Protein AF-A0A928S8U9-F1 (afdb_monomer)

Structure (mmCIF, N/CA/C/O backbone):
data_AF-A0A928S8U9-F1
#
_entry.id   AF-A0A928S8U9-F1
#
loop_
_atom_site.group_PDB
_atom_site.id
_atom_site.type_symbol
_atom_site.label_atom_id
_atom_site.label_alt_id
_atom_site.label_comp_id
_atom_site.label_asym_id
_atom_site.label_entity_id
_atom_site.label_seq_id
_atom_site.pdbx_PDB_ins_code
_atom_site.Cartn_x
_atom_site.Cartn_y
_atom_site.Cartn_z
_atom_site.occupancy
_atom_site.B_iso_or_equiv
_atom_site.auth_seq_id
_atom_site.auth_comp_id
_atom_site.auth_asym_id
_atom_site.auth_atom_id
_atom_site.pdbx_PDB_model_num
ATOM 1 N N . MET A 1 1 ? -0.070 28.028 27.983 1.00 37.69 1 MET A N 1
ATOM 2 C CA . MET A 1 1 ? 1.273 28.645 28.029 1.00 37.69 1 MET A CA 1
ATOM 3 C C . MET A 1 1 ? 2.207 27.623 28.660 1.00 37.69 1 MET A C 1
ATOM 5 O O . MET A 1 1 ? 1.770 26.997 29.613 1.00 37.69 1 MET A O 1
ATOM 9 N N . ASP A 1 2 ? 3.393 27.418 28.078 1.00 33.47 2 ASP A N 1
ATOM 10 C CA . ASP A 1 2 ? 4.436 26.415 28.415 1.00 33.47 2 ASP A CA 1
ATOM 11 C C . ASP A 1 2 ? 4.437 25.042 27.709 1.00 33.47 2 ASP A C 1
ATOM 13 O O . ASP A 1 2 ? 4.694 24.031 28.347 1.00 33.47 2 ASP A O 1
ATOM 17 N N . TYR A 1 3 ? 4.273 24.987 26.375 1.00 24.64 3 TYR A N 1
ATOM 18 C CA . TYR A 1 3 ? 4.698 23.806 25.579 1.00 24.64 3 TYR A CA 1
ATOM 19 C C . TYR A 1 3 ? 5.265 24.110 24.171 1.00 24.64 3 TYR A C 1
ATOM 21 O O . TYR A 1 3 ? 5.339 23.217 23.337 1.00 24.64 3 TYR A O 1
ATOM 29 N N . PHE A 1 4 ? 5.721 25.342 23.896 1.00 30.70 4 PHE A N 1
ATOM 30 C CA . PHE A 1 4 ? 6.179 25.746 22.548 1.00 30.70 4 PHE A CA 1
ATOM 31 C C . PHE A 1 4 ? 7.664 26.149 22.420 1.00 30.70 4 PHE A C 1
ATOM 33 O O . PHE A 1 4 ? 8.088 26.558 21.349 1.00 30.70 4 PHE A O 1
ATOM 40 N N . ILE A 1 5 ? 8.493 26.009 23.465 1.00 31.44 5 ILE A N 1
ATOM 41 C CA . ILE A 1 5 ? 9.884 26.532 23.447 1.00 31.44 5 ILE A CA 1
ATOM 42 C C . ILE A 1 5 ? 10.956 25.453 23.170 1.00 31.44 5 ILE A C 1
ATOM 44 O O . ILE A 1 5 ? 12.128 25.766 23.000 1.00 31.44 5 ILE A O 1
ATOM 48 N N . ARG A 1 6 ? 10.600 24.166 23.056 1.00 27.94 6 ARG A N 1
ATOM 49 C CA . ARG A 1 6 ? 11.601 23.094 22.860 1.00 27.94 6 ARG A CA 1
ATOM 50 C C . ARG A 1 6 ? 12.086 22.795 21.423 1.00 27.94 6 ARG A C 1
ATOM 52 O O . ARG A 1 6 ? 13.140 22.171 21.346 1.00 27.94 6 ARG A O 1
ATOM 59 N N . PRO A 1 7 ? 11.465 23.249 20.311 1.00 32.22 7 PRO A N 1
ATOM 60 C CA . PRO A 1 7 ? 12.072 23.079 18.985 1.00 32.22 7 PRO A CA 1
ATOM 61 C C . PRO A 1 7 ? 13.065 24.195 18.602 1.00 32.22 7 PRO A C 1
ATOM 63 O O . PRO A 1 7 ? 13.882 23.992 17.709 1.00 32.22 7 PRO A O 1
ATOM 66 N N . LEU A 1 8 ? 13.057 25.357 19.274 1.00 31.03 8 LEU A N 1
ATOM 67 C CA . LEU A 1 8 ? 13.881 26.506 18.857 1.00 31.03 8 LEU A CA 1
ATOM 68 C C . LEU A 1 8 ? 15.383 26.350 19.155 1.00 31.03 8 LEU A C 1
ATOM 70 O O . LEU A 1 8 ? 16.211 26.952 18.480 1.00 31.03 8 LEU A O 1
ATOM 74 N N . THR A 1 9 ? 15.771 25.530 20.133 1.00 30.89 9 THR A N 1
ATOM 75 C CA . THR A 1 9 ? 17.186 25.374 20.515 1.00 30.89 9 THR A CA 1
ATOM 76 C C . THR A 1 9 ? 17.979 24.490 19.547 1.00 30.89 9 THR A C 1
ATOM 78 O O . THR A 1 9 ? 19.200 24.615 19.464 1.00 30.89 9 THR A O 1
ATOM 81 N N . PHE A 1 10 ? 17.303 23.618 18.791 1.00 29.88 10 PHE A N 1
ATOM 82 C CA . PHE A 1 10 ? 17.954 22.762 17.792 1.00 29.88 10 PHE A CA 1
ATOM 83 C C . PHE A 1 10 ? 18.168 23.500 16.459 1.00 29.88 10 PHE A C 1
ATOM 85 O O . PHE A 1 10 ? 19.183 23.287 15.803 1.00 29.88 10 PHE A O 1
ATOM 92 N N . ILE A 1 11 ? 17.280 24.445 16.125 1.00 33.78 11 ILE A N 1
ATOM 93 C CA . ILE A 1 11 ? 17.408 25.322 14.950 1.00 33.78 11 ILE A CA 1
ATOM 94 C C . ILE A 1 11 ? 18.523 26.365 15.166 1.00 33.78 11 ILE A C 1
ATOM 96 O O . ILE A 1 11 ? 19.374 26.541 14.297 1.00 33.78 11 ILE A O 1
ATOM 100 N N . LEU A 1 12 ? 18.653 26.929 16.376 1.00 31.12 12 LEU A N 1
ATOM 101 C CA . LEU A 1 12 ? 19.727 27.888 16.700 1.00 31.12 12 LEU A CA 1
ATOM 102 C C . LEU A 1 12 ? 21.153 27.296 16.647 1.00 31.12 12 LEU A C 1
ATOM 104 O O . LEU A 1 12 ? 22.134 28.030 16.548 1.00 31.12 12 LEU A O 1
ATOM 108 N N . SER A 1 13 ? 21.287 25.969 16.727 1.00 30.84 13 SER A N 1
ATOM 109 C CA . SER A 1 13 ? 22.590 25.285 16.677 1.00 30.84 13 SER A CA 1
ATOM 110 C C . SER A 1 13 ? 23.107 25.121 15.240 1.00 30.84 13 SER A C 1
ATOM 112 O O . SER A 1 13 ? 24.316 25.018 15.027 1.00 30.84 13 SER A O 1
ATOM 114 N N . LEU A 1 14 ? 22.202 25.129 14.254 1.00 32.72 14 LEU A N 1
ATOM 115 C CA . LEU A 1 14 ? 22.535 25.070 12.829 1.00 32.72 14 LEU A CA 1
ATOM 116 C C . LEU A 1 14 ? 22.839 26.469 12.255 1.00 32.72 14 LEU A C 1
ATOM 118 O O . LEU A 1 14 ? 23.714 26.605 11.400 1.00 32.72 14 LEU A O 1
ATOM 122 N N . GLU A 1 15 ? 22.204 27.518 12.790 1.00 41.28 15 GLU A N 1
ATOM 123 C CA . GLU A 1 15 ? 22.383 28.913 12.348 1.00 41.28 15 GLU A CA 1
ATOM 124 C C . GLU A 1 15 ? 23.786 29.484 12.622 1.00 41.28 15 GLU A C 1
ATOM 126 O O . GLU A 1 15 ? 24.317 30.241 11.808 1.00 41.28 15 GLU A O 1
ATOM 131 N N . ILE A 1 16 ? 24.447 29.088 13.717 1.00 33.06 16 ILE A N 1
ATOM 132 C CA . ILE A 1 16 ? 25.778 29.623 14.073 1.00 33.06 16 ILE A CA 1
ATOM 133 C C . ILE A 1 16 ? 26.869 29.115 13.114 1.00 33.06 16 ILE A C 1
ATOM 135 O O . ILE A 1 16 ? 27.849 29.817 12.863 1.00 33.06 16 ILE A O 1
ATOM 139 N N . THR A 1 17 ? 26.686 27.936 12.512 1.00 35.84 17 THR A N 1
ATOM 140 C CA . THR A 1 17 ? 27.632 27.403 11.517 1.00 35.84 17 THR A CA 1
ATOM 141 C C . THR A 1 17 ? 27.396 28.028 10.138 1.00 35.84 17 THR A C 1
ATOM 143 O O . THR A 1 17 ? 28.351 28.292 9.411 1.00 35.84 17 THR A O 1
ATOM 146 N N . PHE A 1 18 ? 26.141 28.349 9.805 1.00 37.19 18 PHE A N 1
ATOM 147 C CA . PHE A 1 18 ? 25.760 28.966 8.529 1.00 37.19 18 PHE A CA 1
ATOM 148 C C . PHE A 1 18 ? 26.182 30.444 8.430 1.00 37.19 18 PHE A C 1
ATOM 150 O O . PHE A 1 18 ? 26.673 30.884 7.388 1.00 37.19 18 PHE A O 1
ATOM 157 N N . PHE A 1 19 ? 26.082 31.204 9.529 1.00 36.09 19 PHE A N 1
ATOM 158 C CA . PHE A 1 19 ? 26.471 32.621 9.544 1.00 36.09 19 PHE A CA 1
ATOM 159 C C . PHE A 1 19 ? 27.983 32.820 9.332 1.00 36.09 19 PHE A C 1
ATOM 161 O O . PHE A 1 19 ? 28.388 33.750 8.642 1.00 36.09 19 PHE A O 1
ATOM 168 N N . LEU A 1 20 ? 28.825 31.918 9.858 1.00 34.12 20 LEU A N 1
ATOM 169 C CA . LEU A 1 20 ? 30.289 31.995 9.729 1.00 34.12 20 LEU A CA 1
ATOM 170 C C . LEU A 1 20 ? 30.809 31.684 8.316 1.00 34.12 20 LEU A C 1
ATOM 172 O O . LEU A 1 20 ? 31.886 32.161 7.962 1.00 34.12 20 LEU A O 1
ATOM 176 N N . VAL A 1 21 ? 30.065 30.916 7.515 1.00 40.59 21 VAL A N 1
ATOM 177 C CA . VAL A 1 21 ? 30.468 30.531 6.150 1.00 40.59 21 VAL A CA 1
ATOM 178 C C . VAL A 1 21 ? 30.061 31.594 5.124 1.00 40.59 21 VAL A C 1
ATOM 180 O O . VAL A 1 21 ? 30.831 31.889 4.211 1.00 40.59 21 VAL A O 1
ATOM 183 N N . CYS A 1 22 ? 28.903 32.238 5.301 1.00 36.56 22 CYS A N 1
ATOM 184 C CA . CYS A 1 22 ? 28.420 33.271 4.377 1.00 36.56 22 CYS A CA 1
ATOM 185 C C . CYS A 1 22 ? 28.981 34.681 4.643 1.00 36.56 22 CYS A C 1
ATOM 187 O O . CYS A 1 22 ? 28.936 35.522 3.746 1.00 36.56 22 CYS A O 1
ATOM 189 N N . SER A 1 23 ? 29.517 34.977 5.836 1.00 35.25 23 SER A N 1
ATOM 190 C CA . SER A 1 23 ? 29.917 36.347 6.208 1.00 35.25 23 SER A CA 1
ATOM 191 C C . SER A 1 23 ? 31.423 36.641 6.160 1.00 35.25 23 SER A C 1
ATOM 193 O O . SER A 1 23 ? 31.830 37.699 6.641 1.00 35.25 23 SER A O 1
ATOM 195 N N . THR A 1 24 ? 32.277 35.756 5.632 1.00 30.81 24 THR A N 1
ATOM 196 C CA . THR A 1 24 ? 33.722 36.031 5.489 1.00 30.81 24 THR A CA 1
ATOM 197 C C . THR A 1 24 ? 34.060 36.598 4.105 1.00 30.81 24 THR A C 1
ATOM 199 O O . THR A 1 24 ? 34.092 35.840 3.133 1.00 30.81 24 THR A O 1
ATOM 202 N N . PRO A 1 25 ? 34.396 37.896 3.970 1.00 35.06 25 PRO A N 1
ATOM 203 C CA . PRO A 1 25 ? 34.948 38.425 2.733 1.00 35.06 25 PRO A CA 1
ATOM 204 C C . PRO A 1 25 ? 36.439 38.071 2.690 1.00 35.06 25 PRO A C 1
ATOM 206 O O . PRO A 1 25 ? 37.227 38.638 3.447 1.00 35.06 25 PRO A O 1
ATOM 209 N N . GLY A 1 26 ? 36.846 37.129 1.832 1.00 37.62 26 GLY A N 1
ATOM 210 C CA . GLY A 1 26 ? 38.280 36.860 1.664 1.00 37.62 26 GLY A CA 1
ATOM 211 C C . GLY A 1 26 ? 38.734 35.534 1.060 1.00 37.62 26 GLY A C 1
ATOM 212 O O . GLY A 1 26 ? 39.928 35.416 0.796 1.00 37.62 26 GLY A O 1
ATOM 213 N N . LEU A 1 27 ? 37.866 34.559 0.778 1.00 30.34 27 LEU A N 1
ATOM 214 C CA . LEU A 1 27 ? 38.281 33.371 0.015 1.00 30.34 27 LEU A CA 1
ATOM 215 C C . LEU A 1 27 ? 38.242 33.685 -1.483 1.00 30.34 27 LEU A C 1
ATOM 217 O O . LEU A 1 27 ? 37.332 33.329 -2.224 1.00 30.34 27 LEU A O 1
ATOM 221 N N . THR A 1 28 ? 39.245 34.455 -1.895 1.00 30.62 28 THR A N 1
ATOM 222 C CA . THR A 1 28 ? 39.530 34.758 -3.292 1.00 30.62 28 THR A CA 1
ATOM 223 C C . THR A 1 28 ? 40.053 33.513 -4.001 1.00 30.62 28 THR A C 1
ATOM 225 O O . THR A 1 28 ? 40.938 32.812 -3.516 1.00 30.62 28 THR A O 1
ATOM 228 N N . GLN A 1 29 ? 39.455 33.280 -5.167 1.00 31.97 29 GLN A N 1
ATOM 229 C CA . GLN A 1 29 ? 39.793 32.299 -6.187 1.00 31.97 29 GLN A CA 1
ATOM 230 C C . GLN A 1 29 ? 41.301 32.102 -6.367 1.00 31.97 29 GLN A C 1
ATOM 232 O O . GLN A 1 29 ? 42.028 33.028 -6.730 1.00 31.97 29 GLN A O 1
ATOM 237 N N . ALA A 1 30 ? 41.729 30.848 -6.268 1.00 28.52 30 ALA A N 1
ATOM 238 C CA . ALA A 1 30 ? 42.837 30.348 -7.058 1.00 28.52 30 ALA A CA 1
ATOM 239 C C . ALA A 1 30 ? 42.350 29.137 -7.863 1.00 28.52 30 ALA A C 1
ATOM 241 O O . ALA A 1 30 ? 41.921 28.140 -7.296 1.00 28.52 30 ALA A O 1
ATOM 242 N N . ALA A 1 31 ? 42.493 29.271 -9.182 1.00 31.53 31 ALA A N 1
ATOM 243 C CA . ALA A 1 31 ? 42.387 28.262 -10.233 1.00 31.53 31 ALA A CA 1
ATOM 244 C C . ALA A 1 31 ? 40.980 27.847 -10.720 1.00 31.53 31 ALA A C 1
ATOM 246 O O . ALA A 1 31 ? 40.185 27.236 -10.022 1.00 31.53 31 ALA A O 1
ATOM 247 N N . THR A 1 32 ? 40.798 28.089 -12.024 1.00 29.12 32 THR A N 1
ATOM 248 C CA . THR A 1 32 ? 39.729 27.667 -12.950 1.00 29.12 32 THR A CA 1
ATOM 249 C C . THR A 1 32 ? 38.444 28.501 -12.922 1.00 29.12 32 THR A C 1
ATOM 251 O O . THR A 1 32 ? 37.653 28.482 -11.990 1.00 29.12 32 THR A O 1
ATOM 254 N N . GLY A 1 33 ? 38.277 29.301 -13.980 1.00 33.12 33 GLY A N 1
ATOM 255 C CA . GLY A 1 33 ? 37.186 30.251 -14.173 1.00 33.12 33 GLY A CA 1
ATOM 256 C C . GLY A 1 33 ? 35.853 29.591 -14.509 1.00 33.12 33 GLY A C 1
ATOM 257 O O . GLY A 1 33 ? 35.359 29.750 -15.622 1.00 33.12 33 GLY A O 1
ATOM 258 N N . VAL A 1 34 ? 35.255 28.913 -13.535 1.00 28.17 34 VAL A N 1
ATOM 259 C CA . VAL A 1 34 ? 33.832 28.570 -13.549 1.00 28.17 34 VAL A CA 1
ATOM 260 C C . VAL A 1 34 ? 33.138 29.515 -12.575 1.00 28.17 34 VAL A C 1
ATOM 262 O O . VAL A 1 34 ? 33.365 29.478 -11.369 1.00 28.17 34 VAL A O 1
ATOM 265 N N . THR A 1 35 ? 32.317 30.418 -13.102 1.00 30.61 35 THR A N 1
ATOM 266 C CA . THR A 1 35 ? 31.392 31.199 -12.279 1.00 30.61 35 THR A CA 1
ATOM 267 C C . THR A 1 35 ? 30.211 30.294 -11.939 1.00 30.61 35 THR A C 1
ATOM 269 O O . THR A 1 35 ? 29.246 30.216 -12.688 1.00 30.61 35 THR A O 1
ATOM 272 N N . VAL A 1 36 ? 30.298 29.561 -10.825 1.00 39.22 36 VAL A N 1
ATOM 273 C CA . VAL A 1 36 ? 29.144 28.835 -10.274 1.00 39.22 36 VAL A CA 1
ATOM 274 C C . VAL A 1 36 ? 28.261 29.858 -9.564 1.00 39.22 36 VAL A C 1
ATOM 276 O O . VAL A 1 36 ? 28.476 30.194 -8.403 1.00 39.22 36 VAL A O 1
ATOM 279 N N . ALA A 1 37 ? 27.309 30.421 -10.300 1.00 51.12 37 ALA A N 1
ATOM 280 C CA . ALA A 1 37 ? 26.248 31.250 -9.748 1.00 51.12 37 ALA A CA 1
ATOM 281 C C . ALA A 1 37 ? 24.957 30.423 -9.707 1.00 51.12 37 ALA A C 1
ATOM 283 O O . ALA A 1 37 ? 24.243 30.365 -10.702 1.00 51.12 37 ALA A O 1
ATOM 284 N N . THR A 1 38 ? 24.663 29.767 -8.581 1.00 53.62 38 THR A N 1
ATOM 285 C CA . THR A 1 38 ? 23.398 29.018 -8.407 1.00 53.62 38 THR A CA 1
ATOM 286 C C . THR A 1 38 ? 22.650 29.299 -7.102 1.00 53.62 38 THR A C 1
ATOM 288 O O . THR A 1 38 ? 21.492 28.923 -7.002 1.00 53.62 38 THR A O 1
ATOM 291 N N . CYS A 1 39 ? 23.214 30.040 -6.142 1.00 51.25 39 CYS A N 1
ATOM 292 C CA . CYS A 1 39 ? 22.444 30.591 -5.017 1.00 51.25 39 CYS A CA 1
ATOM 293 C C . CYS A 1 39 ? 22.201 32.088 -5.249 1.00 51.25 39 CYS A C 1
ATOM 295 O O . CYS A 1 39 ? 23.142 32.887 -5.245 1.00 51.25 39 CYS A O 1
ATOM 297 N N . ASN A 1 40 ? 20.942 32.489 -5.440 1.00 66.00 40 ASN A N 1
ATOM 298 C CA . ASN A 1 40 ? 20.570 33.903 -5.421 1.00 66.00 40 ASN A CA 1
ATOM 299 C C . ASN A 1 40 ? 20.404 34.351 -3.960 1.00 66.00 40 ASN A C 1
ATOM 301 O O . ASN A 1 40 ? 19.301 34.364 -3.417 1.00 66.00 40 ASN A O 1
ATOM 305 N N . ALA A 1 41 ? 21.527 34.687 -3.322 1.00 56.88 41 ALA A N 1
ATOM 306 C CA . ALA A 1 41 ? 21.579 35.053 -1.907 1.00 56.88 41 ALA A CA 1
ATOM 307 C C . ALA A 1 41 ? 20.704 36.274 -1.563 1.00 56.88 41 ALA A C 1
ATOM 309 O O . ALA A 1 41 ? 20.159 36.341 -0.465 1.00 56.88 41 ALA A O 1
ATOM 310 N N . GLU A 1 42 ? 20.527 37.212 -2.501 1.00 66.88 42 GLU A N 1
ATOM 311 C CA . GLU A 1 42 ? 19.643 38.372 -2.322 1.00 66.88 42 GLU A CA 1
ATOM 312 C C . GLU A 1 42 ? 18.167 37.953 -2.303 1.00 66.88 42 GLU A C 1
ATOM 314 O O . GLU A 1 42 ? 17.418 38.383 -1.427 1.00 66.88 42 GLU A O 1
ATOM 319 N N . LYS A 1 43 ? 17.756 37.059 -3.213 1.00 63.25 43 LYS A N 1
ATOM 320 C CA . LYS A 1 43 ? 16.401 36.481 -3.244 1.00 63.25 43 LYS A CA 1
ATOM 321 C C . LYS A 1 43 ? 16.115 35.654 -1.988 1.00 63.25 43 LYS A C 1
ATOM 323 O O . LYS A 1 43 ? 15.039 35.796 -1.418 1.00 63.25 43 LYS A O 1
ATOM 328 N N . PHE A 1 44 ? 17.068 34.832 -1.544 1.00 61.59 44 PHE A N 1
ATOM 329 C CA . PHE A 1 44 ? 16.928 34.048 -0.315 1.00 61.59 44 PHE A CA 1
ATOM 330 C C . PHE A 1 44 ? 16.778 34.950 0.917 1.00 61.59 44 PHE A C 1
ATOM 332 O O . PHE A 1 44 ? 15.843 34.776 1.693 1.00 61.59 44 PHE A O 1
ATOM 339 N N . ALA A 1 45 ? 17.642 35.962 1.063 1.00 63.12 45 ALA A N 1
ATOM 340 C CA . ALA A 1 45 ? 17.566 36.912 2.172 1.00 63.12 45 ALA A CA 1
ATOM 341 C C . ALA A 1 45 ? 16.251 37.711 2.175 1.00 63.12 45 ALA A C 1
ATOM 343 O O . ALA A 1 45 ? 15.701 37.984 3.242 1.00 63.12 45 ALA A O 1
ATOM 344 N N . GLN A 1 46 ? 15.733 38.061 0.994 1.00 60.84 46 GLN A N 1
ATOM 345 C CA . GLN A 1 46 ? 14.445 38.738 0.865 1.00 60.84 46 GLN A CA 1
ATOM 346 C C . GLN A 1 46 ? 13.277 37.821 1.254 1.00 60.84 46 GLN A C 1
ATOM 348 O O . GLN A 1 46 ? 12.426 38.233 2.034 1.00 60.84 46 GLN A O 1
ATOM 353 N N . LEU A 1 47 ? 13.259 36.574 0.772 1.00 56.75 47 LEU A N 1
ATOM 354 C CA . LEU A 1 47 ? 12.218 35.594 1.107 1.00 56.75 47 LEU A CA 1
ATOM 355 C C . LEU A 1 47 ? 12.219 35.227 2.594 1.00 56.75 47 LEU A C 1
ATOM 357 O O . LEU A 1 47 ? 11.150 35.068 3.175 1.00 56.75 47 LEU A O 1
ATOM 361 N N . GLU A 1 48 ? 13.396 35.137 3.215 1.00 67.12 48 GLU A N 1
ATOM 362 C CA . GLU A 1 48 ? 13.531 34.941 4.661 1.00 67.12 48 GLU A CA 1
ATOM 363 C C . GLU A 1 48 ? 12.933 36.119 5.438 1.00 67.12 48 GLU A C 1
ATOM 365 O O . GLU A 1 48 ? 12.111 35.928 6.335 1.00 67.12 48 GLU A O 1
ATOM 370 N N . ALA A 1 49 ? 13.296 37.351 5.069 1.00 61.75 49 ALA A N 1
ATOM 371 C CA . ALA A 1 49 ? 12.764 38.550 5.711 1.00 61.75 49 ALA A CA 1
ATOM 372 C C . ALA A 1 49 ? 11.235 38.652 5.552 1.00 61.75 49 ALA A C 1
ATOM 374 O O . ALA A 1 49 ? 10.528 38.913 6.530 1.00 61.75 49 ALA A O 1
ATOM 375 N N . ASP A 1 50 ? 10.725 38.385 4.348 1.00 61.16 50 ASP A N 1
ATOM 376 C CA . ASP A 1 50 ? 9.295 38.413 4.040 1.00 61.16 50 ASP A CA 1
ATOM 377 C C . ASP A 1 50 ? 8.533 37.325 4.817 1.00 61.16 50 ASP A C 1
ATOM 379 O O . ASP A 1 50 ? 7.462 37.589 5.374 1.00 61.16 50 ASP A O 1
ATOM 383 N N . PHE A 1 51 ? 9.088 36.112 4.916 1.00 64.62 51 PHE A N 1
ATOM 384 C CA . PHE A 1 51 ? 8.460 34.999 5.630 1.00 64.62 51 PHE A CA 1
ATOM 385 C C . PHE A 1 51 ? 8.470 35.191 7.154 1.00 64.62 51 PHE A C 1
ATOM 387 O O . PHE A 1 51 ? 7.450 34.947 7.813 1.00 64.62 51 PHE A O 1
ATOM 394 N N . GLN A 1 52 ? 9.571 35.689 7.726 1.00 61.09 52 GLN A N 1
ATOM 395 C CA . GLN A 1 52 ? 9.637 36.046 9.147 1.00 61.09 52 GLN A CA 1
ATOM 396 C C . GLN A 1 52 ? 8.629 37.151 9.490 1.00 61.09 52 GLN A C 1
ATOM 398 O O . GLN A 1 52 ? 7.886 37.037 10.471 1.00 61.09 52 GLN A O 1
ATOM 403 N N . GLN A 1 53 ? 8.541 38.186 8.651 1.00 62.00 53 GLN A N 1
ATOM 404 C CA . GLN A 1 53 ? 7.588 39.278 8.833 1.00 62.00 53 GLN A CA 1
ATOM 405 C C . GLN A 1 53 ? 6.134 38.790 8.717 1.00 62.00 53 GLN A C 1
ATOM 407 O O . GLN A 1 53 ? 5.297 39.136 9.555 1.00 62.00 53 GLN A O 1
ATOM 412 N N . MET A 1 54 ? 5.826 37.950 7.724 1.00 63.72 54 MET A N 1
ATOM 413 C CA . MET A 1 54 ? 4.493 37.365 7.550 1.00 63.72 54 MET A CA 1
ATOM 414 C C . MET A 1 54 ? 4.107 36.463 8.733 1.00 63.72 54 MET A C 1
ATOM 416 O O . MET A 1 54 ? 2.968 36.510 9.198 1.00 63.72 54 MET A O 1
ATOM 420 N N . THR A 1 55 ? 5.056 35.687 9.265 1.00 63.84 55 THR A N 1
ATOM 421 C CA . THR A 1 55 ? 4.861 34.843 10.457 1.00 63.84 55 THR A CA 1
ATOM 422 C C . THR A 1 55 ? 4.536 35.672 11.692 1.00 63.84 55 THR A C 1
ATOM 424 O O . THR A 1 55 ? 3.603 35.338 12.425 1.00 63.84 55 THR A O 1
ATOM 427 N N . GLN A 1 56 ? 5.243 36.784 11.895 1.00 66.31 56 GLN A N 1
ATOM 428 C CA . GLN A 1 56 ? 4.977 37.693 13.006 1.00 66.31 56 GLN A CA 1
ATOM 429 C C . GLN A 1 56 ? 3.586 38.334 12.898 1.00 66.31 56 GLN A C 1
ATOM 431 O O . GLN A 1 56 ? 2.832 38.333 13.870 1.00 66.31 56 GLN A O 1
ATOM 436 N N . ILE A 1 57 ? 3.208 38.813 11.709 1.00 58.84 57 ILE A N 1
ATOM 437 C CA . ILE A 1 57 ? 1.889 39.420 11.479 1.00 58.84 57 ILE A CA 1
ATOM 438 C C . ILE A 1 57 ? 0.774 38.391 11.678 1.00 58.84 57 ILE A C 1
ATOM 440 O O . ILE A 1 57 ? -0.205 38.686 12.352 1.00 58.84 57 ILE A O 1
ATOM 444 N N . ARG A 1 58 ? 0.916 37.171 11.147 1.00 64.69 58 ARG A N 1
ATOM 445 C CA . ARG A 1 58 ? -0.116 36.127 11.252 1.00 64.69 58 ARG A CA 1
ATOM 446 C C . ARG A 1 58 ? -0.299 35.606 12.682 1.00 64.69 58 ARG A C 1
ATOM 448 O O . ARG A 1 58 ? -1.398 35.183 13.032 1.00 64.69 58 ARG A O 1
ATOM 455 N N . ALA A 1 59 ? 0.750 35.644 13.507 1.00 62.75 59 ALA A N 1
ATOM 456 C CA . ALA A 1 59 ? 0.668 35.280 14.922 1.00 62.75 59 ALA A CA 1
ATOM 457 C C . ALA A 1 59 ? -0.202 36.258 15.735 1.00 62.75 59 ALA A C 1
ATOM 459 O O . ALA A 1 59 ? -0.856 35.845 16.692 1.00 62.75 59 ALA A O 1
ATOM 460 N N . GLU A 1 60 ? -0.222 37.535 15.346 1.00 68.50 60 GLU A N 1
ATOM 461 C CA . GLU A 1 60 ? -1.006 38.591 16.001 1.00 68.50 60 GLU A CA 1
ATOM 462 C C . GLU A 1 60 ? -2.365 38.827 15.313 1.00 68.50 60 GLU A C 1
ATOM 464 O O . GLU A 1 60 ? -3.349 39.150 15.979 1.00 68.50 60 GLU A O 1
ATOM 469 N N . HIS A 1 61 ? -2.424 38.611 13.996 1.00 66.12 61 HIS A N 1
ATOM 470 C CA . HIS A 1 61 ? -3.543 38.919 13.103 1.00 66.12 61 HIS A CA 1
ATOM 471 C C . HIS A 1 61 ? -3.737 37.817 12.039 1.00 66.12 61 HIS A C 1
ATOM 473 O O . HIS A 1 61 ? -3.374 37.994 10.868 1.00 66.12 61 HIS A O 1
ATOM 479 N N . PRO A 1 62 ? -4.292 36.649 12.413 1.00 58.66 62 PRO A N 1
ATOM 480 C CA . PRO A 1 62 ? -4.440 35.499 11.517 1.00 58.66 62 PRO A CA 1
ATOM 481 C C . PRO A 1 62 ? -5.381 35.739 10.323 1.00 58.66 62 PRO A C 1
ATOM 483 O O . PRO A 1 62 ? -5.374 34.950 9.382 1.00 58.66 62 PRO A O 1
ATOM 486 N N . GLU A 1 63 ? -6.182 36.805 10.346 1.00 68.81 63 GLU A N 1
ATOM 487 C CA . GLU A 1 63 ? -7.086 37.237 9.277 1.00 68.81 63 GLU A CA 1
ATOM 488 C C . GLU A 1 63 ? -6.404 38.009 8.136 1.00 68.81 63 GLU A C 1
ATOM 490 O O . GLU A 1 63 ? -7.000 38.162 7.071 1.00 68.81 63 GLU A O 1
ATOM 495 N N . VAL A 1 64 ? -5.186 38.521 8.356 1.00 62.88 64 VAL A N 1
ATOM 496 C CA . VAL A 1 64 ? -4.475 39.384 7.391 1.00 62.88 64 VAL A CA 1
ATOM 497 C C . VAL A 1 64 ? -3.900 38.585 6.224 1.00 62.88 64 VAL A C 1
ATOM 499 O O . VAL A 1 64 ? -3.850 39.091 5.106 1.00 62.88 64 VAL A O 1
ATOM 502 N N . PHE A 1 65 ? -3.503 37.338 6.475 1.00 60.97 65 PHE A N 1
ATOM 503 C CA . PHE A 1 65 ? -3.014 36.410 5.461 1.00 60.97 65 PHE A CA 1
ATOM 504 C C . PHE A 1 65 ? -3.796 35.106 5.550 1.00 60.97 65 PHE A C 1
ATOM 506 O O . PHE A 1 65 ? -3.855 34.476 6.614 1.00 60.97 65 PHE A O 1
ATOM 513 N N . SER A 1 66 ? -4.372 34.682 4.427 1.00 62.50 66 SER A N 1
ATOM 514 C CA . SER A 1 66 ? -5.033 33.381 4.328 1.00 62.50 66 SER A CA 1
ATOM 515 C C . SER A 1 66 ? -4.054 32.233 4.602 1.00 62.50 66 SER A C 1
ATOM 517 O O . SER A 1 66 ? -2.827 32.379 4.547 1.00 62.50 66 SER A O 1
ATOM 519 N N . ALA A 1 67 ? -4.597 31.054 4.911 1.00 51.47 67 ALA A N 1
ATOM 520 C CA . ALA A 1 67 ? -3.775 29.862 5.085 1.00 51.47 67 ALA A CA 1
ATOM 521 C C . ALA A 1 67 ? -3.030 29.494 3.794 1.00 51.47 67 ALA A C 1
ATOM 523 O O . ALA A 1 67 ? -1.885 29.047 3.867 1.00 51.47 67 ALA A O 1
ATOM 524 N N . GLU A 1 68 ? -3.642 29.737 2.634 1.00 52.00 68 GLU A N 1
ATOM 525 C CA . GLU A 1 68 ? -3.032 29.539 1.323 1.00 52.00 68 GLU A CA 1
ATOM 526 C C . GLU A 1 68 ? -1.868 30.506 1.059 1.00 52.00 68 GLU A C 1
ATOM 528 O O . GLU A 1 68 ? -0.812 30.064 0.608 1.00 52.00 68 GLU A O 1
ATOM 533 N N . GLU A 1 69 ? -2.009 31.795 1.383 1.00 49.09 69 GLU A N 1
ATOM 534 C CA . GLU A 1 69 ? -0.943 32.794 1.194 1.00 49.09 69 GLU A CA 1
ATOM 535 C C . GLU A 1 69 ? 0.261 32.528 2.104 1.00 49.09 69 GLU A C 1
ATOM 537 O O 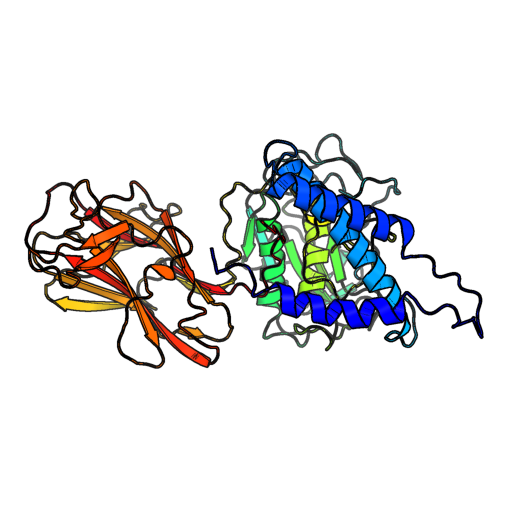. GLU A 1 69 ? 1.406 32.580 1.651 1.00 49.09 69 GLU A O 1
ATOM 542 N N . TYR A 1 70 ? 0.014 32.162 3.365 1.00 49.75 70 TYR A N 1
ATOM 543 C CA . TYR A 1 70 ? 1.086 31.798 4.292 1.00 49.75 70 TYR A CA 1
ATOM 544 C C . TYR A 1 70 ? 1.827 30.532 3.853 1.00 49.75 70 TYR A C 1
ATOM 546 O O . TYR A 1 70 ? 3.054 30.460 3.922 1.00 49.75 70 TYR A O 1
ATOM 554 N N . LYS A 1 71 ? 1.082 29.536 3.359 1.00 48.91 71 LYS A N 1
ATOM 555 C CA . LYS A 1 71 ? 1.651 28.298 2.821 1.00 48.91 71 LYS A CA 1
ATOM 556 C C . LYS A 1 71 ? 2.489 28.562 1.567 1.00 48.91 71 LYS A C 1
ATOM 558 O O . LYS A 1 71 ? 3.565 27.986 1.432 1.00 48.91 71 LYS A O 1
ATOM 563 N N . ALA A 1 72 ? 2.032 29.437 0.672 1.00 50.00 72 ALA A N 1
ATOM 564 C CA . ALA A 1 72 ? 2.780 29.814 -0.527 1.00 50.00 72 ALA A CA 1
ATOM 565 C C . ALA A 1 72 ? 4.103 30.521 -0.183 1.00 50.00 72 ALA A C 1
ATOM 567 O O . ALA A 1 72 ? 5.137 30.199 -0.770 1.00 50.00 72 ALA A O 1
ATOM 568 N N . ALA A 1 73 ? 4.093 31.423 0.805 1.00 48.12 73 ALA A N 1
ATOM 569 C CA . ALA A 1 73 ? 5.302 32.094 1.283 1.00 48.12 73 ALA A CA 1
ATOM 570 C C . ALA A 1 73 ? 6.299 31.115 1.933 1.00 48.12 73 ALA A C 1
ATOM 572 O O . ALA A 1 73 ? 7.491 31.167 1.632 1.00 48.12 73 ALA A O 1
ATOM 573 N N . ALA A 1 74 ? 5.810 30.175 2.752 1.00 46.53 74 ALA A N 1
ATOM 574 C CA . ALA A 1 74 ? 6.639 29.134 3.364 1.00 46.53 74 ALA A CA 1
ATOM 575 C C . ALA A 1 74 ? 7.318 28.239 2.313 1.00 46.53 74 ALA A C 1
ATOM 577 O O . ALA A 1 74 ? 8.513 27.971 2.403 1.00 46.53 74 ALA A O 1
ATOM 578 N N . LEU A 1 75 ? 6.572 27.806 1.290 1.00 46.41 75 LEU A N 1
ATOM 579 C CA . LEU A 1 75 ? 7.101 26.966 0.211 1.00 46.41 75 LEU A CA 1
ATOM 580 C C . LEU A 1 75 ? 8.150 27.699 -0.636 1.00 46.41 75 LEU A C 1
ATOM 582 O O . LEU A 1 75 ? 9.169 27.107 -0.983 1.00 46.41 75 LEU A O 1
ATOM 586 N N . ALA A 1 76 ? 7.935 28.984 -0.932 1.00 48.66 76 ALA A N 1
ATOM 587 C CA . ALA A 1 76 ? 8.900 29.796 -1.673 1.00 48.66 76 ALA A CA 1
ATOM 588 C C . ALA A 1 76 ? 10.217 29.979 -0.900 1.00 48.66 76 ALA A C 1
ATOM 590 O O . ALA A 1 76 ? 11.298 29.882 -1.486 1.00 48.66 76 ALA A O 1
ATOM 591 N N . TYR A 1 77 ? 10.128 30.199 0.415 1.00 49.53 77 TYR A N 1
ATOM 592 C CA . TYR A 1 77 ? 11.291 30.286 1.292 1.00 49.53 77 TYR A CA 1
ATOM 593 C C . TYR A 1 77 ? 12.065 28.956 1.367 1.00 49.53 77 TYR A C 1
ATOM 595 O O . TYR A 1 77 ? 13.272 28.942 1.123 1.00 49.53 77 TYR A O 1
ATOM 603 N N . ILE A 1 78 ? 11.372 27.837 1.616 1.00 49.31 78 ILE A N 1
ATOM 604 C CA . ILE A 1 78 ? 11.980 26.497 1.706 1.00 49.31 78 ILE A CA 1
ATOM 605 C C . ILE A 1 78 ? 12.675 26.118 0.392 1.00 49.31 78 ILE A C 1
ATOM 607 O O . ILE A 1 78 ? 13.834 25.710 0.414 1.00 49.31 78 ILE A O 1
ATOM 611 N N . SER A 1 79 ? 12.015 26.332 -0.750 1.00 48.22 79 SER A N 1
ATOM 612 C CA . SER A 1 79 ? 12.591 26.066 -2.076 1.00 48.22 79 SER A CA 1
ATOM 613 C C . SER A 1 79 ? 13.897 26.837 -2.293 1.00 48.22 79 SER A C 1
ATOM 615 O O . SER A 1 79 ? 14.886 26.276 -2.758 1.00 48.22 79 SER A O 1
ATOM 617 N N . SER A 1 80 ? 13.937 28.118 -1.910 1.00 52.62 80 SER A N 1
ATOM 618 C CA . SER A 1 80 ? 15.145 28.937 -2.051 1.00 52.62 80 SER A CA 1
ATOM 619 C C . SER A 1 80 ? 16.255 28.538 -1.067 1.00 52.62 80 SER A C 1
ATOM 621 O O . SER A 1 80 ? 17.433 28.724 -1.378 1.00 52.62 80 SER A O 1
ATOM 623 N N . ALA A 1 81 ? 15.903 28.008 0.109 1.00 51.75 81 ALA A N 1
ATOM 624 C CA . ALA A 1 81 ? 16.860 27.490 1.086 1.00 51.75 81 ALA A CA 1
ATOM 625 C C . ALA A 1 81 ? 17.546 26.212 0.575 1.00 51.75 81 ALA A C 1
ATOM 627 O O . ALA A 1 81 ? 18.767 26.076 0.684 1.00 51.75 81 ALA A O 1
ATOM 628 N N . GLU A 1 82 ? 16.771 25.302 -0.023 1.00 50.75 82 GLU A N 1
ATOM 629 C CA . GLU A 1 82 ? 17.270 24.062 -0.626 1.00 50.75 82 GLU A CA 1
ATOM 630 C C . GLU A 1 82 ? 18.201 24.356 -1.816 1.00 50.75 82 GLU A C 1
ATOM 632 O O . GLU A 1 82 ? 19.312 23.822 -1.867 1.00 50.75 82 GLU A O 1
ATOM 637 N N . GLU A 1 83 ? 17.826 25.287 -2.705 1.00 52.53 83 GLU A N 1
ATOM 638 C CA . GLU A 1 83 ? 18.681 25.769 -3.808 1.00 52.53 83 GLU A CA 1
ATOM 639 C C . GLU A 1 83 ? 20.068 26.225 -3.306 1.00 52.53 83 GLU A C 1
ATOM 641 O O . GLU A 1 83 ? 21.111 25.815 -3.830 1.00 52.53 83 GLU A O 1
ATOM 646 N N . CYS A 1 84 ? 20.099 27.040 -2.247 1.00 52.69 84 CYS A N 1
ATOM 647 C CA . CYS A 1 84 ? 21.345 27.557 -1.680 1.00 52.69 84 CYS A CA 1
ATOM 648 C C . CYS A 1 84 ? 22.153 26.493 -0.918 1.00 52.69 84 CYS A C 1
ATOM 650 O O . CYS A 1 84 ? 23.388 26.507 -0.965 1.00 52.69 84 CYS A O 1
ATOM 652 N N . PHE A 1 85 ? 21.493 25.535 -0.265 1.00 49.38 85 PHE A N 1
ATOM 653 C CA . PHE A 1 85 ? 22.157 24.403 0.381 1.00 49.38 85 PHE A CA 1
ATOM 654 C C . PHE A 1 85 ? 22.894 23.525 -0.644 1.00 49.38 85 PHE A C 1
ATOM 656 O O . PHE A 1 85 ? 24.081 23.227 -0.477 1.00 49.38 85 PHE A O 1
ATOM 663 N N . HIS A 1 86 ? 22.240 23.184 -1.755 1.00 48.12 86 HIS A N 1
ATOM 664 C CA . HIS A 1 86 ? 22.824 22.326 -2.787 1.00 48.12 86 HIS A CA 1
ATOM 665 C C . HIS A 1 86 ? 23.979 22.991 -3.548 1.00 48.12 86 HIS A C 1
ATOM 667 O O . HIS A 1 86 ? 24.981 22.326 -3.825 1.00 48.12 86 HIS A O 1
ATOM 673 N N . ALA A 1 87 ? 23.916 24.305 -3.788 1.00 52.31 87 ALA A N 1
ATOM 674 C CA . ALA A 1 87 ? 25.026 25.061 -4.378 1.00 52.31 87 ALA A CA 1
ATOM 675 C C . ALA A 1 87 ? 26.318 25.013 -3.531 1.00 52.31 87 ALA A C 1
ATOM 677 O O . ALA A 1 87 ? 27.417 25.165 -4.063 1.00 52.31 87 ALA A O 1
ATOM 678 N N . THR A 1 88 ? 26.194 24.780 -2.220 1.00 48.72 88 THR A N 1
ATOM 679 C CA . THR A 1 88 ? 27.313 24.849 -1.266 1.00 48.72 88 THR A CA 1
ATOM 680 C C . THR A 1 88 ? 27.955 23.478 -0.998 1.00 48.72 88 THR A C 1
ATOM 682 O O . THR A 1 88 ? 29.134 23.406 -0.654 1.00 48.72 88 THR A O 1
ATOM 685 N N . VAL A 1 89 ? 27.210 22.379 -1.177 1.00 40.06 89 VAL A N 1
ATOM 686 C CA . VAL A 1 89 ? 27.646 21.012 -0.807 1.00 40.06 89 VAL A CA 1
ATOM 687 C C . VAL A 1 89 ? 28.228 20.217 -1.992 1.00 40.06 89 VAL A C 1
ATOM 689 O O . VAL A 1 89 ? 29.085 19.354 -1.790 1.00 40.06 89 VAL A O 1
ATOM 692 N N . GLN A 1 90 ? 27.849 20.544 -3.233 1.00 41.19 90 GLN A N 1
ATOM 693 C CA . GLN A 1 90 ? 28.250 19.804 -4.442 1.00 41.19 90 GLN A CA 1
ATOM 694 C C . GLN A 1 90 ? 29.763 19.744 -4.767 1.00 41.19 90 GLN A C 1
ATOM 696 O O . GLN A 1 90 ? 30.189 18.714 -5.288 1.00 41.19 90 GLN A O 1
ATOM 701 N N . PRO A 1 91 ? 30.638 20.719 -4.434 1.00 36.41 91 PRO A N 1
ATOM 702 C CA . PRO A 1 91 ? 32.042 20.623 -4.853 1.00 36.41 91 PRO A CA 1
ATOM 703 C C . PRO A 1 91 ? 32.866 19.537 -4.140 1.00 36.41 91 PRO A C 1
ATOM 705 O O . PRO A 1 91 ? 34.022 19.335 -4.502 1.00 36.41 91 PRO A O 1
ATOM 708 N N . SER A 1 92 ? 32.337 18.874 -3.102 1.00 33.53 92 SER A N 1
ATOM 709 C CA . SER A 1 92 ? 33.140 17.984 -2.244 1.00 33.53 92 SER A CA 1
ATOM 710 C C . SER A 1 92 ? 32.932 16.477 -2.453 1.00 33.53 92 SER A C 1
ATOM 712 O O . SER A 1 92 ? 33.605 15.699 -1.778 1.00 33.53 92 SER A O 1
ATOM 714 N N . LEU A 1 93 ? 32.070 16.042 -3.385 1.00 34.31 93 LEU A N 1
ATOM 715 C CA . LEU A 1 93 ? 31.728 14.613 -3.533 1.00 34.31 93 LEU A CA 1
ATOM 716 C C . LEU A 1 93 ? 31.756 14.020 -4.953 1.00 34.31 93 LEU A C 1
ATOM 718 O O . LEU A 1 93 ? 31.480 12.832 -5.090 1.00 34.31 93 LEU A O 1
ATOM 722 N N . GLN A 1 94 ? 32.141 14.758 -5.996 1.00 33.91 94 GLN A N 1
ATOM 723 C CA . GLN A 1 94 ? 32.300 14.174 -7.336 1.00 33.91 94 GLN A CA 1
ATOM 724 C C . GLN A 1 94 ? 33.775 14.014 -7.709 1.00 33.91 94 GLN A C 1
ATOM 726 O O . GLN A 1 94 ? 34.477 14.987 -7.982 1.00 33.91 94 GLN A O 1
ATOM 731 N N . SER A 1 95 ? 34.239 12.764 -7.744 1.00 31.86 95 SER A N 1
ATOM 732 C CA . SER A 1 95 ? 35.402 12.376 -8.538 1.00 31.86 95 SER A CA 1
ATOM 733 C C . SER A 1 95 ? 34.930 11.721 -9.837 1.00 31.86 95 SER A C 1
ATOM 735 O O . SER A 1 95 ? 34.453 10.595 -9.790 1.00 31.86 95 SER A O 1
ATOM 737 N N . ASP A 1 96 ? 35.136 12.450 -10.934 1.00 34.62 96 ASP A N 1
ATOM 738 C CA . ASP A 1 96 ? 35.357 12.027 -12.328 1.00 34.62 96 ASP A CA 1
ATOM 739 C C . ASP A 1 96 ? 34.303 11.164 -13.068 1.00 34.62 96 ASP A C 1
ATOM 741 O O . ASP A 1 96 ? 33.785 10.180 -12.549 1.00 34.62 96 ASP A O 1
ATOM 745 N N . THR A 1 97 ? 34.132 11.492 -14.356 1.00 36.41 97 THR A N 1
ATOM 746 C CA . THR A 1 97 ? 33.253 10.929 -15.412 1.00 36.41 97 THR A CA 1
ATOM 747 C C . THR A 1 97 ? 31.805 11.447 -15.495 1.00 36.41 97 THR A C 1
ATOM 749 O O . THR A 1 97 ? 31.222 11.877 -14.506 1.00 36.41 97 THR A O 1
ATOM 752 N N . ASP A 1 98 ? 31.313 11.518 -16.737 1.00 41.47 98 ASP A N 1
ATOM 753 C CA . ASP A 1 98 ? 30.079 12.153 -17.227 1.00 41.47 98 ASP A CA 1
ATOM 754 C C . ASP A 1 98 ? 28.814 11.866 -16.381 1.00 41.47 98 ASP A C 1
ATOM 756 O O . ASP A 1 98 ? 28.753 10.843 -15.696 1.00 41.47 98 ASP A O 1
ATOM 760 N N . PRO A 1 99 ? 27.795 12.755 -16.385 1.00 52.97 99 PRO A N 1
ATOM 761 C CA . PRO A 1 99 ? 26.575 12.544 -15.602 1.00 52.97 99 PRO A CA 1
ATOM 762 C C . PRO A 1 99 ? 25.909 11.212 -15.973 1.00 52.97 99 PRO A C 1
ATOM 764 O O . PRO A 1 99 ? 25.668 10.951 -17.145 1.00 52.97 99 PRO A O 1
ATOM 767 N N . VAL A 1 100 ? 25.603 10.386 -14.967 1.00 52.31 100 VAL A N 1
ATOM 768 C CA . VAL A 1 100 ? 24.839 9.143 -15.151 1.00 52.31 100 VAL A CA 1
ATOM 769 C C . VAL A 1 100 ? 23.377 9.497 -15.406 1.00 52.31 100 VAL A C 1
ATOM 771 O O . VAL A 1 100 ? 22.773 10.255 -14.639 1.00 52.31 100 VAL A O 1
ATOM 774 N N . ILE A 1 101 ? 22.825 8.950 -16.480 1.00 55.69 101 ILE A N 1
ATOM 775 C CA . ILE A 1 101 ? 21.484 9.239 -16.972 1.00 55.69 101 ILE A CA 1
ATOM 776 C C . ILE A 1 101 ? 20.569 8.079 -16.534 1.00 55.69 101 ILE A C 1
ATOM 778 O O . ILE A 1 101 ? 20.945 6.918 -16.600 1.00 55.69 101 ILE A O 1
ATOM 782 N N . ILE A 1 102 ? 19.382 8.358 -16.001 1.00 52.84 102 ILE A N 1
ATOM 783 C CA . ILE A 1 102 ? 18.419 7.297 -15.674 1.00 52.84 102 ILE A CA 1
ATOM 784 C C . ILE A 1 102 ? 17.962 6.615 -16.972 1.00 52.84 102 ILE A C 1
ATOM 786 O O . ILE A 1 102 ? 18.069 5.396 -17.074 1.00 52.84 102 ILE A O 1
ATOM 790 N N . ASP A 1 103 ? 17.567 7.425 -17.958 1.00 51.69 103 ASP A N 1
ATOM 791 C CA . ASP A 1 103 ? 17.160 7.036 -19.311 1.00 51.69 103 ASP A CA 1
ATOM 792 C C . ASP A 1 103 ? 17.484 8.175 -20.309 1.00 51.69 103 ASP A C 1
ATOM 794 O O . ASP A 1 103 ? 17.431 9.354 -19.951 1.00 51.69 103 ASP A O 1
ATOM 798 N N . GLU A 1 104 ? 17.774 7.850 -21.572 1.00 49.59 104 GLU A N 1
ATOM 799 C CA . GLU A 1 104 ? 17.924 8.813 -22.687 1.00 49.59 104 GLU A CA 1
ATOM 800 C C . GLU A 1 104 ? 16.588 9.502 -23.057 1.00 49.59 104 GLU A C 1
ATOM 802 O O . GLU A 1 104 ? 16.544 10.417 -23.888 1.00 49.59 104 GLU A O 1
ATOM 807 N N . GLY A 1 105 ? 15.497 9.069 -22.425 1.00 40.34 105 GLY A N 1
ATOM 808 C CA . GLY A 1 105 ? 14.159 9.628 -22.497 1.00 40.34 105 GLY A CA 1
ATOM 809 C C . GLY A 1 105 ? 13.201 8.759 -23.282 1.00 40.34 105 GLY A C 1
ATOM 810 O O . GLY A 1 105 ? 13.544 8.149 -24.295 1.00 40.34 105 GLY A O 1
ATOM 811 N N . GLY A 1 106 ? 11.939 8.770 -22.855 1.00 40.91 106 GLY A N 1
ATOM 812 C CA . GLY A 1 106 ? 10.881 8.100 -23.591 1.00 40.91 106 GLY A CA 1
ATOM 813 C C . GLY A 1 106 ? 10.810 8.606 -25.038 1.00 40.91 106 GLY A C 1
ATOM 814 O O . GLY A 1 106 ? 10.654 9.800 -25.311 1.00 40.91 106 GLY A O 1
ATOM 815 N N . LEU A 1 107 ? 10.918 7.681 -25.993 1.00 33.22 107 LEU A N 1
ATOM 816 C CA . LEU A 1 107 ? 10.984 7.976 -27.425 1.00 33.22 107 LEU A CA 1
ATOM 817 C C . LEU A 1 107 ? 9.746 8.764 -27.905 1.00 33.22 107 LEU A C 1
ATOM 819 O O . LEU A 1 107 ? 8.669 8.202 -28.108 1.00 33.22 107 LEU A O 1
ATOM 823 N N . SER A 1 108 ? 9.913 10.067 -28.156 1.00 34.12 108 SER A N 1
ATOM 824 C CA . SER A 1 108 ? 8.930 10.934 -28.823 1.00 34.12 108 SER A CA 1
ATOM 825 C C . SER A 1 108 ? 9.516 11.527 -30.114 1.00 34.12 108 SER A C 1
ATOM 827 O O . SER A 1 108 ? 10.586 12.133 -30.078 1.00 34.12 108 SER A O 1
ATOM 829 N N . PRO A 1 109 ? 8.834 11.428 -31.272 1.00 29.88 109 PRO A N 1
ATOM 830 C CA . PRO A 1 109 ? 9.324 11.980 -32.539 1.00 29.88 109 PRO A CA 1
ATOM 831 C C . PRO A 1 109 ? 9.151 13.506 -32.711 1.00 29.88 109 PRO A C 1
ATOM 833 O O . PRO A 1 109 ? 9.379 14.014 -33.811 1.00 29.88 109 PRO A O 1
ATOM 836 N N . TYR A 1 110 ? 8.762 14.262 -31.677 1.00 32.88 110 TYR A N 1
ATOM 837 C CA . TYR A 1 110 ? 8.505 15.707 -31.779 1.00 32.88 110 TYR A CA 1
ATOM 838 C C . TYR A 1 110 ? 9.134 16.459 -30.592 1.00 32.88 110 TYR A C 1
ATOM 840 O O . TYR A 1 110 ? 8.920 16.070 -29.453 1.00 32.88 110 TYR A O 1
ATOM 848 N N . GLY A 1 111 ? 9.959 17.478 -30.879 1.00 28.98 111 GLY A N 1
ATOM 849 C CA . GLY A 1 111 ? 10.820 18.181 -29.913 1.00 28.98 111 GLY A CA 1
ATOM 850 C C . GLY A 1 111 ? 10.145 19.237 -29.019 1.00 28.98 111 GLY A C 1
ATOM 851 O O . GLY A 1 111 ? 9.019 19.663 -29.266 1.00 28.98 111 GLY A O 1
ATOM 852 N N . GLU A 1 112 ? 10.904 19.663 -28.003 1.00 26.72 112 GLU A N 1
ATOM 853 C CA . GLU A 1 112 ? 10.478 20.285 -26.735 1.00 26.72 112 GLU A CA 1
ATOM 854 C C . GLU A 1 112 ? 10.095 21.784 -26.759 1.00 26.72 112 GLU A C 1
ATOM 856 O O . GLU A 1 112 ? 10.795 22.609 -27.353 1.00 26.72 112 GLU A O 1
ATOM 861 N N . ILE A 1 113 ? 9.052 22.152 -25.986 1.00 31.31 113 ILE A N 1
ATOM 862 C CA . ILE A 1 113 ? 8.856 23.479 -25.342 1.00 31.31 113 ILE A CA 1
ATOM 863 C C . ILE A 1 113 ? 7.893 23.383 -24.130 1.00 31.31 113 ILE A C 1
ATOM 865 O O . ILE A 1 113 ? 6.770 22.923 -24.293 1.00 31.31 113 ILE A O 1
ATOM 869 N N . THR A 1 114 ? 8.345 23.839 -22.952 1.00 34.97 114 THR A N 1
ATOM 870 C CA . THR A 1 114 ? 7.831 23.752 -21.548 1.00 34.97 114 THR A CA 1
ATOM 871 C C . THR A 1 114 ? 6.315 23.828 -21.226 1.00 34.97 114 THR A C 1
ATOM 873 O O . THR A 1 114 ? 5.575 24.612 -21.823 1.00 34.97 114 THR A O 1
ATOM 876 N N . PRO A 1 115 ? 5.899 23.140 -20.134 1.00 43.66 115 PRO A N 1
ATOM 877 C CA . PRO A 1 115 ? 5.576 23.683 -18.812 1.00 43.66 115 PRO A CA 1
ATOM 878 C C . PRO A 1 115 ? 6.468 22.972 -17.761 1.00 43.66 115 PRO A C 1
ATOM 880 O O . PRO A 1 115 ? 7.421 22.303 -18.137 1.00 43.66 115 PRO A O 1
ATOM 883 N N . LEU A 1 116 ? 6.242 23.171 -16.457 1.00 57.38 116 LEU A N 1
ATOM 884 C CA . LEU A 1 116 ? 7.124 22.618 -15.412 1.00 57.38 116 LEU A CA 1
ATOM 885 C C . LEU A 1 116 ? 7.158 21.075 -15.395 1.00 57.38 116 LEU A C 1
ATOM 887 O O . LEU A 1 116 ? 8.247 20.530 -15.304 1.00 57.38 116 LEU A O 1
ATOM 891 N N . TYR A 1 117 ? 6.026 20.407 -15.638 1.00 63.09 117 TYR A N 1
ATOM 892 C CA . TYR A 1 117 ? 5.951 18.964 -15.883 1.00 63.09 117 TYR A CA 1
ATOM 893 C C . TYR A 1 117 ? 5.606 18.703 -17.348 1.00 63.09 117 TYR A C 1
ATOM 895 O O . TYR A 1 117 ? 4.772 19.403 -17.939 1.00 63.09 117 TYR A O 1
ATOM 903 N N . ASN A 1 118 ? 6.183 17.651 -17.922 1.00 74.19 118 ASN A N 1
ATOM 904 C CA . ASN A 1 118 ? 5.950 17.286 -19.311 1.00 74.19 118 ASN A CA 1
ATOM 905 C C . ASN A 1 118 ? 5.078 16.022 -19.382 1.00 74.19 118 ASN A C 1
ATOM 907 O O . ASN A 1 118 ? 5.308 15.040 -18.684 1.00 74.19 118 ASN A O 1
ATOM 911 N N . THR A 1 119 ? 4.050 16.035 -20.225 1.00 76.69 119 THR A N 1
ATOM 912 C CA . THR A 1 119 ? 3.207 14.863 -20.532 1.00 76.69 119 THR A CA 1
ATOM 913 C C . THR A 1 119 ? 3.400 14.485 -21.997 1.00 76.69 119 THR A C 1
ATOM 915 O O . THR A 1 119 ? 3.901 15.306 -22.763 1.00 76.69 119 THR A O 1
ATOM 918 N N . VAL A 1 120 ? 2.998 13.280 -22.417 1.00 74.62 120 VAL A N 1
ATOM 919 C CA . VAL A 1 120 ? 3.085 12.856 -23.837 1.00 74.62 120 VAL A CA 1
ATOM 920 C C . VAL A 1 120 ? 1.742 12.751 -24.567 1.00 74.62 120 VAL A C 1
ATOM 922 O O . VAL A 1 120 ? 1.701 12.380 -25.738 1.00 74.62 120 VAL A O 1
ATOM 925 N N . GLY A 1 121 ? 0.625 13.065 -23.905 1.00 80.62 121 GLY A N 1
ATOM 926 C CA . GLY A 1 121 ? -0.710 12.921 -24.502 1.00 80.62 121 GLY A CA 1
ATOM 927 C C . GLY A 1 121 ? -1.335 11.528 -24.365 1.00 80.62 121 GLY A C 1
ATOM 928 O O . GLY A 1 121 ? -2.412 11.299 -24.915 1.00 80.62 121 GLY A O 1
ATOM 929 N N . LEU A 1 122 ? -0.681 10.599 -23.659 1.00 83.75 122 LEU A N 1
ATOM 930 C CA . LEU A 1 122 ? -1.104 9.204 -23.496 1.00 83.75 122 LEU A CA 1
ATOM 931 C C . LEU A 1 122 ? -1.412 8.905 -22.030 1.00 83.75 122 LEU A C 1
ATOM 933 O O . LEU A 1 122 ? -0.779 9.461 -21.133 1.00 83.75 122 LEU A O 1
ATOM 937 N N . LYS A 1 123 ? -2.395 8.035 -21.792 1.00 88.06 123 LYS A N 1
ATOM 938 C CA . LYS A 1 123 ? -2.783 7.608 -20.444 1.00 88.06 123 LYS A CA 1
ATOM 939 C C . LYS A 1 123 ? -3.371 6.206 -20.433 1.00 88.06 123 LYS A C 1
ATOM 941 O O . LYS A 1 123 ? -3.826 5.702 -21.459 1.00 88.06 123 LYS A O 1
ATOM 946 N N . TRP A 1 124 ? -3.434 5.617 -19.246 1.00 87.69 124 TRP A N 1
ATOM 947 C CA . TRP A 1 124 ? -4.282 4.454 -19.005 1.00 87.69 124 TRP A CA 1
ATOM 948 C C . TRP A 1 124 ? -5.757 4.842 -18.881 1.00 87.69 124 TRP A C 1
ATOM 950 O O . TRP A 1 124 ? -6.100 5.929 -18.406 1.00 87.69 124 TRP A O 1
ATOM 960 N N . GLY A 1 125 ? -6.634 3.924 -19.282 1.00 82.75 125 GLY A N 1
ATOM 961 C CA . GLY A 1 125 ? -8.079 4.088 -19.171 1.00 82.75 125 GLY A CA 1
ATOM 962 C C . GLY A 1 125 ? -8.699 4.919 -20.297 1.00 82.75 125 GLY A C 1
ATOM 963 O O . GLY A 1 125 ? -8.189 4.987 -21.415 1.00 82.75 125 GLY A O 1
ATOM 964 N N . ALA A 1 126 ? -9.860 5.509 -20.009 1.00 80.19 126 ALA A N 1
ATOM 965 C CA . ALA A 1 126 ? -10.594 6.327 -20.970 1.00 80.19 126 ALA A CA 1
ATOM 966 C C . ALA A 1 126 ? -9.811 7.592 -21.359 1.00 80.19 126 ALA A C 1
ATOM 968 O O . ALA A 1 126 ? -8.914 8.025 -20.636 1.00 80.19 126 ALA A O 1
ATOM 969 N N . ASP A 1 127 ? -10.196 8.199 -22.482 1.00 80.19 127 ASP A N 1
ATOM 970 C CA . ASP A 1 127 ? -9.641 9.464 -22.975 1.00 80.19 127 ASP A CA 1
ATOM 971 C C . ASP A 1 127 ? -8.155 9.398 -23.369 1.00 80.19 127 ASP A C 1
ATOM 973 O O . ASP A 1 127 ? -7.472 10.406 -23.297 1.00 80.19 127 ASP A O 1
ATOM 977 N N . SER A 1 128 ? -7.636 8.238 -23.792 1.00 80.56 128 SER A N 1
ATOM 978 C CA . SER A 1 128 ? -6.307 8.121 -24.421 1.00 80.56 128 SER A CA 1
ATOM 979 C C . SER A 1 128 ? -6.425 8.009 -25.953 1.00 80.56 128 SER A C 1
ATOM 981 O O . SER A 1 128 ? -7.296 7.281 -26.427 1.00 80.56 128 SER A O 1
ATOM 983 N N . PRO A 1 129 ? -5.578 8.660 -26.770 1.00 79.19 129 PRO A N 1
ATOM 984 C CA . PRO A 1 129 ? -4.811 9.841 -26.395 1.00 79.19 129 PRO A CA 1
ATOM 985 C C . PRO A 1 129 ? -5.765 10.963 -25.962 1.00 79.19 129 PRO A C 1
ATOM 987 O O . PRO A 1 129 ? -6.855 11.111 -26.527 1.00 79.19 129 PRO A O 1
ATOM 990 N N . PHE A 1 130 ? -5.373 11.751 -24.965 1.00 75.88 130 PHE A N 1
ATOM 991 C CA . PHE A 1 130 ? -6.237 12.823 -24.465 1.00 75.88 130 PHE A CA 1
ATOM 992 C C . PHE A 1 130 ? -6.206 14.044 -25.380 1.00 75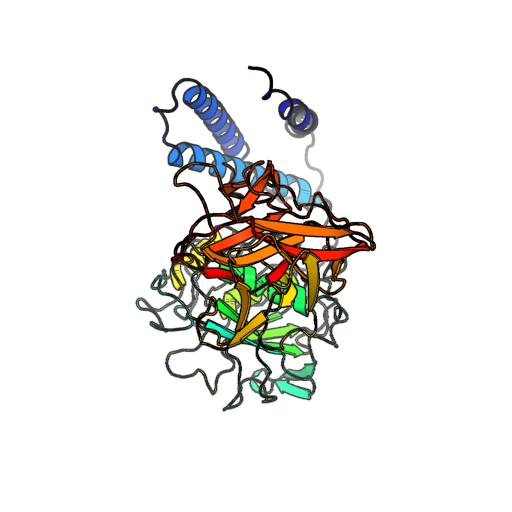.88 130 PHE A C 1
ATOM 994 O O . PHE A 1 130 ? -5.231 14.263 -26.086 1.00 75.88 130 PHE A O 1
ATOM 1001 N N . ASN A 1 131 ? -7.291 14.828 -25.405 1.00 68.69 131 ASN A N 1
ATOM 1002 C CA . ASN A 1 131 ? -7.443 16.012 -26.258 1.00 68.69 131 ASN A CA 1
ATOM 1003 C C . ASN A 1 131 ? -7.511 17.289 -25.391 1.00 68.69 131 ASN A C 1
ATOM 1005 O O . ASN A 1 131 ? -8.417 17.369 -24.557 1.00 68.69 131 ASN A O 1
ATOM 1009 N N . PRO A 1 132 ? -6.619 18.284 -25.582 1.00 63.38 132 PRO A N 1
ATOM 1010 C CA . PRO A 1 132 ? -5.596 18.366 -26.629 1.00 63.38 132 PRO A CA 1
ATOM 1011 C C . PRO A 1 132 ? -4.478 17.338 -26.437 1.00 63.38 132 PRO A C 1
ATOM 1013 O O . PRO A 1 132 ? -3.991 17.145 -25.331 1.00 63.38 132 PRO A O 1
ATOM 1016 N N . SER A 1 133 ? -4.096 16.672 -27.528 1.00 65.19 133 SER A N 1
ATOM 1017 C CA . SER A 1 133 ? -3.038 15.659 -27.535 1.00 65.19 133 SER A CA 1
ATOM 1018 C C . SER A 1 133 ? -1.710 16.298 -27.897 1.00 65.19 133 SER A C 1
ATOM 1020 O O . SER A 1 133 ? -1.656 17.109 -28.824 1.00 65.19 133 SER A O 1
ATOM 1022 N N . GLY A 1 134 ? -0.634 15.871 -27.254 1.00 62.50 134 GLY A N 1
ATOM 1023 C CA . GLY A 1 134 ? 0.716 16.302 -27.586 1.00 62.50 134 GLY A CA 1
ATOM 1024 C C . GLY A 1 134 ? 1.575 16.407 -26.343 1.00 62.50 134 GLY A C 1
ATOM 1025 O O . GLY A 1 134 ? 1.086 16.244 -25.224 1.00 62.50 134 GLY A O 1
ATOM 1026 N N . GLN A 1 135 ? 2.857 16.694 -26.557 1.00 66.12 135 GLN A N 1
ATOM 1027 C CA . GLN A 1 135 ? 3.729 17.025 -25.447 1.00 66.12 135 GLN A CA 1
ATOM 1028 C C . GLN A 1 135 ? 3.201 18.259 -24.725 1.00 66.12 135 GLN A C 1
ATOM 1030 O O . GLN A 1 135 ? 2.695 19.180 -25.372 1.00 66.12 135 GLN A O 1
ATOM 1035 N N . ASN A 1 136 ? 3.385 18.304 -23.407 1.00 67.75 136 ASN A N 1
ATOM 1036 C CA . ASN A 1 136 ? 3.309 19.562 -22.659 1.00 67.75 136 ASN A CA 1
ATOM 1037 C C . ASN A 1 136 ? 1.897 20.152 -22.562 1.00 67.75 136 ASN A C 1
ATOM 1039 O O . ASN A 1 136 ? 1.705 21.344 -22.318 1.00 67.75 136 ASN A O 1
ATOM 1043 N N . VAL A 1 137 ? 0.896 19.283 -22.708 1.00 69.12 137 VAL A N 1
ATOM 1044 C CA . VAL A 1 137 ? -0.514 19.612 -22.528 1.00 69.12 137 VAL A CA 1
ATOM 1045 C C . VAL A 1 137 ? -1.009 18.983 -21.230 1.00 69.12 137 VAL A C 1
ATOM 1047 O O . VAL A 1 137 ? -0.777 17.801 -20.974 1.00 69.12 137 VAL A O 1
ATOM 1050 N N . SER A 1 138 ? -1.717 19.756 -20.402 1.00 73.75 138 SER A N 1
ATOM 1051 C CA . SER A 1 138 ? -2.405 19.192 -19.239 1.00 73.75 138 SER A CA 1
ATOM 1052 C C . SER A 1 138 ? -3.359 18.085 -19.680 1.00 73.75 138 SER A C 1
ATOM 1054 O O . SER A 1 138 ? -4.128 18.257 -20.628 1.00 73.75 138 SER A O 1
ATOM 1056 N N . GLY A 1 139 ? -3.296 16.953 -18.987 1.00 80.25 139 GLY A N 1
ATOM 1057 C CA . GLY A 1 139 ? -4.171 15.833 -19.281 1.00 80.25 139 GLY A CA 1
ATOM 1058 C C . GLY A 1 139 ? -5.641 16.081 -18.915 1.00 80.25 139 GLY A C 1
ATOM 1059 O O . GLY A 1 139 ? -6.020 17.159 -18.450 1.00 80.25 139 GLY A O 1
ATOM 1060 N N . PRO A 1 140 ? -6.501 15.077 -19.135 1.00 82.88 140 PRO A N 1
ATOM 1061 C CA . PRO A 1 140 ? -7.945 15.213 -18.991 1.00 82.88 140 PRO A CA 1
ATOM 1062 C C . PRO A 1 140 ? -8.396 15.232 -17.525 1.00 82.88 140 PRO A C 1
ATOM 1064 O O . PRO A 1 140 ? -9.563 15.509 -17.254 1.00 82.88 140 PRO A O 1
ATOM 1067 N N . GLY A 1 141 ? -7.510 14.912 -16.576 1.00 83.75 141 GLY A N 1
ATOM 1068 C CA . GLY A 1 141 ? -7.855 14.800 -15.164 1.00 83.75 141 GLY A CA 1
ATOM 1069 C C . GLY A 1 141 ? -8.855 13.676 -14.866 1.00 83.75 141 GLY A C 1
ATOM 1070 O O . GLY A 1 141 ? -9.607 13.778 -13.895 1.00 83.75 141 GLY A O 1
ATOM 1071 N N . THR A 1 142 ? -8.923 12.641 -15.715 1.00 83.12 142 THR A N 1
ATOM 1072 C CA . THR A 1 142 ? -9.888 11.538 -15.587 1.00 83.12 142 THR A CA 1
ATOM 1073 C C . THR A 1 142 ? -9.219 10.262 -15.081 1.00 83.12 142 THR A C 1
ATOM 1075 O O . THR A 1 142 ? -8.098 9.972 -15.501 1.00 83.12 142 THR A O 1
ATOM 1078 N N . PRO A 1 143 ? -9.896 9.452 -14.241 1.00 80.12 143 PRO A N 1
ATOM 1079 C CA . PRO A 1 143 ? -9.277 8.288 -13.613 1.00 80.12 143 PRO A CA 1
ATOM 1080 C C . PRO A 1 143 ? -8.599 7.346 -14.618 1.00 80.12 143 PRO A C 1
ATOM 1082 O O . PRO A 1 143 ? -9.096 7.134 -15.730 1.00 80.12 143 PRO A O 1
ATOM 1085 N N . GLY A 1 144 ? -7.469 6.765 -14.213 1.00 80.25 144 GLY A N 1
ATOM 1086 C CA . GLY A 1 144 ? -6.751 5.745 -14.985 1.00 80.25 144 GLY A CA 1
ATOM 1087 C C . GLY A 1 144 ? -7.386 4.357 -14.879 1.00 80.25 144 GLY A C 1
ATOM 1088 O O . GLY A 1 144 ? -7.190 3.515 -15.751 1.00 80.25 144 GLY A O 1
ATOM 1089 N N . GLY A 1 145 ? -8.193 4.138 -13.835 1.00 77.38 145 GLY A N 1
ATOM 1090 C CA . GLY A 1 145 ? -8.749 2.830 -13.499 1.00 77.38 145 GLY A CA 1
ATOM 1091 C C . GLY A 1 145 ? -7.704 1.902 -12.875 1.00 77.38 145 GLY A C 1
ATOM 1092 O O . GLY A 1 145 ? -6.697 2.359 -12.332 1.00 77.38 145 GLY A O 1
ATOM 1093 N N . MET A 1 146 ? -7.973 0.597 -12.938 1.00 78.56 146 MET A N 1
ATOM 1094 C CA . MET A 1 146 ? -7.076 -0.446 -12.444 1.00 78.56 146 MET A CA 1
ATOM 1095 C C . MET A 1 146 ? -6.101 -0.878 -13.542 1.00 78.56 146 MET A C 1
ATOM 1097 O O . MET A 1 146 ? -6.506 -1.379 -14.593 1.00 78.56 146 MET A O 1
ATOM 1101 N N . VAL A 1 147 ? -4.810 -0.714 -13.274 1.00 84.00 147 VAL A N 1
ATOM 1102 C CA . VAL A 1 147 ? -3.703 -1.057 -14.159 1.00 84.00 147 VAL A CA 1
ATOM 1103 C C . VAL A 1 147 ? -2.937 -2.247 -13.578 1.00 84.00 147 VAL A C 1
ATOM 1105 O O . VAL A 1 147 ? -2.320 -2.155 -12.527 1.00 84.00 147 VAL A O 1
ATOM 1108 N N . THR A 1 148 ? -2.970 -3.401 -14.236 1.00 82.38 148 THR A N 1
ATOM 1109 C CA . THR A 1 148 ? -2.237 -4.582 -13.763 1.00 82.38 148 THR A CA 1
ATOM 1110 C C . THR A 1 148 ? -0.757 -4.533 -14.140 1.00 82.38 148 THR A C 1
ATOM 1112 O O . THR A 1 148 ? -0.453 -4.148 -15.271 1.00 82.38 148 THR A O 1
ATOM 1115 N N . TYR A 1 149 ? 0.138 -5.008 -13.275 1.00 89.69 149 TYR A N 1
ATOM 1116 C CA . TYR A 1 149 ? 1.560 -5.180 -13.594 1.00 89.69 149 TYR A CA 1
ATOM 1117 C C . TYR A 1 149 ? 2.060 -6.605 -13.337 1.00 89.69 149 TYR A C 1
ATOM 1119 O O . TYR A 1 149 ? 1.499 -7.325 -12.514 1.00 89.69 149 TYR A O 1
ATOM 1127 N N . SER A 1 150 ? 3.109 -7.027 -14.043 1.00 89.25 150 SER A N 1
ATOM 1128 C CA . SER A 1 150 ? 3.680 -8.377 -13.928 1.00 89.25 150 SER A CA 1
ATOM 1129 C C . SER A 1 150 ? 5.202 -8.388 -14.121 1.00 89.25 150 SER A C 1
ATOM 1131 O O . SER A 1 150 ? 5.804 -7.397 -14.524 1.00 89.25 150 SER A O 1
ATOM 1133 N N . TYR A 1 151 ? 5.841 -9.530 -13.845 1.00 92.25 151 TYR A N 1
ATOM 1134 C CA . TYR A 1 151 ? 7.289 -9.720 -13.994 1.00 92.25 151 TYR A CA 1
ATOM 1135 C C . TYR A 1 151 ? 7.604 -10.709 -15.117 1.00 92.25 151 TYR A C 1
ATOM 1137 O O . TYR A 1 151 ? 7.216 -11.881 -15.047 1.00 92.25 151 TYR A O 1
ATOM 1145 N N . ILE A 1 152 ? 8.344 -10.260 -16.131 1.00 90.75 152 ILE A N 1
ATOM 1146 C CA . ILE A 1 152 ? 8.723 -11.079 -17.282 1.00 90.75 152 ILE A CA 1
ATOM 1147 C C . ILE A 1 152 ? 9.710 -12.158 -16.819 1.00 90.75 152 ILE A C 1
ATOM 1149 O O . ILE A 1 152 ? 10.730 -11.884 -16.185 1.00 90.75 152 ILE A O 1
ATOM 1153 N N . ALA A 1 153 ? 9.414 -13.415 -17.147 1.00 89.25 153 ALA A N 1
ATOM 1154 C CA . ALA A 1 153 ? 10.275 -14.541 -16.794 1.00 89.25 153 ALA A CA 1
ATOM 1155 C C . ALA A 1 153 ? 11.608 -14.520 -17.566 1.00 89.25 153 ALA A C 1
ATOM 1157 O O . ALA A 1 153 ? 11.710 -13.981 -18.671 1.00 89.25 153 ALA A O 1
ATOM 1158 N N . ALA A 1 154 ? 12.633 -15.173 -17.020 1.00 90.81 154 ALA A N 1
ATOM 1159 C CA . ALA A 1 154 ? 13.909 -15.329 -17.711 1.00 90.81 154 ALA A CA 1
ATOM 1160 C C . ALA A 1 154 ? 13.760 -16.066 -19.062 1.00 90.81 154 ALA A C 1
ATOM 1162 O O . ALA A 1 154 ? 12.917 -16.955 -19.228 1.00 90.81 154 ALA A O 1
ATOM 1163 N N . GLY A 1 155 ? 14.601 -15.709 -20.033 1.00 87.56 155 GLY A N 1
ATOM 1164 C CA . GLY A 1 155 ? 14.670 -16.332 -21.358 1.00 87.56 155 GLY A CA 1
ATOM 1165 C C . GLY A 1 155 ? 13.603 -15.867 -22.356 1.00 87.56 155 GLY A C 1
ATOM 1166 O O . GLY A 1 155 ? 13.552 -16.388 -23.471 1.00 87.56 155 GLY A O 1
ATOM 1167 N N . LYS A 1 156 ? 12.748 -14.904 -21.990 1.00 89.94 156 LYS A N 1
ATOM 1168 C CA . LYS A 1 156 ? 11.815 -14.255 -22.926 1.00 89.94 156 LYS A CA 1
ATOM 1169 C C . LYS A 1 156 ? 12.560 -13.256 -23.803 1.00 89.94 156 LYS A C 1
ATOM 1171 O O . LYS A 1 156 ? 13.534 -12.665 -23.370 1.00 89.94 156 LYS A O 1
ATOM 1176 N N . SER A 1 157 ? 12.164 -13.122 -25.063 1.00 83.00 157 SER A N 1
ATOM 1177 C CA . SER A 1 157 ? 12.891 -12.279 -26.016 1.00 83.00 157 SER A CA 1
ATOM 1178 C C . SER A 1 157 ? 12.478 -10.811 -25.897 1.00 83.00 157 SER A C 1
ATOM 1180 O O . SER A 1 157 ? 11.280 -10.538 -25.838 1.00 83.00 157 SER A O 1
ATOM 1182 N N . HIS A 1 158 ? 13.464 -9.908 -25.963 1.00 76.44 158 HIS A N 1
ATOM 1183 C CA . HIS A 1 158 ? 13.301 -8.458 -26.155 1.00 76.44 158 HIS A CA 1
ATOM 1184 C C . HIS A 1 158 ? 13.593 -8.044 -27.608 1.00 76.44 158 HIS A C 1
ATOM 1186 O O . HIS A 1 158 ? 14.176 -7.001 -27.879 1.00 76.44 158 HIS A O 1
ATOM 1192 N N . ALA A 1 159 ? 13.207 -8.877 -28.585 1.00 69.88 159 ALA A N 1
ATOM 1193 C CA . ALA A 1 159 ? 13.555 -8.672 -29.997 1.00 69.88 159 ALA A CA 1
ATOM 1194 C C . ALA A 1 159 ? 13.109 -7.315 -30.575 1.00 69.88 159 ALA A C 1
ATOM 1196 O O . ALA A 1 159 ? 13.719 -6.851 -31.536 1.00 69.88 159 ALA A O 1
ATOM 1197 N N . ILE A 1 160 ? 12.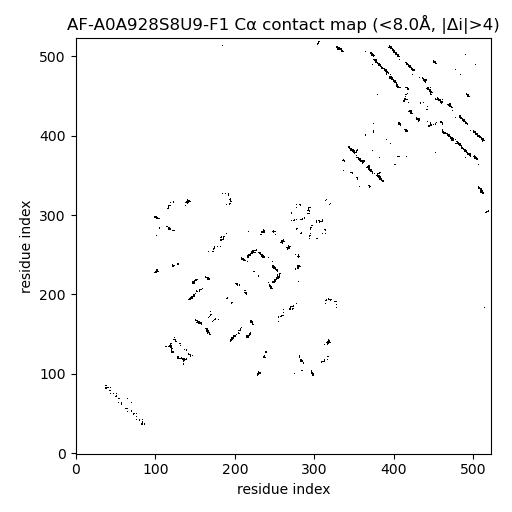071 -6.691 -30.007 1.00 66.94 160 ILE A N 1
ATOM 1198 C CA . ILE A 1 160 ? 11.600 -5.353 -30.399 1.00 66.94 160 ILE A CA 1
ATOM 1199 C C . ILE A 1 160 ? 12.672 -4.287 -30.140 1.00 66.94 160 ILE A C 1
ATOM 1201 O O . ILE A 1 160 ? 12.816 -3.367 -30.937 1.00 66.94 160 ILE A O 1
ATOM 1205 N N . GLU A 1 161 ? 13.464 -4.454 -29.086 1.00 70.62 161 GLU A N 1
ATOM 1206 C CA . GLU A 1 161 ? 14.548 -3.540 -28.714 1.00 70.62 161 GLU A CA 1
ATOM 1207 C C . GLU A 1 161 ? 15.870 -3.905 -29.403 1.00 70.62 161 GLU A C 1
ATOM 1209 O O . GLU A 1 161 ? 16.848 -3.174 -29.321 1.00 70.62 161 GLU A O 1
ATOM 1214 N N . GLY A 1 162 ? 15.919 -5.030 -30.129 1.00 64.12 162 GLY A N 1
ATOM 1215 C CA . GLY A 1 162 ? 17.150 -5.535 -30.747 1.00 64.12 162 GLY A CA 1
ATOM 1216 C C . GLY A 1 162 ? 18.160 -6.091 -29.738 1.00 64.12 162 GLY A C 1
ATOM 1217 O O . GLY A 1 162 ? 19.291 -6.405 -30.112 1.00 64.12 162 GLY A O 1
ATOM 1218 N N . LEU A 1 163 ? 17.741 -6.241 -28.482 1.00 66.12 163 LEU A N 1
ATOM 1219 C CA . LEU A 1 163 ? 18.557 -6.668 -27.355 1.00 66.12 163 LEU A CA 1
ATOM 1220 C C . LEU A 1 163 ? 18.216 -8.116 -26.954 1.00 66.12 163 LEU A C 1
ATOM 1222 O O . LEU A 1 163 ? 17.288 -8.731 -27.486 1.00 66.12 163 LEU A O 1
ATOM 1226 N N . GLY A 1 164 ? 19.058 -8.716 -26.108 1.00 70.12 164 GLY A N 1
ATOM 1227 C CA . GLY A 1 164 ? 19.097 -10.158 -25.831 1.00 70.12 164 GLY A CA 1
ATOM 1228 C C . GLY A 1 164 ? 17.853 -10.769 -25.157 1.00 70.12 164 GLY A C 1
ATOM 1229 O O . GLY A 1 164 ? 16.707 -10.359 -25.330 1.00 70.12 164 GLY A O 1
ATOM 1230 N N . GLY A 1 165 ? 18.068 -11.854 -24.412 1.00 84.19 165 GLY A N 1
ATOM 1231 C CA . GLY A 1 165 ? 17.007 -12.485 -23.625 1.00 84.19 165 GLY A CA 1
ATOM 1232 C C . GLY A 1 165 ? 16.813 -11.781 -22.285 1.00 84.19 165 GLY A C 1
ATOM 1233 O O . GLY A 1 165 ? 17.789 -11.417 -21.637 1.00 84.19 165 GLY A O 1
ATOM 1234 N N . ASN A 1 166 ? 15.563 -11.658 -21.852 1.00 89.69 166 ASN A N 1
ATOM 1235 C CA . ASN A 1 166 ? 15.185 -11.186 -20.532 1.00 89.69 166 ASN A CA 1
ATOM 1236 C C . ASN A 1 166 ? 15.853 -12.030 -19.441 1.00 89.69 166 ASN A C 1
ATOM 1238 O O . ASN A 1 166 ? 15.821 -13.266 -19.494 1.00 89.69 166 ASN A O 1
ATOM 1242 N N . VAL A 1 167 ? 16.380 -11.370 -18.421 1.00 91.69 167 VAL 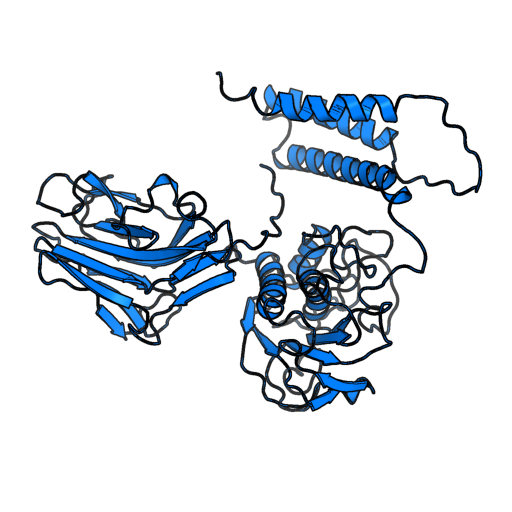A N 1
ATOM 1243 C CA . VAL A 1 167 ? 16.675 -11.968 -17.123 1.00 91.69 167 VAL A CA 1
ATOM 1244 C C . VAL A 1 167 ? 15.571 -11.582 -16.145 1.00 91.69 167 VAL A C 1
ATOM 1246 O O . VAL A 1 167 ? 14.955 -10.526 -16.250 1.00 91.69 167 VAL A O 1
ATOM 1249 N N . ASP A 1 168 ? 15.272 -12.467 -15.201 1.00 90.69 168 ASP A N 1
ATOM 1250 C CA . ASP A 1 168 ? 14.203 -12.206 -14.242 1.00 90.69 168 ASP A CA 1
ATOM 1251 C C . ASP A 1 168 ? 14.698 -11.207 -13.190 1.00 90.69 168 ASP A C 1
ATOM 1253 O O . ASP A 1 168 ? 15.567 -11.543 -12.374 1.00 90.69 168 ASP A O 1
ATOM 1257 N N . VAL A 1 169 ? 14.124 -9.999 -13.211 1.00 91.44 169 VAL A N 1
ATOM 1258 C CA . VAL A 1 169 ? 14.445 -8.868 -12.321 1.00 91.44 169 VAL A CA 1
ATOM 1259 C C . VAL A 1 169 ? 14.435 -9.270 -10.838 1.00 91.44 169 VAL A C 1
ATOM 1261 O O . VAL A 1 169 ? 15.216 -8.761 -10.039 1.00 91.44 169 VAL A O 1
ATOM 1264 N N . ARG A 1 170 ? 13.613 -10.263 -10.472 1.00 89.62 170 ARG A N 1
ATOM 1265 C CA . ARG A 1 170 ? 13.441 -10.739 -9.091 1.00 89.62 170 ARG A CA 1
ATOM 1266 C C . ARG A 1 170 ? 14.587 -11.614 -8.603 1.00 89.62 170 ARG A C 1
ATOM 1268 O O . ARG A 1 170 ? 14.713 -11.845 -7.404 1.00 89.62 170 ARG A O 1
ATOM 1275 N N . THR A 1 171 ? 15.366 -12.178 -9.523 1.00 88.25 171 THR A N 1
ATOM 1276 C CA . THR A 1 171 ? 16.371 -13.201 -9.195 1.00 88.25 171 THR A CA 1
ATOM 1277 C C . THR A 1 171 ? 17.763 -12.911 -9.744 1.00 88.25 171 THR A C 1
ATOM 1279 O O . THR A 1 171 ? 18.727 -13.520 -9.274 1.00 88.25 171 THR A O 1
ATOM 1282 N N . SER A 1 172 ? 17.880 -12.001 -10.713 1.00 88.75 172 SER A N 1
ATOM 1283 C CA . SER A 1 172 ? 19.083 -11.866 -11.544 1.00 88.75 172 SER A CA 1
ATOM 1284 C C . SER A 1 172 ? 19.856 -10.561 -11.334 1.00 88.75 172 SER A C 1
ATOM 1286 O O . SER A 1 172 ? 20.964 -10.455 -11.844 1.00 88.75 172 SER A O 1
ATOM 1288 N N . LEU A 1 173 ? 19.318 -9.600 -10.570 1.00 88.06 173 LEU A N 1
ATOM 1289 C CA . LEU A 1 173 ? 19.929 -8.274 -10.367 1.00 88.06 173 LEU A CA 1
ATOM 1290 C C . LEU A 1 173 ? 20.738 -8.133 -9.067 1.00 88.06 173 LEU A C 1
ATOM 1292 O O . LEU A 1 173 ? 21.205 -7.052 -8.737 1.00 88.06 173 LEU A O 1
ATOM 1296 N N . GLY A 1 174 ? 20.873 -9.201 -8.275 1.00 85.19 174 GLY A N 1
ATOM 1297 C CA . GLY A 1 174 ? 21.607 -9.154 -7.000 1.00 85.19 174 GLY A CA 1
ATOM 1298 C C . GLY A 1 174 ? 20.851 -8.488 -5.839 1.00 85.19 174 GLY A C 1
ATOM 1299 O O . GLY A 1 174 ? 21.357 -8.469 -4.721 1.00 85.19 174 GLY A O 1
ATOM 1300 N N . VAL A 1 175 ? 19.616 -8.030 -6.071 1.00 81.38 175 VAL A N 1
ATOM 1301 C CA . VAL A 1 175 ? 18.720 -7.360 -5.102 1.00 81.38 175 VAL A CA 1
ATOM 1302 C C . VAL A 1 175 ? 17.440 -8.162 -4.814 1.00 81.38 175 VAL A C 1
ATOM 1304 O O . VAL A 1 175 ? 16.388 -7.630 -4.461 1.00 81.38 175 VAL A O 1
ATOM 1307 N N . ASN A 1 176 ? 17.525 -9.486 -4.950 1.00 82.56 176 ASN A N 1
ATOM 1308 C CA . ASN A 1 176 ? 16.388 -10.416 -4.940 1.00 82.56 176 ASN A CA 1
ATOM 1309 C C . ASN A 1 176 ? 15.492 -10.312 -3.693 1.00 82.56 176 ASN A C 1
ATOM 1311 O O . ASN A 1 176 ? 14.295 -10.574 -3.763 1.00 82.56 176 ASN A O 1
ATOM 1315 N N . SER A 1 177 ? 16.064 -9.943 -2.543 1.00 77.56 177 SER A N 1
ATOM 1316 C CA . SER A 1 177 ? 15.342 -9.838 -1.271 1.00 77.56 177 SER A CA 1
ATOM 1317 C C . SER A 1 177 ? 14.411 -8.629 -1.172 1.00 77.56 177 SER A C 1
ATOM 1319 O O . SER A 1 177 ? 13.574 -8.608 -0.276 1.00 77.56 177 SER A O 1
ATOM 1321 N N . CYS A 1 178 ? 14.572 -7.623 -2.035 1.00 79.12 178 CYS A N 1
ATOM 1322 C CA . CYS A 1 178 ? 13.917 -6.317 -1.889 1.00 79.12 178 CYS A CA 1
ATOM 1323 C C . CYS A 1 178 ? 13.376 -5.738 -3.200 1.00 79.12 178 CYS A C 1
ATOM 1325 O O . CYS A 1 178 ? 12.457 -4.933 -3.165 1.00 79.12 178 CYS A O 1
ATOM 1327 N N . VAL A 1 179 ? 13.845 -6.177 -4.368 1.00 83.12 179 VAL A N 1
ATOM 1328 C CA . VAL A 1 179 ? 13.389 -5.643 -5.665 1.00 83.12 179 VAL A CA 1
ATOM 1329 C C . VAL A 1 179 ? 11.866 -5.647 -5.842 1.00 83.12 179 VAL A C 1
ATOM 1331 O O . VAL A 1 179 ? 11.300 -4.678 -6.336 1.00 83.12 179 VAL A O 1
ATOM 1334 N N . LYS A 1 180 ? 11.174 -6.693 -5.368 1.00 83.62 180 LYS A N 1
ATOM 1335 C CA . LYS A 1 180 ? 9.705 -6.726 -5.380 1.00 83.62 180 LYS A CA 1
ATOM 1336 C C . LYS A 1 180 ? 9.088 -5.631 -4.503 1.00 83.62 180 LYS A C 1
ATOM 1338 O O . LYS A 1 180 ? 8.120 -5.010 -4.927 1.00 83.62 180 LYS A O 1
ATOM 1343 N N . SER A 1 181 ? 9.622 -5.403 -3.301 1.00 77.56 181 SER A N 1
ATOM 1344 C CA . SER A 1 181 ? 9.100 -4.375 -2.395 1.00 77.56 181 SER A CA 1
ATOM 1345 C C . SER A 1 181 ? 9.412 -2.965 -2.889 1.00 77.56 181 SER A C 1
ATOM 1347 O O . SER A 1 181 ? 8.540 -2.108 -2.815 1.00 77.56 181 SER A O 1
ATOM 1349 N N . GLU A 1 182 ? 10.604 -2.729 -3.443 1.00 80.44 182 GLU A N 1
ATOM 1350 C CA . GLU A 1 182 ? 10.993 -1.428 -4.008 1.00 80.44 182 GLU A CA 1
ATOM 1351 C C . GLU A 1 182 ? 10.103 -1.043 -5.200 1.00 80.44 182 GLU A C 1
ATOM 1353 O O . GLU A 1 182 ? 9.523 0.039 -5.237 1.00 80.44 182 GLU A O 1
ATOM 1358 N N . ILE A 1 183 ? 9.883 -1.972 -6.135 1.00 86.31 183 ILE A N 1
ATOM 1359 C CA . ILE A 1 183 ? 9.006 -1.744 -7.292 1.00 86.31 183 ILE A CA 1
ATOM 1360 C C . ILE A 1 183 ? 7.546 -1.543 -6.859 1.00 86.31 183 ILE A C 1
ATOM 1362 O O . ILE A 1 183 ? 6.874 -0.638 -7.351 1.00 86.31 183 ILE A O 1
ATOM 1366 N N . ALA A 1 184 ? 7.042 -2.343 -5.913 1.00 80.25 184 ALA A N 1
ATOM 1367 C CA . ALA A 1 184 ? 5.694 -2.151 -5.373 1.00 80.25 184 ALA A CA 1
ATOM 1368 C C . ALA A 1 184 ? 5.541 -0.782 -4.679 1.00 80.25 184 ALA A C 1
ATOM 1370 O O . ALA A 1 184 ? 4.494 -0.145 -4.793 1.00 80.25 184 ALA A O 1
ATOM 1371 N N . THR A 1 185 ? 6.597 -0.302 -4.013 1.00 70.69 185 THR A N 1
ATOM 1372 C CA . THR A 1 185 ? 6.647 1.038 -3.402 1.00 70.69 185 THR A CA 1
ATOM 1373 C C . THR A 1 185 ? 6.503 2.126 -4.460 1.00 70.69 185 THR A C 1
ATOM 1375 O O . THR A 1 185 ? 5.734 3.070 -4.274 1.00 70.69 185 THR A O 1
ATOM 1378 N N . ALA A 1 186 ? 7.186 1.971 -5.594 1.00 83.50 186 ALA A N 1
ATOM 1379 C CA . ALA A 1 186 ? 7.107 2.908 -6.702 1.00 83.50 186 ALA A CA 1
ATOM 1380 C C . ALA A 1 186 ? 5.681 2.997 -7.288 1.00 83.50 186 ALA A C 1
ATOM 1382 O O . ALA A 1 186 ? 5.153 4.096 -7.469 1.00 83.50 186 ALA A O 1
ATOM 1383 N N . PHE A 1 187 ? 5.002 1.859 -7.490 1.00 84.94 187 PHE A N 1
ATOM 1384 C CA . PHE A 1 187 ? 3.591 1.842 -7.906 1.00 84.94 187 PHE A CA 1
ATOM 1385 C C . PHE A 1 187 ? 2.673 2.518 -6.884 1.00 84.94 187 PHE A C 1
ATOM 1387 O O . PHE A 1 187 ? 1.818 3.329 -7.249 1.00 84.94 187 PHE A O 1
ATOM 1394 N N . ALA A 1 188 ? 2.865 2.221 -5.597 1.00 72.50 188 ALA A N 1
ATOM 1395 C CA . ALA A 1 188 ? 2.071 2.813 -4.527 1.00 72.50 188 ALA A CA 1
ATOM 1396 C C . ALA A 1 188 ? 2.225 4.343 -4.467 1.00 72.50 188 ALA A C 1
ATOM 1398 O O . ALA A 1 188 ? 1.238 5.045 -4.241 1.00 72.50 188 ALA A O 1
ATOM 1399 N N . ALA A 1 189 ? 3.429 4.872 -4.711 1.00 73.44 189 ALA A N 1
ATOM 1400 C CA . ALA A 1 189 ? 3.679 6.313 -4.736 1.00 73.44 189 ALA A CA 1
ATOM 1401 C C . ALA A 1 189 ? 2.863 7.021 -5.833 1.00 73.44 189 ALA A C 1
ATOM 1403 O O . ALA A 1 189 ? 2.230 8.046 -5.567 1.00 73.44 189 ALA A O 1
ATOM 1404 N N . TRP A 1 190 ? 2.799 6.447 -7.037 1.00 86.19 190 TRP A N 1
ATOM 1405 C CA . TRP A 1 190 ? 1.991 6.996 -8.129 1.00 86.19 190 TRP A CA 1
ATOM 1406 C C . TRP A 1 190 ? 0.483 6.884 -7.872 1.00 86.19 190 TRP A C 1
ATOM 1408 O O . TRP A 1 190 ? -0.246 7.849 -8.119 1.00 86.19 190 TRP A O 1
ATOM 1418 N N . SER A 1 191 ? 0.012 5.766 -7.306 1.00 77.88 191 SER A N 1
ATOM 1419 C CA . SER A 1 191 ? -1.390 5.620 -6.878 1.00 77.88 191 SER A CA 1
ATOM 1420 C C . SER A 1 191 ? -1.794 6.583 -5.763 1.00 77.88 191 SER A C 1
ATOM 1422 O O . SER A 1 191 ? -2.947 7.003 -5.697 1.00 77.88 191 SER A O 1
ATOM 1424 N N . ALA A 1 192 ? -0.862 6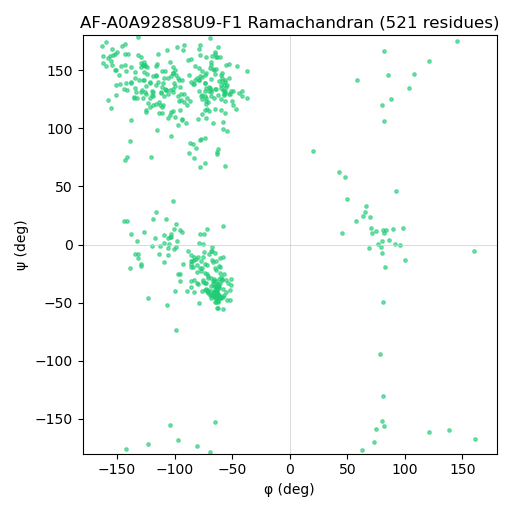.951 -4.882 1.00 66.06 192 ALA A N 1
ATOM 1425 C CA . ALA A 1 192 ? -1.108 7.950 -3.849 1.00 66.06 192 ALA A CA 1
ATOM 1426 C C . ALA A 1 192 ? -1.169 9.376 -4.426 1.00 66.06 192 ALA A C 1
ATOM 1428 O O . ALA A 1 192 ? -1.918 10.215 -3.922 1.00 66.06 192 ALA A O 1
ATOM 1429 N N . ALA A 1 193 ? -0.391 9.656 -5.475 1.00 69.56 193 ALA A N 1
ATOM 1430 C CA . ALA A 1 193 ? -0.330 10.970 -6.107 1.00 69.56 193 ALA A CA 1
ATOM 1431 C C . ALA A 1 193 ? -1.546 11.265 -7.005 1.00 69.56 193 ALA A C 1
ATOM 1433 O O . ALA A 1 193 ? -2.048 12.391 -7.003 1.00 69.56 193 ALA A O 1
ATOM 1434 N N . ALA A 1 194 ? -2.034 10.279 -7.764 1.00 76.69 194 ALA A N 1
ATOM 1435 C CA . ALA A 1 194 ? -3.045 10.489 -8.800 1.00 76.69 194 ALA A CA 1
ATOM 1436 C C . ALA A 1 194 ? -4.098 9.368 -8.846 1.00 76.69 194 ALA A C 1
ATOM 1438 O O . ALA A 1 194 ? -3.915 8.298 -8.277 1.00 76.69 194 ALA A O 1
ATOM 1439 N N . ASN A 1 195 ? -5.235 9.603 -9.511 1.00 80.75 195 ASN A N 1
ATOM 1440 C CA . ASN A 1 195 ? -6.363 8.658 -9.529 1.00 80.75 195 ASN A CA 1
ATOM 1441 C C . ASN A 1 195 ? -6.146 7.470 -10.492 1.00 80.75 195 ASN A C 1
ATOM 1443 O O . ASN A 1 195 ? -6.826 7.327 -11.512 1.00 80.75 195 ASN A O 1
ATOM 1447 N N . ILE A 1 196 ? -5.172 6.627 -10.165 1.00 80.62 196 ILE A N 1
ATOM 1448 C CA . ILE A 1 196 ? -4.775 5.421 -10.895 1.00 80.62 196 ILE A CA 1
ATOM 1449 C C . ILE A 1 196 ? -4.409 4.330 -9.884 1.00 80.62 196 ILE A C 1
ATOM 1451 O O . ILE A 1 196 ? -3.800 4.614 -8.855 1.00 80.62 196 ILE A O 1
ATOM 1455 N N . GLN A 1 197 ? -4.803 3.085 -10.136 1.00 79.31 197 GLN A N 1
ATOM 1456 C CA . GLN A 1 197 ? -4.565 1.965 -9.219 1.00 79.31 197 GLN A CA 1
ATOM 1457 C C . GLN A 1 197 ? -3.707 0.902 -9.885 1.00 79.31 197 GLN A C 1
ATOM 1459 O O . GLN A 1 197 ? -3.888 0.645 -11.073 1.00 79.31 197 GLN A O 1
ATOM 1464 N N . PHE A 1 198 ? -2.835 0.251 -9.117 1.00 81.31 198 PHE A N 1
ATOM 1465 C CA . PHE A 1 198 ? -1.974 -0.817 -9.618 1.00 81.31 198 PHE A CA 1
ATOM 1466 C C . PHE A 1 198 ? -2.184 -2.128 -8.870 1.00 81.31 198 PHE A C 1
ATOM 1468 O O . PHE A 1 198 ? -2.312 -2.130 -7.649 1.00 81.31 198 PHE A O 1
ATOM 1475 N N . VAL A 1 199 ? -2.204 -3.242 -9.605 1.00 79.00 199 VAL A N 1
ATOM 1476 C CA . VAL A 1 199 ? -2.378 -4.589 -9.037 1.00 79.00 199 VAL A CA 1
ATOM 1477 C C . VAL A 1 199 ? -1.378 -5.551 -9.671 1.00 79.00 199 VAL A C 1
ATOM 1479 O O . VAL A 1 199 ? -1.316 -5.654 -10.896 1.00 79.00 199 VAL A O 1
ATOM 1482 N N . GLU A 1 200 ? -0.606 -6.270 -8.854 1.00 83.44 200 GLU A N 1
ATOM 1483 C CA . GLU A 1 200 ? 0.275 -7.329 -9.358 1.00 83.44 200 GLU A CA 1
ATOM 1484 C C . GLU A 1 200 ? -0.565 -8.501 -9.879 1.00 83.44 200 GLU A C 1
ATOM 1486 O O . GLU A 1 200 ? -1.464 -8.989 -9.195 1.00 83.44 200 GLU A O 1
ATOM 1491 N N . VAL A 1 201 ? -0.241 -8.998 -11.070 1.00 79.62 201 VAL A N 1
ATOM 1492 C CA . VAL A 1 201 ? -0.826 -10.211 -11.648 1.00 79.62 201 VAL A CA 1
ATOM 1493 C C . VAL A 1 201 ? 0.265 -11.167 -12.122 1.00 79.62 201 VAL A C 1
ATOM 1495 O O . VAL A 1 201 ? 1.417 -10.790 -12.351 1.00 79.62 201 VAL A O 1
ATOM 1498 N N . ALA A 1 202 ? -0.100 -12.436 -12.302 1.00 80.81 202 ALA A N 1
ATOM 1499 C CA . ALA A 1 202 ? 0.793 -13.407 -12.915 1.00 80.81 202 ALA A CA 1
ATOM 1500 C C . ALA A 1 202 ? 1.099 -13.020 -14.372 1.00 80.81 202 ALA A C 1
ATOM 1502 O O . ALA A 1 202 ? 0.195 -12.718 -15.152 1.00 80.81 202 ALA A O 1
ATOM 1503 N N . ASP A 1 203 ? 2.378 -13.072 -14.751 1.00 86.75 203 ASP A N 1
ATOM 1504 C CA . ASP A 1 203 ? 2.786 -12.816 -16.128 1.00 86.75 203 ASP A CA 1
ATOM 1505 C C . ASP A 1 203 ? 2.311 -13.929 -17.071 1.00 86.75 203 ASP A C 1
ATOM 1507 O O . ASP A 1 203 ? 2.370 -15.118 -16.749 1.00 86.75 203 ASP A O 1
ATOM 1511 N N . SER A 1 204 ? 1.906 -13.546 -18.282 1.00 80.75 204 SER A N 1
ATOM 1512 C CA . SER A 1 204 ? 1.508 -14.487 -19.343 1.00 80.75 204 SER A CA 1
ATOM 1513 C C . SER A 1 204 ? 2.618 -15.441 -19.804 1.00 80.75 204 SER A C 1
ATOM 1515 O O . SER A 1 204 ? 2.342 -16.441 -20.471 1.00 80.75 204 SER A O 1
ATOM 1517 N N . GLY A 1 205 ? 3.886 -15.119 -19.530 1.00 84.12 205 GLY A N 1
ATOM 1518 C CA . GLY A 1 205 ? 5.032 -15.824 -20.090 1.00 84.12 205 GLY A CA 1
ATOM 1519 C C . GLY A 1 205 ? 5.231 -15.568 -21.589 1.00 84.12 205 GLY A C 1
ATOM 1520 O O . GLY A 1 205 ? 5.990 -16.304 -22.229 1.00 84.12 205 GLY A O 1
ATOM 1521 N N . ALA A 1 206 ? 4.572 -14.559 -22.162 1.00 84.38 206 ALA A N 1
ATOM 1522 C CA . ALA A 1 206 ? 4.799 -14.118 -23.534 1.00 84.38 206 ALA A CA 1
ATOM 1523 C C . ALA A 1 206 ? 6.145 -13.375 -23.667 1.00 84.38 206 ALA A C 1
ATOM 1525 O O . ALA A 1 206 ? 6.719 -12.921 -22.676 1.00 84.38 206 ALA A O 1
ATOM 1526 N N . ALA A 1 207 ? 6.666 -13.253 -24.891 1.00 83.12 207 ALA A N 1
ATOM 1527 C CA . ALA A 1 207 ? 7.788 -12.346 -25.159 1.00 83.12 207 ALA A CA 1
ATOM 1528 C C . ALA A 1 207 ? 7.346 -10.878 -25.001 1.00 83.12 207 ALA A C 1
ATOM 1530 O O . ALA A 1 207 ? 6.142 -10.600 -24.990 1.00 83.12 207 ALA A O 1
ATOM 1531 N N . SER A 1 208 ? 8.289 -9.951 -24.849 1.00 77.69 208 SER A N 1
ATOM 1532 C CA . SER A 1 208 ? 7.979 -8.519 -24.729 1.00 77.69 208 SER A CA 1
ATOM 1533 C C . SER A 1 208 ? 7.349 -8.008 -26.026 1.00 77.69 208 SER A C 1
ATOM 1535 O O . SER A 1 208 ? 7.785 -8.383 -27.119 1.00 77.69 208 SER A O 1
ATOM 1537 N N . GLY A 1 209 ? 6.259 -7.245 -25.904 1.00 74.25 209 GLY A N 1
ATOM 1538 C CA . GLY A 1 209 ? 5.425 -6.782 -27.024 1.00 74.25 209 GLY A CA 1
ATOM 1539 C C . GLY A 1 209 ? 4.821 -7.873 -27.926 1.00 74.25 209 GLY A C 1
ATOM 1540 O O . GLY A 1 209 ? 4.447 -7.599 -29.066 1.00 74.25 209 GLY A O 1
ATOM 1541 N N . ALA A 1 210 ? 4.725 -9.122 -27.459 1.00 77.31 210 ALA A N 1
ATOM 1542 C CA . ALA A 1 210 ? 4.012 -10.168 -28.188 1.00 77.31 210 ALA A CA 1
ATOM 1543 C C . ALA A 1 210 ? 2.488 -10.038 -28.023 1.00 77.31 210 ALA A C 1
ATOM 1545 O O . ALA A 1 210 ? 1.985 -9.736 -26.944 1.00 77.31 210 ALA A O 1
ATOM 1546 N N . SER A 1 211 ? 1.748 -10.365 -29.087 1.00 69.94 211 SER A N 1
ATOM 1547 C CA . SER A 1 211 ? 0.285 -10.466 -29.046 1.00 69.94 211 SER A CA 1
ATOM 1548 C C . SER A 1 211 ? -0.175 -11.465 -27.981 1.00 69.94 211 SER A C 1
ATOM 1550 O O . SER A 1 211 ? 0.297 -12.606 -27.951 1.00 69.94 211 SER A O 1
ATOM 1552 N N . GLY A 1 212 ? -1.104 -11.043 -27.122 1.00 63.50 212 GLY A N 1
ATOM 1553 C CA . GLY A 1 212 ? -1.633 -11.854 -26.024 1.00 63.50 212 GLY A CA 1
ATOM 1554 C C . GLY A 1 212 ? -0.779 -11.841 -24.753 1.00 63.50 212 GLY A C 1
ATOM 1555 O O . GLY A 1 212 ? -1.012 -12.671 -23.872 1.00 63.50 212 GLY A O 1
ATOM 1556 N N . ALA A 1 213 ? 0.195 -10.932 -24.644 1.00 67.06 213 ALA A N 1
ATOM 1557 C CA . ALA A 1 213 ? 0.838 -10.647 -23.369 1.00 67.06 213 ALA A CA 1
ATOM 1558 C C . ALA A 1 213 ? -0.204 -10.144 -22.348 1.00 67.06 213 ALA A C 1
ATOM 1560 O O . ALA A 1 213 ? -1.068 -9.336 -22.677 1.00 67.06 213 ALA A O 1
ATOM 1561 N N . ALA A 1 214 ? -0.144 -10.670 -21.123 1.00 57.38 214 ALA A N 1
ATOM 1562 C CA . ALA A 1 214 ? -0.975 -10.244 -19.996 1.00 57.38 214 ALA A CA 1
ATOM 1563 C C . ALA A 1 214 ? -0.165 -9.359 -19.042 1.00 57.38 214 ALA A C 1
ATOM 1565 O O . ALA A 1 214 ? 1.019 -9.627 -18.828 1.00 57.38 214 ALA A O 1
ATOM 1566 N N . GLY A 1 215 ? -0.838 -8.367 -18.454 1.00 59.66 215 GLY A N 1
ATOM 1567 C CA . GLY A 1 215 ? -0.226 -7.240 -17.747 1.00 59.66 215 GLY A CA 1
ATOM 1568 C C . GLY A 1 215 ? -0.280 -5.986 -18.620 1.00 59.66 215 GLY A C 1
ATOM 1569 O O . GLY A 1 215 ? -0.013 -6.062 -19.814 1.00 59.66 215 GLY A O 1
ATOM 1570 N N . HIS A 1 216 ? -0.666 -4.850 -18.038 1.00 82.69 216 HIS A N 1
ATOM 1571 C CA . HIS A 1 216 ? -0.594 -3.555 -18.720 1.00 82.69 216 HIS A CA 1
ATOM 1572 C C . HIS A 1 216 ? 0.836 -3.007 -18.679 1.00 82.69 216 HIS A C 1
ATOM 1574 O O . HIS A 1 216 ? 1.258 -2.355 -19.617 1.00 82.69 216 HIS A O 1
ATOM 1580 N N . ILE A 1 217 ? 1.558 -3.273 -17.586 1.00 89.50 217 ILE A N 1
ATOM 1581 C CA . ILE A 1 217 ? 2.962 -2.904 -17.385 1.00 89.50 217 ILE A CA 1
ATOM 1582 C C . ILE A 1 217 ? 3.729 -4.183 -17.057 1.00 89.50 217 ILE A C 1
ATOM 1584 O O . ILE A 1 217 ? 3.459 -4.817 -16.032 1.00 89.50 217 ILE A O 1
ATOM 1588 N N . ARG A 1 218 ? 4.670 -4.596 -17.903 1.00 90.94 218 ARG A N 1
ATOM 1589 C CA . ARG A 1 218 ? 5.497 -5.781 -17.646 1.00 90.94 218 ARG A CA 1
ATOM 1590 C C . ARG A 1 218 ? 6.931 -5.369 -17.368 1.00 90.94 218 ARG A C 1
ATOM 1592 O O . ARG A 1 218 ? 7.506 -4.527 -18.046 1.00 90.94 218 ARG A O 1
ATOM 1599 N N . ILE A 1 219 ? 7.501 -5.984 -16.341 1.00 93.56 219 ILE A N 1
ATOM 1600 C CA . ILE A 1 219 ? 8.782 -5.577 -15.775 1.00 93.56 219 ILE A CA 1
ATOM 1601 C C . ILE A 1 219 ? 9.828 -6.627 -16.107 1.00 93.56 219 ILE A C 1
ATOM 1603 O O . ILE A 1 219 ? 9.697 -7.796 -15.722 1.00 93.56 219 ILE A O 1
ATOM 1607 N N . GLY A 1 220 ? 10.868 -6.209 -16.814 1.00 92.12 220 GLY A N 1
ATOM 1608 C CA . GLY A 1 220 ? 11.959 -7.067 -17.258 1.00 92.12 220 GLY A CA 1
ATOM 1609 C C . GLY A 1 220 ? 13.329 -6.477 -16.955 1.00 92.12 220 GLY A C 1
ATOM 1610 O O . GLY A 1 220 ? 13.459 -5.379 -16.424 1.00 92.12 220 GLY A O 1
ATOM 1611 N N . ALA A 1 221 ? 14.367 -7.224 -17.299 1.00 92.19 221 ALA A N 1
ATOM 1612 C CA . ALA A 1 221 ? 15.735 -6.732 -17.281 1.00 92.19 221 ALA A CA 1
ATOM 1613 C C . ALA A 1 221 ? 16.549 -7.420 -18.374 1.00 92.19 221 ALA A C 1
ATOM 1615 O O . ALA A 1 221 ? 16.322 -8.595 -18.678 1.00 92.19 221 ALA A O 1
ATOM 1616 N N . HIS A 1 222 ? 17.490 -6.710 -18.978 1.00 87.31 222 HIS A N 1
ATOM 1617 C CA . HIS A 1 222 ? 18.460 -7.267 -19.923 1.00 87.31 222 HIS A CA 1
ATOM 1618 C C . HIS A 1 222 ? 19.623 -6.292 -20.104 1.00 87.31 222 HIS A C 1
ATOM 1620 O O . HIS A 1 222 ? 19.590 -5.204 -19.560 1.00 87.31 222 HIS A O 1
ATOM 1626 N N . THR A 1 223 ? 20.696 -6.699 -20.780 1.00 85.50 223 THR A N 1
ATOM 1627 C CA . THR A 1 223 ? 21.873 -5.835 -20.962 1.00 85.50 223 THR A CA 1
ATOM 1628 C C . THR A 1 223 ? 21.606 -4.779 -22.026 1.00 85.50 223 THR A C 1
ATOM 1630 O O . THR A 1 223 ? 21.220 -5.168 -23.136 1.00 85.50 223 THR A O 1
ATOM 1633 N N . PHE A 1 224 ? 21.846 -3.501 -21.722 1.00 80.88 224 PHE A N 1
ATOM 1634 C CA . PHE A 1 224 ? 21.712 -2.407 -22.687 1.00 80.88 224 PHE A CA 1
ATOM 1635 C C . PHE A 1 224 ? 23.077 -2.031 -23.258 1.00 80.88 224 PHE A C 1
ATOM 1637 O O . PHE A 1 224 ? 23.387 -2.393 -24.399 1.00 80.88 224 PHE A O 1
ATOM 1644 N N . ASP A 1 225 ? 23.912 -1.363 -22.463 1.00 77.25 225 ASP A N 1
ATOM 1645 C CA . ASP A 1 225 ? 25.173 -0.760 -22.909 1.00 77.25 225 ASP A CA 1
ATOM 1646 C C . ASP A 1 225 ? 26.369 -1.040 -21.980 1.00 77.25 225 ASP A C 1
ATOM 1648 O O . ASP A 1 225 ? 27.521 -0.843 -22.387 1.00 77.25 225 ASP A O 1
ATOM 1652 N N . GLY A 1 226 ? 26.133 -1.640 -20.813 1.00 79.44 226 GLY A N 1
ATOM 1653 C CA . GLY A 1 226 ? 27.174 -2.031 -19.865 1.00 79.44 226 GLY A CA 1
ATOM 1654 C C . GLY A 1 226 ? 26.965 -1.349 -18.514 1.00 79.44 226 GLY A C 1
ATOM 1655 O O . GLY A 1 226 ? 25.857 -0.958 -18.202 1.00 79.44 226 GLY A O 1
ATOM 1656 N N . PRO A 1 227 ? 27.994 -1.279 -17.654 1.00 76.75 227 PRO A N 1
ATOM 1657 C CA . PRO A 1 227 ? 27.874 -0.546 -16.398 1.00 76.75 227 PRO A CA 1
ATOM 1658 C C . PRO A 1 227 ? 27.881 0.972 -16.615 1.00 76.75 227 PRO A C 1
ATOM 1660 O O . PRO A 1 227 ? 28.763 1.482 -17.320 1.00 76.75 227 PRO A O 1
ATOM 1663 N N . SER A 1 228 ? 27.024 1.669 -15.873 1.00 73.81 228 SER A N 1
ATOM 1664 C CA . SER A 1 228 ? 26.733 3.101 -15.968 1.00 73.81 228 SER A CA 1
ATOM 1665 C C . SER A 1 228 ? 26.123 3.515 -17.319 1.00 73.81 228 SER A C 1
ATOM 1667 O O . SER A 1 228 ? 25.948 2.712 -18.220 1.00 73.81 228 SER A O 1
ATOM 1669 N N . ASN A 1 229 ? 25.901 4.824 -17.488 1.00 77.56 229 ASN A N 1
ATOM 1670 C CA . ASN A 1 229 ? 25.219 5.443 -18.627 1.00 77.56 229 ASN A CA 1
ATOM 1671 C C . ASN A 1 229 ? 23.700 5.305 -18.545 1.00 77.56 229 ASN A C 1
ATOM 1673 O O . ASN A 1 229 ? 23.138 6.171 -17.887 1.00 77.56 229 ASN A O 1
ATOM 1677 N N . VAL A 1 230 ? 23.070 4.291 -19.151 1.00 80.06 230 VAL A N 1
ATOM 1678 C CA . VAL A 1 230 ? 21.604 4.114 -19.146 1.00 80.06 230 VAL A CA 1
ATOM 1679 C C . VAL A 1 230 ? 21.201 3.061 -18.119 1.00 80.06 230 VAL A C 1
ATOM 1681 O O . VAL A 1 230 ? 21.505 1.882 -18.268 1.00 80.06 230 VAL A O 1
ATOM 1684 N N . LEU A 1 231 ? 20.463 3.472 -17.087 1.00 86.06 231 LEU A N 1
ATOM 1685 C CA . LEU A 1 231 ? 20.103 2.574 -15.986 1.00 86.06 231 LEU A CA 1
ATOM 1686 C C . LEU A 1 231 ? 18.870 1.717 -16.297 1.00 86.06 231 LEU A C 1
ATOM 1688 O O . LEU A 1 231 ? 18.803 0.544 -15.915 1.00 86.06 231 LEU A O 1
ATOM 1692 N N . ALA A 1 232 ? 17.861 2.309 -16.925 1.00 89.62 232 ALA A N 1
ATOM 1693 C CA . ALA A 1 232 ? 16.599 1.662 -17.254 1.00 89.62 232 ALA A CA 1
ATOM 1694 C C . ALA A 1 232 ? 15.890 2.425 -18.385 1.00 89.62 232 ALA A C 1
ATOM 1696 O O . ALA A 1 232 ? 16.345 3.482 -18.808 1.00 89.62 232 ALA A O 1
ATOM 1697 N N . HIS A 1 233 ? 14.780 1.875 -18.876 1.00 82.88 233 HIS A N 1
ATOM 1698 C CA . HIS A 1 233 ? 13.820 2.619 -19.693 1.00 82.88 233 HIS A CA 1
ATOM 1699 C C . HIS A 1 233 ? 12.403 2.083 -19.505 1.00 82.88 233 HIS A C 1
ATOM 1701 O O . HIS A 1 233 ? 12.192 0.945 -19.059 1.00 82.88 233 HIS A O 1
ATOM 1707 N N . ALA A 1 234 ? 11.423 2.862 -19.957 1.00 87.81 234 ALA A N 1
ATOM 1708 C CA . ALA A 1 234 ? 10.026 2.465 -20.002 1.00 87.81 234 ALA A CA 1
ATOM 1709 C C . ALA A 1 234 ? 9.286 2.980 -21.235 1.00 87.81 234 ALA A C 1
ATOM 1711 O O . ALA A 1 234 ? 9.604 4.010 -21.832 1.00 87.81 234 ALA A O 1
ATOM 1712 N N . PHE A 1 235 ? 8.231 2.257 -21.599 1.00 82.38 235 PHE A N 1
ATOM 1713 C CA . PHE A 1 235 ? 7.345 2.616 -22.693 1.00 82.38 235 PHE A CA 1
ATOM 1714 C C . PHE A 1 235 ? 6.112 3.354 -22.174 1.00 82.38 235 PHE A C 1
ATOM 1716 O O . PHE A 1 235 ? 5.510 2.990 -21.166 1.00 82.38 235 PHE A O 1
ATOM 1723 N N . PHE A 1 236 ? 5.672 4.366 -22.918 1.00 85.50 236 PHE A N 1
ATOM 1724 C CA . PHE A 1 236 ? 4.461 5.119 -22.596 1.00 85.50 236 PHE A CA 1
ATOM 1725 C C . PHE A 1 236 ? 3.184 4.260 -22.641 1.00 85.50 236 PHE A C 1
ATOM 1727 O O . PHE A 1 236 ? 3.175 3.217 -23.303 1.00 85.50 236 PHE A O 1
ATOM 1734 N N . PRO A 1 237 ? 2.078 4.716 -22.010 1.00 87.00 237 PRO A N 1
ATOM 1735 C CA . PRO A 1 237 ? 0.767 4.090 -22.155 1.00 87.00 237 PRO A CA 1
ATOM 1736 C C . PRO A 1 237 ? 0.350 3.931 -23.624 1.00 87.00 237 PRO A C 1
ATOM 1738 O O . PRO A 1 237 ? 0.775 4.712 -24.480 1.00 87.00 237 PRO A O 1
ATOM 1741 N N . PRO A 1 238 ? -0.534 2.975 -23.945 1.00 78.12 238 PRO A N 1
ATOM 1742 C CA . PRO A 1 238 ? -0.924 2.725 -25.320 1.00 78.12 238 PRO A CA 1
ATOM 1743 C C . PRO A 1 238 ? -1.771 3.867 -25.894 1.00 78.12 238 PRO A C 1
ATOM 1745 O O . PRO A 1 238 ? -2.553 4.531 -25.202 1.00 78.12 238 PRO A O 1
ATOM 1748 N N . VAL A 1 239 ? -1.681 4.035 -27.214 1.00 71.62 239 VAL A N 1
ATOM 1749 C CA . VAL A 1 239 ? -2.734 4.704 -27.989 1.00 71.62 239 VAL A CA 1
ATOM 1750 C C . VAL A 1 239 ? -4.006 3.845 -27.955 1.00 71.62 239 VAL A C 1
ATOM 1752 O O . VAL A 1 239 ? -3.940 2.623 -27.823 1.00 71.62 239 VAL A O 1
ATOM 1755 N N . THR A 1 240 ? -5.185 4.464 -28.049 1.00 66.94 240 THR A N 1
ATOM 1756 C CA . THR A 1 240 ? -6.472 3.764 -27.890 1.00 66.94 240 THR A CA 1
ATOM 1757 C C . THR A 1 240 ? -6.571 2.487 -28.727 1.00 66.94 240 THR A C 1
ATOM 1759 O O . THR A 1 240 ? -6.350 2.506 -29.937 1.00 66.94 240 THR A O 1
ATOM 1762 N N . GLY A 1 241 ? -7.005 1.394 -28.091 1.00 56.56 241 GLY A N 1
ATOM 1763 C CA . GLY A 1 241 ? -7.333 0.135 -28.765 1.00 56.56 241 GLY A CA 1
ATOM 1764 C C . GLY A 1 241 ? -6.223 -0.917 -28.799 1.00 56.56 241 GLY A C 1
ATOM 1765 O O . GLY A 1 241 ? -6.485 -2.009 -29.301 1.00 56.56 241 GLY A O 1
ATOM 1766 N N . ASP A 1 242 ? -5.038 -0.640 -28.244 1.00 54.78 242 ASP A N 1
ATOM 1767 C CA . ASP A 1 242 ? -3.937 -1.608 -28.172 1.00 54.78 242 ASP A CA 1
ATOM 1768 C C . ASP A 1 242 ? -3.505 -1.900 -26.727 1.00 54.78 242 ASP A C 1
ATOM 1770 O O . ASP A 1 242 ? -2.493 -1.408 -26.255 1.00 54.78 242 ASP A O 1
ATOM 1774 N N . THR A 1 243 ? -4.298 -2.684 -25.995 1.00 54.12 243 THR A N 1
ATOM 1775 C CA . THR A 1 243 ? -3.933 -3.180 -24.650 1.00 54.12 243 THR A CA 1
ATOM 1776 C C . THR A 1 243 ? -3.493 -4.646 -24.659 1.00 54.12 243 THR A C 1
ATOM 1778 O O . THR A 1 243 ? -3.349 -5.255 -23.604 1.00 54.12 243 THR A O 1
ATOM 1781 N N . VAL A 1 244 ? -3.352 -5.249 -25.847 1.00 46.69 244 VAL A N 1
ATOM 1782 C CA . VAL A 1 244 ? -3.185 -6.707 -26.008 1.00 46.69 244 VAL A CA 1
ATOM 1783 C C . VAL A 1 244 ? -2.017 -7.065 -26.941 1.00 46.69 244 VAL A C 1
ATOM 1785 O O . VAL A 1 244 ? -1.617 -8.229 -26.984 1.00 46.69 244 VAL A O 1
ATOM 1788 N N . ASN A 1 245 ? -1.441 -6.104 -27.681 1.00 52.88 245 ASN A N 1
ATOM 1789 C CA . ASN A 1 245 ? -0.288 -6.334 -28.568 1.00 52.88 245 ASN A CA 1
ATOM 1790 C C . ASN A 1 245 ? 0.894 -5.395 -28.314 1.00 52.88 245 ASN A C 1
ATOM 1792 O O . ASN A 1 245 ? 1.815 -5.357 -29.130 1.00 52.88 245 ASN A O 1
ATOM 1796 N N . SER A 1 246 ? 0.889 -4.636 -27.225 1.00 64.88 246 SER A N 1
ATOM 1797 C CA . SER A 1 246 ? 1.826 -3.537 -27.066 1.00 64.88 246 SER A CA 1
ATOM 1798 C C . SER A 1 246 ? 2.864 -3.819 -25.993 1.00 64.88 246 SER A C 1
ATOM 1800 O O . SER A 1 246 ? 2.536 -4.266 -24.903 1.00 64.88 246 SER A O 1
ATOM 1802 N N . ILE A 1 247 ? 4.100 -3.435 -26.293 1.00 77.88 247 ILE A N 1
ATOM 1803 C CA . ILE A 1 247 ? 5.155 -3.158 -25.311 1.00 77.88 247 ILE A CA 1
ATOM 1804 C C . ILE A 1 247 ? 4.849 -1.897 -24.471 1.00 77.88 247 ILE A C 1
ATOM 1806 O O . ILE A 1 247 ? 5.623 -1.512 -23.611 1.00 77.88 247 ILE A O 1
ATOM 1810 N N . ALA A 1 248 ? 3.734 -1.213 -24.753 1.00 80.62 248 ALA A N 1
ATOM 1811 C CA . ALA A 1 248 ? 3.310 -0.006 -24.060 1.00 80.62 248 ALA A CA 1
ATOM 1812 C C . ALA A 1 248 ? 3.171 -0.261 -22.559 1.00 80.62 248 ALA A C 1
ATOM 1814 O O . ALA A 1 248 ? 2.530 -1.229 -22.162 1.00 80.62 248 ALA A O 1
ATOM 1815 N N . GLY A 1 249 ? 3.743 0.626 -21.751 1.00 83.69 249 GLY A N 1
ATOM 1816 C CA . GLY A 1 249 ? 3.808 0.475 -20.305 1.00 83.69 249 GLY A CA 1
ATOM 1817 C C . GLY A 1 249 ? 4.949 -0.394 -19.792 1.00 83.69 249 GLY A C 1
ATOM 1818 O O . GLY A 1 249 ? 5.253 -0.288 -18.611 1.00 83.69 249 GLY A O 1
ATOM 1819 N N . ASP A 1 250 ? 5.564 -1.254 -20.610 1.00 88.69 250 ASP A N 1
ATOM 1820 C CA . ASP A 1 250 ? 6.641 -2.129 -20.136 1.00 88.69 250 ASP A CA 1
ATOM 1821 C C . ASP A 1 250 ? 7.848 -1.301 -19.679 1.00 88.69 250 ASP A C 1
ATOM 1823 O O . ASP A 1 250 ? 8.104 -0.208 -20.186 1.00 88.69 250 ASP A O 1
ATOM 1827 N N . MET A 1 251 ? 8.606 -1.842 -18.729 1.00 90.88 251 MET A N 1
ATOM 1828 C CA . MET A 1 251 ? 9.833 -1.222 -18.240 1.00 90.88 251 MET A CA 1
ATOM 1829 C C . MET A 1 251 ? 10.936 -2.241 -18.050 1.00 90.88 251 MET A C 1
ATOM 1831 O O . MET A 1 251 ? 10.704 -3.350 -17.550 1.00 90.88 251 MET A O 1
ATOM 1835 N N . HIS A 1 252 ? 12.144 -1.859 -18.442 1.00 89.88 252 HIS A N 1
ATOM 1836 C CA . HIS A 1 252 ? 13.303 -2.732 -18.455 1.00 89.88 252 HIS A CA 1
ATOM 1837 C C . HIS A 1 252 ? 14.469 -2.078 -17.716 1.00 89.88 252 HIS A C 1
ATOM 1839 O O . HIS A 1 252 ? 14.781 -0.917 -17.940 1.00 89.88 252 HIS A O 1
ATOM 1845 N N . PHE A 1 253 ? 15.118 -2.847 -16.843 1.00 93.19 253 PHE A N 1
ATOM 1846 C CA . PHE A 1 253 ? 16.335 -2.438 -16.136 1.00 93.19 253 PHE A CA 1
ATOM 1847 C C . PHE A 1 253 ? 17.579 -2.977 -16.846 1.00 93.19 253 PHE A C 1
ATOM 1849 O O . PHE A 1 253 ? 17.565 -4.142 -17.278 1.00 93.19 253 PHE A O 1
ATOM 1856 N N . ASP A 1 254 ? 18.672 -2.206 -16.884 1.00 90.06 254 ASP A N 1
ATOM 1857 C CA . ASP A 1 254 ? 19.942 -2.751 -17.357 1.00 90.06 254 ASP A CA 1
ATOM 1858 C C . ASP A 1 254 ? 20.494 -3.762 -16.337 1.00 90.06 254 ASP A C 1
ATOM 1860 O O . ASP A 1 254 ? 20.848 -3.470 -15.193 1.00 90.06 254 ASP A O 1
ATOM 1864 N N . SER A 1 255 ? 20.563 -5.018 -16.764 1.00 90.62 255 SER A N 1
ATOM 1865 C CA . SER A 1 255 ? 21.129 -6.116 -15.976 1.00 90.62 255 SER A CA 1
ATOM 1866 C C . SER A 1 255 ? 22.646 -6.033 -15.740 1.00 90.62 255 SER A C 1
ATOM 1868 O O . SER A 1 255 ? 23.163 -6.801 -14.927 1.00 90.62 255 SER A O 1
ATOM 1870 N N . ALA A 1 256 ? 23.364 -5.166 -16.458 1.00 86.88 256 ALA A N 1
ATOM 1871 C CA . ALA A 1 256 ? 24.793 -4.923 -16.271 1.00 86.88 256 ALA A CA 1
ATOM 1872 C C . ALA A 1 256 ? 25.093 -3.994 -15.084 1.00 86.88 256 ALA A C 1
ATOM 1874 O O . ALA A 1 256 ? 26.251 -3.909 -14.662 1.00 86.88 256 ALA A O 1
ATOM 1875 N N . GLU A 1 257 ? 24.066 -3.357 -14.519 1.00 87.62 257 GLU A N 1
ATOM 1876 C CA . GLU A 1 257 ? 24.225 -2.387 -13.446 1.00 87.62 257 GLU A CA 1
ATOM 1877 C C . GLU A 1 257 ? 24.364 -2.998 -12.057 1.00 87.62 257 GLU A C 1
ATOM 1879 O O . GLU A 1 257 ? 23.870 -4.085 -11.741 1.00 87.62 257 GLU A O 1
ATOM 1884 N N . THR A 1 258 ? 25.033 -2.247 -11.178 1.00 87.31 258 THR A N 1
ATOM 1885 C CA . THR A 1 258 ? 25.117 -2.597 -9.755 1.00 87.31 258 THR A CA 1
ATOM 1886 C C . THR A 1 258 ? 23.917 -2.024 -9.008 1.00 87.31 258 THR A C 1
ATOM 1888 O O . THR A 1 258 ? 23.969 -0.921 -8.458 1.00 87.31 258 THR A O 1
ATOM 1891 N N . TRP A 1 259 ? 22.835 -2.798 -8.982 1.00 88.94 259 TRP A N 1
ATOM 1892 C CA . TRP A 1 259 ? 21.602 -2.450 -8.281 1.00 88.94 259 TRP A CA 1
ATOM 1893 C C . TRP A 1 259 ? 21.732 -2.553 -6.761 1.00 88.94 259 TRP A C 1
ATOM 1895 O O . TRP A 1 259 ? 22.429 -3.411 -6.214 1.00 88.94 259 TRP A O 1
ATOM 1905 N N . SER A 1 260 ? 21.000 -1.689 -6.069 1.00 81.94 260 SER A N 1
ATOM 1906 C CA . SER A 1 260 ? 20.917 -1.624 -4.617 1.00 81.94 260 SER A CA 1
ATOM 1907 C C . SER A 1 260 ? 19.491 -1.290 -4.178 1.00 81.94 260 SER A C 1
ATOM 1909 O O . SER A 1 260 ? 18.778 -0.565 -4.859 1.00 81.94 260 SER A O 1
ATOM 1911 N N . CYS A 1 261 ? 19.093 -1.780 -3.005 1.00 74.12 261 CYS A N 1
ATOM 1912 C CA . CYS A 1 261 ? 17.898 -1.308 -2.283 1.00 74.12 261 CYS A CA 1
ATOM 1913 C C . CYS A 1 261 ? 18.274 -0.402 -1.100 1.00 74.12 261 CYS A C 1
ATOM 1915 O O . CYS A 1 261 ? 17.469 -0.104 -0.225 1.00 74.12 261 CYS A O 1
ATOM 1917 N N . THR A 1 262 ? 19.557 -0.064 -0.976 1.00 66.19 262 THR A N 1
ATOM 1918 C CA . THR A 1 262 ? 20.080 0.822 0.061 1.00 66.19 262 THR A CA 1
ATOM 1919 C C . THR A 1 262 ? 20.756 2.012 -0.614 1.00 66.19 262 THR A C 1
ATOM 1921 O O . THR A 1 262 ? 21.655 1.806 -1.440 1.00 66.19 262 THR A O 1
ATOM 1924 N N . PRO A 1 263 ? 20.372 3.252 -0.266 1.00 54.88 263 PRO A N 1
ATOM 1925 C CA . PRO A 1 263 ? 21.012 4.437 -0.815 1.00 54.88 263 PRO A CA 1
ATOM 1926 C C . PRO A 1 263 ? 22.528 4.428 -0.568 1.00 54.88 263 PRO A C 1
ATOM 1928 O O . PRO A 1 263 ? 22.981 4.219 0.559 1.00 54.88 263 PRO A O 1
ATOM 1931 N N . GLY A 1 264 ? 23.313 4.672 -1.620 1.00 55.72 264 GLY A N 1
ATOM 1932 C CA . GLY A 1 264 ? 24.769 4.844 -1.541 1.00 55.72 264 GLY A CA 1
ATOM 1933 C C . GLY A 1 264 ? 25.629 3.583 -1.713 1.00 55.72 264 GLY A C 1
ATOM 1934 O O . GLY A 1 264 ? 26.851 3.703 -1.675 1.00 55.72 264 GLY A O 1
ATOM 1935 N N . SER A 1 265 ? 25.045 2.395 -1.925 1.00 67.50 265 SER A N 1
ATOM 1936 C CA . SER A 1 265 ? 25.789 1.145 -2.207 1.00 67.50 265 SER A CA 1
ATOM 1937 C C . SER A 1 265 ? 25.669 0.628 -3.649 1.00 67.50 265 SER A C 1
ATOM 1939 O O . SER A 1 265 ? 26.120 -0.474 -3.944 1.00 67.50 265 SER A O 1
ATOM 1941 N N . GLY A 1 266 ? 25.065 1.418 -4.534 1.00 80.00 266 GLY A N 1
ATOM 1942 C CA . GLY A 1 266 ? 24.779 1.109 -5.936 1.00 80.00 266 GLY A CA 1
ATOM 1943 C C . GLY A 1 266 ? 23.683 2.043 -6.454 1.00 80.00 266 GLY A C 1
ATOM 1944 O O . GLY A 1 266 ? 23.336 3.015 -5.770 1.00 80.00 266 GLY A O 1
ATOM 1945 N N . PHE A 1 267 ? 23.120 1.738 -7.621 1.00 82.75 267 PHE A N 1
ATOM 1946 C CA . PHE A 1 267 ? 21.938 2.435 -8.132 1.00 82.75 267 PHE A CA 1
ATOM 1947 C C . PHE A 1 267 ? 20.688 1.945 -7.406 1.00 82.75 267 PHE A C 1
ATOM 1949 O O . PHE A 1 267 ? 20.462 0.741 -7.286 1.00 82.75 267 PHE A O 1
ATOM 1956 N N . ASP A 1 268 ? 19.905 2.878 -6.871 1.00 85.19 268 ASP A N 1
ATOM 1957 C CA . ASP A 1 268 ? 18.694 2.567 -6.121 1.00 85.19 268 ASP A CA 1
ATOM 1958 C C . ASP A 1 268 ? 17.598 2.095 -7.085 1.00 85.19 268 ASP A C 1
ATOM 1960 O O . ASP A 1 268 ? 17.063 2.879 -7.873 1.00 85.19 268 ASP A O 1
ATOM 1964 N N . ILE A 1 269 ? 17.280 0.800 -7.033 1.00 86.62 269 ILE A N 1
ATOM 1965 C CA . ILE A 1 269 ? 16.306 0.191 -7.943 1.00 86.62 269 ILE A CA 1
ATOM 1966 C C . ILE A 1 269 ? 14.890 0.729 -7.722 1.00 86.62 269 ILE A C 1
ATOM 1968 O O . ILE A 1 269 ? 14.116 0.793 -8.672 1.00 86.62 269 ILE A O 1
ATOM 1972 N N . GLY A 1 270 ? 14.550 1.143 -6.498 1.00 87.69 270 GLY A N 1
ATOM 1973 C CA . GLY A 1 270 ? 13.255 1.743 -6.190 1.00 87.69 270 GLY A CA 1
ATOM 1974 C C . GLY A 1 270 ? 13.128 3.139 -6.786 1.00 87.69 270 GLY A C 1
ATOM 1975 O O . GLY A 1 270 ? 12.098 3.461 -7.377 1.00 87.69 270 GLY A O 1
ATOM 1976 N N . LEU A 1 271 ? 14.189 3.946 -6.699 1.00 83.94 271 LEU A N 1
ATOM 1977 C CA . LEU A 1 271 ? 14.215 5.282 -7.300 1.00 83.94 271 LEU A CA 1
ATOM 1978 C C . LEU A 1 271 ? 14.146 5.225 -8.831 1.00 83.94 271 LEU A C 1
ATOM 1980 O O . LEU A 1 271 ? 13.372 5.973 -9.427 1.00 83.94 271 LEU A O 1
ATOM 1984 N N . VAL A 1 272 ? 14.910 4.327 -9.458 1.00 91.00 272 VAL A N 1
ATOM 1985 C CA . VAL A 1 272 ? 14.853 4.144 -10.916 1.00 91.00 272 VAL A CA 1
ATOM 1986 C C . VAL A 1 272 ? 13.482 3.605 -11.333 1.00 91.00 272 VAL A C 1
ATOM 1988 O O . VAL A 1 272 ? 12.859 4.169 -12.223 1.00 91.00 272 VAL A O 1
ATOM 1991 N N . ALA A 1 273 ? 12.923 2.614 -10.624 1.00 93.56 273 ALA A N 1
ATOM 1992 C CA . ALA A 1 273 ? 11.559 2.142 -10.885 1.00 93.56 273 ALA A CA 1
ATOM 1993 C C . ALA A 1 273 ? 10.512 3.264 -10.768 1.00 93.56 273 ALA A C 1
ATOM 1995 O O . ALA A 1 273 ? 9.564 3.313 -11.550 1.00 93.56 273 ALA A O 1
ATOM 1996 N N . LEU A 1 274 ? 10.666 4.172 -9.799 1.00 89.56 274 LEU A N 1
ATOM 1997 C CA . LEU A 1 274 ? 9.768 5.313 -9.625 1.00 89.56 274 LEU A CA 1
ATOM 1998 C C . LEU A 1 274 ? 9.807 6.263 -10.826 1.00 89.56 274 LEU A C 1
ATOM 2000 O O . LEU A 1 274 ? 8.739 6.703 -11.256 1.00 89.56 274 LEU A O 1
ATOM 2004 N N . HIS A 1 275 ? 10.995 6.522 -11.375 1.00 92.12 275 HIS A N 1
ATOM 2005 C CA . HIS A 1 275 ? 11.181 7.285 -12.612 1.00 92.12 275 HIS A CA 1
ATOM 2006 C C . HIS A 1 275 ? 10.535 6.583 -13.811 1.00 92.12 275 HIS A C 1
ATOM 2008 O O . HIS A 1 275 ? 9.652 7.150 -14.457 1.00 92.12 275 HIS A O 1
ATOM 2014 N N . GLU A 1 276 ? 10.884 5.317 -14.049 1.00 93.81 276 GLU A N 1
ATOM 2015 C CA . GLU A 1 276 ? 10.366 4.549 -15.187 1.00 93.81 276 GLU A CA 1
ATOM 2016 C C . GLU A 1 276 ? 8.841 4.389 -15.152 1.00 93.81 276 GLU A C 1
ATOM 2018 O O . GLU A 1 276 ? 8.150 4.387 -16.180 1.00 93.81 276 GLU A O 1
ATOM 2023 N N . LEU A 1 277 ? 8.262 4.301 -13.953 1.00 94.75 277 LEU A N 1
ATOM 2024 C CA . LEU A 1 277 ? 6.812 4.282 -13.810 1.00 94.75 277 LEU A CA 1
ATOM 2025 C C . LEU A 1 277 ? 6.169 5.600 -14.228 1.00 94.75 277 LEU A C 1
ATOM 2027 O O . LEU A 1 277 ? 5.060 5.569 -14.757 1.00 94.75 277 LEU A O 1
ATOM 2031 N N . GLY A 1 278 ? 6.847 6.734 -14.056 1.00 92.69 278 GLY A N 1
ATOM 2032 C CA . GLY A 1 278 ? 6.371 8.019 -14.553 1.00 92.69 278 GLY A CA 1
ATOM 2033 C C . GLY A 1 278 ? 6.158 8.006 -16.068 1.00 92.69 278 GLY A C 1
ATOM 2034 O O . GLY A 1 278 ? 5.085 8.390 -16.544 1.00 92.69 278 GLY A O 1
ATOM 2035 N N . HIS A 1 279 ? 7.109 7.451 -16.824 1.00 87.00 279 HIS A N 1
ATOM 2036 C CA . HIS A 1 279 ? 6.933 7.187 -18.257 1.00 87.00 279 HIS A CA 1
ATOM 2037 C C . HIS A 1 279 ? 5.783 6.220 -18.520 1.00 87.00 279 HIS A C 1
ATOM 2039 O O . HIS A 1 279 ? 4.893 6.517 -19.320 1.00 87.00 279 HIS A O 1
ATOM 2045 N N . SER A 1 280 ? 5.723 5.123 -17.768 1.00 92.06 280 SER A N 1
ATOM 2046 C CA . SER A 1 280 ? 4.665 4.112 -17.893 1.00 92.06 280 SER A CA 1
ATOM 2047 C C . SER A 1 280 ? 3.260 4.662 -17.621 1.00 92.06 280 SER A C 1
ATOM 2049 O O . SER A 1 280 ? 2.281 4.052 -18.043 1.00 92.06 280 SER A O 1
ATOM 2051 N N . ILE A 1 281 ? 3.124 5.812 -16.947 1.00 92.12 281 ILE A N 1
ATOM 2052 C CA . ILE A 1 281 ? 1.848 6.510 -16.721 1.00 92.12 281 ILE A CA 1
ATOM 2053 C C . ILE A 1 281 ? 1.670 7.769 -17.587 1.00 92.12 281 ILE A C 1
ATOM 2055 O O . ILE A 1 281 ? 0.659 8.455 -17.443 1.00 92.12 281 ILE A O 1
ATOM 2059 N N . GLY A 1 282 ? 2.584 8.061 -18.513 1.00 88.25 282 GLY A N 1
ATOM 2060 C CA . GLY A 1 282 ? 2.427 9.122 -19.517 1.00 88.25 282 GLY A CA 1
ATOM 2061 C C . GLY A 1 282 ? 3.121 10.452 -19.203 1.00 88.25 282 GLY A C 1
ATOM 2062 O O . GLY A 1 282 ? 2.826 11.454 -19.867 1.00 88.25 282 GLY A O 1
ATOM 2063 N N . LEU A 1 283 ? 4.031 10.478 -18.226 1.00 87.75 283 LEU A N 1
ATOM 2064 C CA . LEU A 1 283 ? 4.917 11.616 -17.970 1.00 87.75 283 LEU A CA 1
ATOM 2065 C C . LEU A 1 283 ? 6.167 11.531 -18.836 1.00 87.75 283 LEU A C 1
ATOM 2067 O O . LEU A 1 283 ? 6.741 10.463 -19.013 1.00 87.75 283 LEU A O 1
ATOM 2071 N N . ASN A 1 284 ? 6.603 12.667 -19.356 1.00 84.25 284 ASN A N 1
ATOM 2072 C CA . ASN A 1 284 ? 7.900 12.819 -19.995 1.00 84.25 284 ASN A CA 1
ATOM 2073 C C . ASN A 1 284 ? 8.894 13.429 -18.997 1.00 84.25 284 ASN A C 1
ATOM 2075 O O . ASN A 1 284 ? 8.494 13.909 -17.934 1.00 84.25 284 ASN A O 1
ATOM 2079 N N . HIS A 1 285 ? 10.174 13.441 -19.354 1.00 80.44 285 HIS A N 1
ATOM 2080 C CA . HIS A 1 285 ? 11.204 14.073 -18.539 1.00 80.44 285 HIS A CA 1
ATOM 2081 C C . HIS A 1 285 ? 10.914 15.540 -18.252 1.00 80.44 285 HIS A C 1
ATOM 2083 O O . HIS A 1 285 ? 10.458 16.263 -19.140 1.00 80.44 285 HIS A O 1
ATOM 2089 N N . GLU A 1 286 ? 11.223 15.995 -17.038 1.00 71.75 286 GLU A N 1
ATOM 2090 C CA . GLU A 1 286 ? 11.328 17.431 -16.766 1.00 71.75 286 GLU A CA 1
ATOM 2091 C C . GLU A 1 286 ? 12.554 18.016 -17.501 1.00 71.75 286 GLU A C 1
ATOM 2093 O O . GLU A 1 286 ? 13.517 17.292 -17.776 1.00 71.75 286 GLU A O 1
ATOM 2098 N N . PRO A 1 287 ? 12.571 19.320 -17.838 1.00 63.16 287 PRO A N 1
ATOM 2099 C CA . PRO A 1 287 ? 13.761 19.935 -18.417 1.00 63.16 287 PRO A CA 1
ATOM 2100 C C . PRO A 1 287 ? 14.981 19.747 -17.505 1.00 63.16 287 PRO A C 1
ATOM 2102 O O . PRO A 1 287 ? 14.909 19.949 -16.294 1.00 63.16 287 PRO A O 1
ATOM 2105 N N . SER A 1 288 ? 16.141 19.465 -18.100 1.00 52.41 288 SER A N 1
ATOM 2106 C CA . SER A 1 288 ? 17.409 19.182 -17.400 1.00 52.41 288 SER A CA 1
ATOM 2107 C C . SER A 1 288 ? 17.911 20.296 -16.465 1.00 52.41 288 SER A C 1
ATOM 2109 O O . SER A 1 288 ? 18.816 20.078 -15.669 1.00 52.41 288 SER A O 1
ATOM 2111 N N . SER A 1 289 ? 17.321 21.494 -16.511 1.00 46.81 289 SER A N 1
ATOM 2112 C CA . SER A 1 289 ? 17.578 22.575 -15.551 1.00 46.81 289 SER A CA 1
ATOM 2113 C C . SER A 1 289 ? 16.802 22.455 -14.229 1.00 46.81 289 SER A C 1
ATOM 2115 O O . SER A 1 289 ? 17.093 23.220 -13.312 1.00 46.81 289 SER A O 1
ATOM 2117 N N . GLY A 1 290 ? 15.804 21.566 -14.140 1.00 52.66 290 GLY A N 1
ATOM 2118 C CA . GLY A 1 290 ? 14.949 21.369 -12.962 1.00 52.66 290 GLY A CA 1
ATOM 2119 C C . GLY A 1 290 ? 15.651 20.648 -11.807 1.00 52.66 290 GLY A C 1
ATOM 2120 O O . GLY A 1 290 ? 15.492 21.065 -10.665 1.00 52.66 290 GLY A O 1
ATOM 2121 N N . ASN A 1 291 ? 16.488 19.643 -12.114 1.00 55.56 291 ASN A N 1
ATOM 2122 C CA . ASN A 1 291 ? 17.368 18.839 -11.234 1.00 55.56 291 ASN A CA 1
ATOM 2123 C C . ASN A 1 291 ? 16.775 18.305 -9.916 1.00 55.56 291 ASN A C 1
ATOM 2125 O O . ASN A 1 291 ? 17.516 17.800 -9.063 1.00 55.56 291 ASN A O 1
ATOM 2129 N N . LEU A 1 292 ? 15.464 18.409 -9.719 1.00 60.47 292 LEU A N 1
ATOM 2130 C CA . LEU A 1 292 ? 14.835 18.201 -8.421 1.00 60.47 292 LEU A CA 1
ATOM 2131 C C . LEU A 1 292 ? 13.665 17.223 -8.486 1.00 60.47 292 LEU A C 1
ATOM 2133 O O . LEU A 1 292 ? 13.320 16.698 -7.428 1.00 60.47 292 LEU A O 1
ATOM 2137 N N . ALA A 1 293 ? 13.076 16.951 -9.653 1.00 69.25 293 ALA A N 1
ATOM 2138 C CA . ALA A 1 293 ? 11.975 16.002 -9.781 1.00 69.25 293 ALA A CA 1
ATOM 2139 C C . ALA A 1 293 ? 12.474 14.573 -10.016 1.00 69.25 293 ALA A C 1
ATOM 2141 O O . ALA A 1 293 ? 13.602 14.349 -10.462 1.00 69.25 293 ALA A O 1
ATOM 2142 N N . VAL A 1 294 ? 11.623 13.592 -9.721 1.00 79.44 294 VAL A N 1
ATOM 2143 C CA . VAL A 1 294 ? 11.924 12.191 -10.036 1.00 79.44 294 VAL A CA 1
ATOM 2144 C C . VAL A 1 294 ? 12.015 11.995 -11.540 1.00 79.44 294 VAL A C 1
ATOM 2146 O O . VAL A 1 294 ? 12.900 11.271 -11.977 1.00 79.44 294 VAL A O 1
ATOM 2149 N N . MET A 1 295 ? 11.191 12.691 -12.326 1.00 84.31 295 MET A N 1
ATOM 2150 C CA . MET A 1 295 ? 11.234 12.656 -13.792 1.00 84.31 295 MET A CA 1
ATOM 2151 C C . MET A 1 295 ? 12.443 13.376 -14.411 1.00 84.31 295 MET A C 1
ATOM 2153 O O . MET A 1 295 ? 12.454 13.621 -15.616 1.00 84.31 295 MET A O 1
ATOM 2157 N N . ASN A 1 296 ? 13.468 13.733 -13.635 1.00 80.12 296 ASN A N 1
ATOM 2158 C CA . ASN A 1 296 ? 14.705 14.247 -14.206 1.00 80.12 296 ASN A CA 1
ATOM 2159 C C . ASN A 1 296 ? 15.464 13.131 -14.944 1.00 80.12 296 ASN A C 1
ATOM 2161 O O . ASN A 1 296 ? 15.616 12.050 -14.374 1.00 80.12 296 ASN A O 1
ATOM 2165 N N . PRO A 1 297 ? 15.998 13.378 -16.154 1.00 76.75 297 PRO A N 1
ATOM 2166 C CA . PRO A 1 297 ? 16.791 12.379 -16.869 1.00 76.75 297 PRO A CA 1
ATOM 2167 C C . PRO A 1 297 ? 18.093 12.012 -16.149 1.00 76.75 297 PRO A C 1
ATOM 2169 O O . PRO A 1 297 ? 18.654 10.961 -16.420 1.00 76.75 297 PRO A O 1
ATOM 2172 N N . ILE A 1 298 ? 18.621 12.852 -15.255 1.00 76.75 298 ILE A N 1
ATOM 2173 C CA . ILE A 1 298 ? 19.895 12.612 -14.566 1.00 76.75 298 ILE A CA 1
ATOM 2174 C C . ILE A 1 298 ? 19.638 11.934 -13.220 1.00 76.75 298 ILE A C 1
ATOM 2176 O O . ILE A 1 298 ? 18.864 12.425 -12.393 1.00 76.75 298 ILE A O 1
ATOM 2180 N N . TYR A 1 299 ? 20.354 10.837 -12.956 1.00 77.81 299 TYR A N 1
ATOM 2181 C CA . TYR A 1 299 ? 20.203 10.095 -11.708 1.00 77.81 299 TYR A CA 1
ATOM 2182 C C . TYR A 1 299 ? 20.646 10.932 -10.507 1.00 77.81 299 TYR A C 1
ATOM 2184 O O . TYR A 1 299 ? 21.820 11.275 -10.350 1.00 77.81 299 TYR A O 1
ATOM 2192 N N . ASN A 1 300 ? 19.695 11.228 -9.620 1.00 73.62 300 ASN A N 1
ATOM 2193 C CA . ASN A 1 300 ? 19.939 11.979 -8.399 1.00 73.62 300 ASN A CA 1
ATOM 2194 C C . ASN A 1 300 ? 19.674 11.108 -7.154 1.00 73.62 300 ASN A C 1
ATOM 2196 O O . ASN A 1 300 ? 18.536 11.031 -6.688 1.00 73.62 300 ASN A O 1
ATOM 2200 N N . PRO A 1 301 ? 20.716 10.528 -6.527 1.00 68.81 301 PRO A N 1
ATOM 2201 C CA . PRO A 1 301 ? 20.562 9.647 -5.366 1.00 68.81 301 PRO A CA 1
ATOM 2202 C C . PRO A 1 301 ? 20.089 10.367 -4.092 1.00 68.81 301 PRO A C 1
ATOM 2204 O O . PRO A 1 301 ? 19.874 9.721 -3.067 1.00 68.81 301 PRO A O 1
ATOM 2207 N N . SER A 1 302 ? 19.968 11.701 -4.109 1.00 62.31 302 SER A N 1
ATOM 2208 C CA . SER A 1 302 ? 19.397 12.463 -2.991 1.00 62.31 302 SER A CA 1
ATOM 2209 C C . SER A 1 302 ? 17.867 12.508 -3.011 1.00 62.31 302 SER A C 1
ATOM 2211 O O . SER A 1 302 ? 17.254 12.925 -2.023 1.00 62.31 302 SER A O 1
ATOM 2213 N N . LEU A 1 303 ? 17.239 12.068 -4.106 1.00 63.59 303 LEU A N 1
ATOM 2214 C CA . LEU A 1 303 ? 15.791 11.971 -4.193 1.00 63.59 303 LEU A CA 1
ATOM 2215 C C . LEU A 1 303 ? 15.281 10.788 -3.374 1.00 63.59 303 LEU A C 1
ATOM 2217 O O . LEU A 1 303 ? 15.780 9.672 -3.444 1.00 63.59 303 LEU A O 1
ATOM 2221 N N . ALA A 1 304 ? 14.257 11.073 -2.581 1.00 52.91 304 ALA A N 1
ATOM 2222 C CA . ALA A 1 304 ? 13.567 10.113 -1.725 1.00 52.91 304 ALA A CA 1
ATOM 2223 C C . ALA A 1 304 ? 12.052 10.382 -1.716 1.00 52.91 304 ALA A C 1
ATOM 2225 O O . ALA A 1 304 ? 11.382 10.021 -0.755 1.00 52.91 304 ALA A O 1
ATOM 2226 N N . ALA A 1 305 ? 11.574 11.100 -2.746 1.00 58.38 305 ALA A N 1
ATOM 2227 C CA . ALA A 1 305 ? 10.444 12.031 -2.841 1.00 58.38 305 ALA A CA 1
ATOM 2228 C C . ALA A 1 305 ? 9.890 12.148 -4.273 1.00 58.38 305 ALA A C 1
ATOM 2230 O O . ALA A 1 305 ? 10.636 12.692 -5.076 1.00 58.38 305 ALA A O 1
ATOM 2231 N N . LEU A 1 306 ? 8.627 11.791 -4.581 1.00 66.31 306 LEU A N 1
ATOM 2232 C CA . LEU A 1 306 ? 7.907 12.413 -5.698 1.00 66.31 306 LEU A CA 1
ATOM 2233 C C . LEU A 1 306 ? 7.808 13.884 -5.318 1.00 66.31 306 LEU A C 1
ATOM 2235 O O . LEU A 1 306 ? 7.425 14.225 -4.190 1.00 66.31 306 LEU A O 1
ATOM 2239 N N . ARG A 1 307 ? 8.208 14.760 -6.223 1.00 65.94 307 ARG A N 1
ATOM 2240 C CA . ARG A 1 307 ? 8.185 16.197 -6.003 1.00 65.94 307 ARG A CA 1
ATOM 2241 C C . ARG A 1 307 ? 6.884 16.802 -6.503 1.00 65.94 307 ARG A C 1
ATOM 2243 O O . ARG A 1 307 ? 6.116 16.148 -7.209 1.00 65.94 307 ARG A O 1
ATOM 2250 N N . PRO A 1 308 ? 6.607 18.065 -6.129 1.00 59.03 308 PRO A N 1
ATOM 2251 C CA . PRO A 1 308 ? 5.433 18.764 -6.625 1.00 59.03 308 PRO A CA 1
ATOM 2252 C C . PRO A 1 308 ? 5.299 18.710 -8.149 1.00 59.03 308 PRO A C 1
ATOM 2254 O O . PRO A 1 308 ? 4.177 18.617 -8.629 1.00 59.03 308 PRO A O 1
ATOM 2257 N N . ASP A 1 309 ? 6.409 18.728 -8.892 1.00 69.00 309 ASP A N 1
ATOM 2258 C CA . ASP A 1 309 ? 6.383 18.610 -10.349 1.00 69.00 309 ASP A CA 1
ATOM 2259 C C . ASP A 1 309 ? 5.810 17.264 -10.823 1.00 69.00 309 ASP A C 1
ATOM 2261 O O . ASP A 1 309 ? 4.776 17.236 -11.496 1.00 69.00 309 ASP A O 1
ATOM 2265 N N . ASP A 1 310 ? 6.387 16.160 -10.337 1.00 76.00 310 ASP A N 1
ATOM 2266 C CA . ASP A 1 310 ? 5.942 14.793 -10.625 1.00 76.00 310 ASP A CA 1
ATOM 2267 C C . ASP A 1 310 ? 4.447 14.599 -10.300 1.00 76.00 310 ASP A C 1
ATOM 2269 O O . ASP A 1 310 ? 3.662 14.090 -11.107 1.00 76.00 310 ASP A O 1
ATOM 2273 N N . ILE A 1 311 ? 4.032 15.056 -9.110 1.00 69.88 311 ILE A N 1
ATOM 2274 C CA . ILE A 1 311 ? 2.650 14.938 -8.622 1.00 69.88 311 ILE A CA 1
ATOM 2275 C C . ILE A 1 311 ? 1.702 15.750 -9.504 1.00 69.88 311 ILE A C 1
ATOM 2277 O O . ILE A 1 311 ? 0.647 15.249 -9.896 1.00 69.88 311 ILE A O 1
ATOM 2281 N N . ASN A 1 312 ? 2.057 16.994 -9.831 1.00 67.31 312 ASN A N 1
ATOM 2282 C CA . ASN A 1 312 ? 1.222 17.856 -10.664 1.00 67.31 312 ASN A CA 1
ATOM 2283 C C . ASN A 1 312 ? 1.060 17.280 -12.075 1.00 67.31 312 ASN A C 1
ATOM 2285 O O . ASN A 1 312 ? -0.047 17.325 -12.620 1.00 67.31 312 ASN A O 1
ATOM 2289 N N . GLY A 1 313 ? 2.120 16.688 -12.631 1.00 79.62 313 GLY A N 1
ATOM 2290 C CA . GLY A 1 313 ? 2.060 15.963 -13.894 1.00 79.62 313 GLY A CA 1
ATOM 2291 C C . GLY A 1 313 ? 1.054 14.822 -13.848 1.00 79.62 313 GLY A C 1
ATOM 2292 O O . GLY A 1 313 ? 0.109 14.802 -14.645 1.00 79.62 313 GLY A O 1
ATOM 2293 N N . ALA A 1 314 ? 1.195 13.913 -12.882 1.00 85.38 314 ALA A N 1
ATOM 2294 C CA . ALA A 1 314 ? 0.311 12.755 -12.758 1.00 85.38 314 ALA A CA 1
ATOM 2295 C C . ALA A 1 314 ? -1.148 13.160 -12.474 1.00 85.38 314 ALA A C 1
ATOM 2297 O O . ALA A 1 314 ? -2.075 12.628 -13.091 1.00 85.38 314 ALA A O 1
ATOM 2298 N N . VAL A 1 315 ? -1.369 14.152 -11.604 1.00 77.62 315 VAL A N 1
ATOM 2299 C CA . VAL A 1 315 ? -2.701 14.715 -11.316 1.00 77.62 315 VAL A CA 1
ATOM 2300 C C . VAL A 1 315 ? -3.310 15.372 -12.551 1.00 77.62 315 VAL A C 1
ATOM 2302 O O . VAL A 1 315 ? -4.519 15.267 -12.752 1.00 77.62 315 VAL A O 1
ATOM 2305 N N . SER A 1 316 ? -2.512 16.009 -13.411 1.00 80.12 316 SER A N 1
ATOM 2306 C CA . SER A 1 316 ? -3.036 16.565 -14.662 1.00 80.12 316 SER A CA 1
ATOM 2307 C C . SER A 1 316 ? -3.596 15.468 -15.575 1.00 80.12 316 SER A C 1
ATOM 2309 O O . SER A 1 316 ? -4.621 15.670 -16.219 1.00 80.12 316 SER A O 1
ATOM 2311 N N . ILE A 1 317 ? -2.981 14.281 -15.596 1.00 86.88 317 ILE A N 1
ATOM 2312 C CA . ILE A 1 317 ? -3.414 13.162 -16.440 1.00 86.88 317 ILE A CA 1
ATOM 2313 C C . ILE A 1 317 ? -4.625 12.449 -15.838 1.00 86.88 317 ILE A C 1
ATOM 2315 O O . ILE A 1 317 ? -5.628 12.245 -16.529 1.00 86.88 317 ILE A O 1
ATOM 2319 N N . TYR A 1 318 ? -4.546 12.092 -14.558 1.00 85.62 318 TYR A N 1
ATOM 2320 C CA . TYR A 1 318 ? -5.500 11.171 -13.935 1.00 85.62 318 TYR A CA 1
ATOM 2321 C C . TYR A 1 318 ? -6.507 11.842 -12.999 1.00 85.62 318 TYR A C 1
ATOM 2323 O O . TYR A 1 318 ? -7.472 11.216 -12.570 1.00 85.62 318 TYR A O 1
ATOM 2331 N N . GLY A 1 319 ? -6.320 13.124 -12.702 1.00 75.69 319 GLY A N 1
ATOM 2332 C CA . GLY A 1 319 ? -7.065 13.841 -11.676 1.00 75.69 319 GLY A CA 1
ATOM 2333 C C . GLY A 1 319 ? -6.477 13.589 -10.292 1.00 75.69 319 GLY A C 1
ATOM 2334 O O . GLY A 1 319 ? -5.663 12.684 -10.083 1.00 75.69 319 GLY A O 1
ATOM 2335 N N . THR A 1 320 ? -6.900 14.399 -9.320 1.00 65.38 320 THR A N 1
ATOM 2336 C CA . THR A 1 320 ? -6.546 14.168 -7.916 1.00 65.38 320 THR A CA 1
ATOM 2337 C C . THR A 1 320 ? -7.033 12.785 -7.528 1.00 65.38 320 THR A C 1
ATOM 2339 O O . THR A 1 320 ? -8.192 12.459 -7.810 1.00 65.38 320 THR A O 1
ATOM 2342 N N . GLY A 1 321 ? -6.180 11.995 -6.872 1.00 53.84 321 GLY A N 1
ATOM 2343 C CA . GLY A 1 321 ? -6.619 10.751 -6.251 1.00 53.84 321 GLY A CA 1
ATOM 2344 C C . GLY A 1 321 ? -7.932 11.000 -5.512 1.00 53.84 321 GLY A C 1
ATOM 2345 O O . GLY A 1 321 ? -8.065 11.998 -4.795 1.00 53.84 321 GLY A O 1
ATOM 2346 N N . SER A 1 322 ? -8.939 10.153 -5.745 1.00 39.91 322 SER A N 1
ATOM 2347 C CA . SER A 1 322 ? -10.123 10.154 -4.883 1.00 39.91 322 SER A CA 1
ATOM 2348 C C . SER A 1 322 ? -9.573 10.078 -3.466 1.00 39.91 322 SER A C 1
ATOM 2350 O O . SER A 1 322 ? -8.798 9.170 -3.208 1.00 39.91 322 SER A O 1
ATOM 2352 N N . GLY A 1 323 ? -9.893 11.018 -2.575 1.00 35.84 323 GLY A N 1
ATOM 2353 C CA . GLY A 1 323 ? -9.312 11.124 -1.224 1.00 35.84 323 GLY A CA 1
ATOM 2354 C C . GLY A 1 323 ? -9.478 9.895 -0.310 1.00 35.84 323 GLY A C 1
ATOM 2355 O O . GLY A 1 323 ? -9.278 9.996 0.897 1.00 35.84 323 GLY A O 1
ATOM 2356 N N . ILE A 1 324 ? -9.827 8.732 -0.857 1.00 34.50 324 ILE A N 1
ATOM 2357 C CA . ILE A 1 324 ? -9.368 7.430 -0.397 1.00 34.50 324 ILE A CA 1
ATOM 2358 C C . ILE A 1 324 ? -7.848 7.386 -0.599 1.00 34.50 324 ILE A C 1
ATOM 2360 O O . ILE A 1 324 ? -7.328 6.794 -1.541 1.00 34.50 324 ILE A O 1
ATOM 2364 N N . ALA A 1 325 ? -7.119 8.034 0.308 1.00 34.91 325 ALA A N 1
ATOM 2365 C CA . ALA A 1 325 ? -5.776 7.587 0.607 1.00 34.91 325 ALA A CA 1
ATOM 2366 C C . ALA A 1 325 ? -5.900 6.104 0.976 1.00 34.91 325 ALA A C 1
ATOM 2368 O O . ALA A 1 325 ? -6.248 5.779 2.112 1.00 34.91 325 ALA A O 1
ATOM 2369 N N . VAL A 1 326 ? -5.634 5.204 0.027 1.00 37.72 326 VAL A N 1
ATOM 2370 C CA . VAL A 1 326 ? -4.930 3.989 0.406 1.00 37.72 326 VAL A CA 1
ATOM 2371 C C . VAL A 1 326 ? -3.646 4.524 1.014 1.00 37.72 326 VAL A C 1
ATOM 2373 O O . VAL A 1 326 ? -2.765 5.026 0.318 1.00 37.72 326 VAL A O 1
ATOM 2376 N N . SER A 1 327 ? -3.621 4.576 2.349 1.00 42.88 327 SER A N 1
ATOM 2377 C CA . SER A 1 327 ? -2.384 4.778 3.096 1.00 42.88 327 SER A CA 1
ATOM 2378 C C . SER A 1 327 ? -1.331 3.909 2.402 1.00 42.88 327 SER A C 1
ATOM 2380 O O . SER A 1 327 ? -1.701 2.778 2.073 1.00 42.88 327 SER A O 1
ATOM 2382 N N . PRO A 1 328 ? -0.112 4.401 2.089 1.00 49.84 328 PRO A N 1
ATOM 2383 C CA . PRO A 1 328 ? 0.907 3.635 1.372 1.00 49.84 328 PRO A CA 1
ATOM 2384 C C . PRO A 1 328 ? 1.286 2.427 2.230 1.00 49.84 328 PRO A C 1
ATOM 2386 O O . PRO A 1 328 ? 2.206 2.462 3.042 1.00 49.84 328 PRO A O 1
ATOM 2389 N N . CYS A 1 329 ? 0.465 1.391 2.128 1.00 50.19 329 CYS A N 1
ATOM 2390 C CA . CYS A 1 329 ? 0.529 0.175 2.887 1.00 50.19 329 CYS A CA 1
ATOM 2391 C C . CYS A 1 329 ? 1.268 -0.796 1.996 1.00 50.19 329 CYS A C 1
ATOM 2393 O O . CYS A 1 329 ? 0.706 -1.317 1.035 1.00 50.19 329 CYS A O 1
ATOM 2395 N N . ILE A 1 330 ? 2.538 -1.016 2.306 1.00 59.44 330 ILE A N 1
ATOM 2396 C CA . ILE A 1 330 ? 3.261 -2.172 1.793 1.00 59.44 330 ILE A CA 1
ATOM 2397 C C . ILE A 1 330 ? 3.046 -3.268 2.835 1.00 59.44 330 ILE A C 1
ATOM 2399 O O . ILE A 1 330 ? 3.624 -3.167 3.927 1.00 59.44 330 ILE A O 1
ATOM 2403 N N . PRO A 1 331 ? 2.176 -4.260 2.571 1.00 67.75 331 PRO A N 1
ATOM 2404 C CA . PRO A 1 331 ? 1.869 -5.268 3.563 1.00 67.75 331 PRO A CA 1
ATOM 2405 C C . PRO A 1 331 ? 3.071 -6.198 3.746 1.00 67.75 331 PRO A C 1
ATOM 2407 O O . PRO A 1 331 ? 3.526 -6.843 2.805 1.00 67.75 331 PRO A O 1
ATOM 2410 N N . ILE A 1 332 ? 3.574 -6.301 4.976 1.00 70.38 332 ILE A N 1
ATOM 2411 C CA . ILE A 1 332 ? 4.431 -7.423 5.396 1.00 70.38 332 ILE A CA 1
ATOM 2412 C C . ILE A 1 332 ? 3.590 -8.641 5.809 1.00 70.38 332 ILE A C 1
ATOM 2414 O O . ILE A 1 332 ? 4.115 -9.740 5.972 1.00 70.38 332 ILE A O 1
ATOM 2418 N N . PHE A 1 333 ? 2.288 -8.423 5.998 1.00 83.19 333 PHE A N 1
ATOM 2419 C CA . PHE A 1 333 ? 1.253 -9.417 6.236 1.00 83.19 333 PHE A CA 1
ATOM 2420 C C . PHE A 1 333 ? -0.063 -8.869 5.673 1.00 83.19 333 PHE A C 1
ATOM 2422 O O . PHE A 1 333 ? -0.357 -7.689 5.875 1.00 83.19 333 PHE A O 1
ATOM 2429 N N . SER A 1 334 ? -0.834 -9.705 4.984 1.00 86.25 334 SER A N 1
ATOM 2430 C CA . SER A 1 334 ? -2.168 -9.380 4.475 1.00 86.25 334 SER A CA 1
ATOM 2431 C C . SER A 1 334 ? -3.015 -10.642 4.483 1.00 86.25 334 SER A C 1
ATOM 2433 O O . SER A 1 334 ? -2.509 -11.693 4.096 1.00 86.25 334 SER A O 1
ATOM 2435 N N . ASP A 1 335 ? -4.272 -10.521 4.890 1.00 82.38 335 ASP A N 1
ATOM 2436 C CA . ASP A 1 335 ? -5.267 -11.587 4.803 1.00 82.38 335 ASP A CA 1
ATOM 2437 C C . ASP A 1 335 ? -6.661 -10.963 4.653 1.00 82.38 335 ASP A C 1
ATOM 2439 O O . ASP A 1 335 ? -7.037 -10.069 5.421 1.00 82.38 335 ASP A O 1
ATOM 2443 N N . ASP A 1 336 ? -7.390 -11.422 3.648 1.00 81.56 336 ASP A N 1
ATOM 2444 C CA . ASP A 1 336 ? -8.734 -11.005 3.249 1.00 81.56 336 ASP A CA 1
ATOM 2445 C C . ASP A 1 336 ? -9.813 -12.049 3.628 1.00 81.56 336 ASP A C 1
ATOM 2447 O O . ASP A 1 336 ? -11.003 -11.771 3.566 1.00 81.56 336 ASP A O 1
ATOM 2451 N N . HIS A 1 337 ? -9.417 -13.196 4.201 1.00 83.25 337 HIS A N 1
ATOM 2452 C CA . HIS A 1 337 ? -10.245 -14.356 4.568 1.00 83.25 337 HIS A CA 1
ATOM 2453 C C . HIS A 1 337 ? -10.598 -15.311 3.418 1.00 83.25 337 HIS A C 1
ATOM 2455 O O . HIS A 1 337 ? -11.117 -16.400 3.685 1.00 83.25 337 HIS A O 1
ATOM 2461 N N . GLU A 1 338 ? -10.284 -14.999 2.164 1.00 78.25 338 GLU A N 1
ATOM 2462 C CA . GLU A 1 338 ? -10.625 -15.826 0.994 1.00 78.25 338 GLU A CA 1
ATOM 2463 C C . GLU A 1 338 ? -10.043 -17.247 1.070 1.00 78.25 338 GLU A C 1
ATOM 2465 O O . GLU A 1 338 ? -10.653 -18.203 0.572 1.00 78.25 338 GLU A O 1
ATOM 2470 N N . ASP A 1 339 ? -8.901 -17.391 1.746 1.00 80.00 339 ASP A N 1
ATOM 2471 C CA . ASP A 1 339 ? -8.217 -18.661 2.017 1.00 80.00 339 ASP A CA 1
ATOM 2472 C C . ASP A 1 339 ? -8.606 -19.285 3.381 1.00 80.00 339 ASP A C 1
ATOM 2474 O O . ASP A 1 339 ? -8.026 -20.278 3.846 1.00 80.00 339 ASP A O 1
ATOM 2478 N N . GLY A 1 340 ? -9.638 -18.748 4.035 1.00 81.50 340 GLY A N 1
ATOM 2479 C CA . GLY A 1 340 ? -10.214 -19.250 5.277 1.00 81.50 340 GLY A CA 1
ATOM 2480 C C . GLY A 1 340 ? -9.440 -18.838 6.535 1.00 81.50 340 GLY A C 1
ATOM 2481 O O . GLY A 1 340 ? -9.193 -17.667 6.793 1.00 81.50 340 GLY A O 1
ATOM 2482 N N . PHE A 1 341 ? -9.136 -19.806 7.405 1.00 86.69 341 PHE A N 1
ATOM 2483 C CA . PHE A 1 341 ? -8.503 -19.574 8.717 1.00 86.69 341 PHE A CA 1
ATOM 2484 C C . PHE A 1 341 ? -7.034 -20.026 8.758 1.00 86.69 341 PHE A C 1
ATOM 2486 O O . PHE A 1 341 ? -6.521 -20.332 9.832 1.00 86.69 341 PHE A O 1
ATOM 2493 N N . ALA A 1 342 ? -6.355 -20.136 7.613 1.00 84.56 342 ALA A N 1
ATOM 2494 C CA . ALA A 1 342 ? -4.990 -20.670 7.555 1.00 84.56 342 ALA A CA 1
ATOM 2495 C C . ALA A 1 342 ? -4.022 -19.916 8.490 1.00 84.56 342 ALA A C 1
ATOM 2497 O O . ALA A 1 342 ? -3.251 -20.547 9.217 1.00 84.56 342 ALA A O 1
ATOM 2498 N N . ASP A 1 343 ? -4.149 -18.589 8.538 1.00 89.44 343 ASP A N 1
ATOM 2499 C CA . ASP A 1 343 ? -3.365 -17.699 9.394 1.00 89.44 343 ASP A CA 1
ATOM 2500 C C . ASP A 1 343 ? -4.097 -17.252 10.665 1.00 89.44 343 ASP A C 1
ATOM 2502 O O . ASP A 1 343 ? -3.637 -16.347 11.361 1.00 89.44 343 ASP A O 1
ATOM 2506 N N . TRP A 1 344 ? -5.212 -17.896 11.022 1.00 95.25 344 TRP A N 1
ATOM 2507 C CA . TRP A 1 344 ? -6.074 -17.428 12.104 1.00 95.25 344 TRP A CA 1
ATOM 2508 C C . TRP A 1 344 ? -6.517 -18.534 13.057 1.00 95.25 344 TRP A C 1
ATOM 2510 O O . TRP A 1 344 ? -6.982 -19.606 12.686 1.00 95.25 344 TRP A O 1
ATOM 2520 N N . GLU A 1 345 ? -6.433 -18.229 14.345 1.00 95.62 345 GLU A N 1
ATOM 2521 C CA . GLU A 1 345 ? -6.856 -19.085 15.441 1.00 95.62 345 GLU A CA 1
ATOM 2522 C C . GLU A 1 345 ? -8.090 -18.474 16.119 1.00 95.62 345 GLU A C 1
ATOM 2524 O O . GLU A 1 345 ? -8.025 -17.387 16.706 1.00 95.62 345 GLU A O 1
ATOM 2529 N N . VAL A 1 346 ? -9.211 -19.198 16.084 1.00 96.44 346 VAL A N 1
ATOM 2530 C CA . VAL A 1 346 ? -10.440 -18.828 16.795 1.00 96.44 346 VAL A CA 1
ATOM 2531 C C . VAL A 1 346 ? -10.452 -19.472 18.176 1.00 96.44 346 VAL A C 1
ATOM 2533 O O . VAL A 1 346 ? -10.369 -20.693 18.309 1.00 96.44 346 VAL A O 1
ATOM 2536 N N . THR A 1 347 ? -10.568 -18.653 19.220 1.00 94.25 347 THR A N 1
ATOM 2537 C CA . THR A 1 347 ? -10.643 -19.117 20.616 1.00 94.25 347 THR A CA 1
ATOM 2538 C C . THR A 1 347 ? -11.602 -18.268 21.440 1.00 94.25 347 THR A C 1
ATOM 2540 O O . THR A 1 347 ? -12.078 -17.225 21.000 1.00 94.25 347 THR A O 1
ATOM 2543 N N . ASN A 1 348 ? -11.865 -18.702 22.671 1.00 92.88 348 ASN A N 1
ATOM 2544 C CA . ASN A 1 348 ? -12.802 -18.061 23.583 1.00 92.88 348 ASN A CA 1
ATOM 2545 C C . ASN A 1 348 ? -12.222 -17.918 24.986 1.00 92.88 348 ASN A C 1
ATOM 2547 O O . ASN A 1 348 ? -11.512 -18.806 25.459 1.00 92.88 348 ASN A O 1
ATOM 2551 N N . GLY A 1 349 ? -12.537 -16.806 25.649 1.00 89.56 349 GLY A N 1
ATOM 2552 C CA . GLY A 1 349 ? -12.254 -16.596 27.071 1.00 89.56 349 GLY A CA 1
ATOM 2553 C C . GLY A 1 349 ? -13.391 -17.081 27.963 1.00 89.56 349 GLY A C 1
ATOM 2554 O O . GLY A 1 349 ? -13.156 -17.694 29.003 1.00 89.56 349 GLY A O 1
ATOM 2555 N N . SER A 1 350 ? -14.628 -16.834 27.535 1.00 90.06 350 SER A N 1
ATOM 2556 C CA . SER A 1 350 ? -15.857 -17.264 28.197 1.00 90.06 350 SER A CA 1
ATOM 2557 C C . SER A 1 350 ? -17.009 -17.334 27.188 1.00 90.06 350 SER A C 1
ATOM 2559 O O . SER A 1 350 ? -16.947 -16.754 26.102 1.00 90.06 350 SER A O 1
ATOM 2561 N N . GLY A 1 351 ? -18.074 -18.053 27.546 1.00 88.50 351 GLY A N 1
ATOM 2562 C CA . GLY A 1 351 ? -19.232 -18.247 26.672 1.00 88.50 351 GLY A CA 1
ATOM 2563 C C . GLY A 1 351 ? -18.964 -19.210 25.508 1.00 88.50 351 GLY A C 1
ATOM 2564 O O . GLY A 1 351 ? -17.965 -19.927 25.488 1.00 88.50 351 GLY A O 1
ATOM 2565 N N . THR A 1 352 ? -19.905 -19.258 24.561 1.00 81.50 352 THR A N 1
ATOM 2566 C CA . THR A 1 352 ? -19.862 -20.154 23.383 1.00 81.50 352 THR A CA 1
ATOM 2567 C C . THR A 1 352 ? -19.862 -19.409 22.044 1.00 81.50 352 THR A C 1
ATOM 2569 O O . THR A 1 352 ? -19.814 -20.049 20.999 1.00 81.50 352 THR A O 1
ATOM 2572 N N . ASN A 1 353 ? -19.921 -18.073 22.062 1.00 89.81 353 ASN A N 1
ATOM 2573 C CA . ASN A 1 353 ? -19.902 -17.239 20.861 1.00 89.81 353 ASN A CA 1
ATOM 2574 C C . ASN A 1 353 ? -18.512 -17.229 20.241 1.00 89.81 353 ASN A C 1
ATOM 2576 O O . ASN A 1 353 ? -17.586 -16.818 20.920 1.00 89.81 353 ASN A O 1
ATOM 2580 N N . SER A 1 354 ? -18.330 -17.605 18.985 1.00 92.50 354 SER A N 1
ATOM 2581 C CA . SER A 1 354 ? -17.003 -17.646 18.360 1.00 92.50 354 SER A CA 1
ATOM 2582 C C . SER A 1 354 ? -16.999 -16.863 17.053 1.00 92.50 354 SER A C 1
ATOM 2584 O O . SER A 1 354 ? -18.029 -16.740 16.392 1.00 92.50 354 SER A O 1
ATOM 2586 N N . TRP A 1 355 ? -15.821 -16.373 16.666 1.00 96.94 355 TRP A N 1
ATOM 2587 C CA . TRP A 1 355 ? -15.614 -15.842 15.323 1.00 96.94 355 TRP A CA 1
ATOM 2588 C C . TRP A 1 355 ? -15.846 -16.945 14.288 1.00 96.94 355 TRP A C 1
ATOM 2590 O O . TRP A 1 355 ? -15.473 -18.101 14.493 1.00 96.94 355 TRP A O 1
ATOM 2600 N N . GLN A 1 356 ? -16.469 -16.587 13.175 1.00 95.44 356 GLN A N 1
ATOM 2601 C CA . GLN A 1 356 ? -16.797 -17.493 12.081 1.00 95.44 356 GLN A CA 1
ATOM 2602 C C . GLN A 1 356 ? -16.521 -16.818 10.743 1.00 95.44 356 GLN A C 1
ATOM 2604 O O . GLN A 1 356 ? -16.599 -15.598 10.633 1.00 95.44 356 GLN A O 1
ATOM 2609 N N . GLY A 1 357 ? -16.229 -17.630 9.732 1.00 93.00 357 GLY A N 1
ATOM 2610 C CA . GLY A 1 357 ? -16.171 -17.171 8.354 1.00 93.00 357 GLY A CA 1
ATOM 2611 C C . GLY A 1 357 ? -17.574 -17.050 7.783 1.00 93.00 357 GLY A C 1
ATOM 2612 O O . GLY A 1 357 ? -18.399 -17.959 7.951 1.00 93.00 357 GLY A O 1
ATOM 2613 N N . LYS A 1 358 ? -17.867 -15.930 7.134 1.00 92.19 358 LYS A N 1
ATOM 2614 C CA . LYS A 1 358 ? -19.082 -15.748 6.336 1.00 92.19 358 LYS A CA 1
ATOM 2615 C C . LYS A 1 358 ? -18.750 -15.905 4.863 1.00 92.19 358 LYS A C 1
ATOM 2617 O O . LYS A 1 358 ? -17.612 -15.719 4.471 1.00 92.19 358 LYS A O 1
ATOM 2622 N N . ASN A 1 359 ? -19.739 -16.324 4.077 1.00 89.81 359 ASN A N 1
ATOM 2623 C CA . ASN A 1 359 ? -19.642 -16.406 2.624 1.00 89.81 359 ASN A CA 1
ATOM 2624 C C . ASN A 1 359 ? -20.991 -16.010 2.002 1.00 89.81 359 ASN A C 1
ATOM 2626 O O . ASN A 1 359 ? -21.784 -16.876 1.626 1.00 89.81 359 ASN A O 1
ATOM 2630 N N . ASP A 1 360 ? -21.324 -14.720 2.039 1.00 84.69 360 ASP A N 1
ATOM 2631 C CA . ASP A 1 360 ? -22.637 -14.215 1.612 1.00 84.69 360 ASP A CA 1
ATOM 2632 C C . ASP A 1 360 ? -22.592 -12.915 0.787 1.00 84.69 360 ASP A C 1
ATOM 2634 O O . ASP A 1 360 ? -23.648 -12.371 0.457 1.00 84.69 360 ASP A O 1
ATOM 2638 N N . GLY A 1 361 ? -21.397 -12.467 0.378 1.00 78.69 361 GLY A N 1
ATOM 2639 C CA . GLY A 1 361 ? -21.228 -11.307 -0.509 1.00 78.69 361 GLY A CA 1
ATOM 2640 C C . GLY A 1 361 ? -21.298 -9.950 0.192 1.00 78.69 361 GLY A C 1
ATOM 2641 O O . GLY A 1 361 ? -21.434 -8.933 -0.483 1.00 78.69 361 GLY A O 1
ATOM 2642 N N . ASN A 1 362 ? -21.251 -9.931 1.527 1.00 80.94 362 ASN A N 1
ATOM 2643 C CA . ASN A 1 362 ? -21.225 -8.704 2.323 1.00 80.94 362 ASN A CA 1
ATOM 2644 C C . ASN A 1 362 ? -19.812 -8.314 2.796 1.00 80.94 362 ASN A C 1
ATOM 2646 O O . ASN A 1 362 ? -19.714 -7.528 3.737 1.00 80.94 362 ASN A O 1
ATOM 2650 N N . GLY A 1 363 ? -18.748 -8.856 2.191 1.00 79.31 363 GLY A N 1
ATOM 2651 C CA . GLY A 1 363 ? -17.375 -8.408 2.447 1.00 79.31 363 GLY A CA 1
ATOM 2652 C C . GLY A 1 363 ? -17.139 -6.961 1.994 1.00 79.31 363 GLY A C 1
ATOM 2653 O O . GLY A 1 363 ? -17.969 -6.368 1.291 1.00 79.31 363 GLY A O 1
ATOM 2654 N N . TYR A 1 364 ? -16.032 -6.361 2.430 1.00 73.69 364 TYR A N 1
ATOM 2655 C CA . TYR A 1 364 ? -15.758 -4.926 2.279 1.00 73.69 364 TYR A CA 1
ATOM 2656 C C . TYR A 1 364 ? -15.726 -4.454 0.815 1.00 73.69 364 TYR A C 1
ATOM 2658 O O . TYR A 1 364 ? -16.331 -3.428 0.484 1.00 73.69 364 TYR A O 1
ATOM 2666 N N . ASP A 1 365 ? -15.060 -5.194 -0.066 1.00 69.00 365 ASP A N 1
ATOM 2667 C CA . ASP A 1 365 ? -14.888 -4.876 -1.490 1.00 69.00 365 ASP A CA 1
ATOM 2668 C C . ASP A 1 365 ? -15.932 -5.574 -2.391 1.00 69.00 365 ASP A C 1
ATOM 2670 O O . ASP A 1 365 ? -15.826 -5.581 -3.621 1.00 69.00 365 ASP A O 1
ATOM 2674 N N . GLY A 1 366 ? -16.977 -6.139 -1.778 1.00 63.47 366 GLY A N 1
ATOM 2675 C CA . GLY A 1 366 ? -17.917 -7.034 -2.447 1.00 63.47 366 GLY A CA 1
ATOM 2676 C C . GLY A 1 366 ? -17.417 -8.476 -2.540 1.00 63.47 366 GLY A C 1
ATOM 2677 O O . GLY A 1 366 ? -18.050 -9.282 -3.236 1.00 63.47 366 GLY A O 1
ATOM 2678 N N . SER A 1 367 ? -16.322 -8.813 -1.850 1.00 65.06 367 SER A N 1
ATOM 2679 C CA . SER A 1 367 ? -15.874 -10.181 -1.657 1.00 65.06 367 SER A CA 1
ATOM 2680 C C . SER A 1 367 ? -16.966 -11.036 -1.032 1.00 65.06 367 SER A C 1
ATOM 2682 O O . SER A 1 367 ? -17.912 -10.593 -0.362 1.00 65.06 367 SER A O 1
ATOM 2684 N N . SER A 1 368 ? -16.848 -12.331 -1.309 1.00 70.69 368 SER A N 1
ATOM 2685 C CA . SER A 1 368 ? -17.789 -13.287 -0.763 1.00 70.69 368 SER A CA 1
ATOM 2686 C C . SER A 1 368 ? -17.524 -13.544 0.718 1.00 70.69 368 SER A C 1
ATOM 2688 O O . SER A 1 368 ? -18.505 -13.787 1.421 1.00 70.69 368 SER A O 1
ATOM 2690 N N . GLN A 1 369 ? -16.272 -13.444 1.193 1.00 84.88 369 GLN A N 1
ATOM 2691 C CA . GLN A 1 369 ? -15.837 -13.933 2.501 1.00 84.88 369 GLN A CA 1
ATOM 2692 C C . GLN A 1 369 ? -15.359 -12.824 3.444 1.00 84.88 369 GLN A C 1
ATOM 2694 O O . GLN A 1 369 ? -14.820 -11.830 3.004 1.00 84.88 369 GLN A O 1
ATOM 2699 N N . TYR A 1 370 ? -15.624 -12.981 4.745 1.00 92.81 370 TYR A N 1
ATOM 2700 C CA . TYR A 1 370 ? -15.116 -12.102 5.810 1.00 92.81 370 TYR A CA 1
ATOM 2701 C C . TYR A 1 370 ? -15.216 -12.787 7.183 1.00 92.81 370 TYR A C 1
ATOM 2703 O O . TYR A 1 370 ? -15.992 -13.740 7.365 1.00 92.81 370 TYR A O 1
ATOM 2711 N N . TRP A 1 371 ? -14.485 -12.288 8.185 1.00 96.38 371 TRP A N 1
ATOM 2712 C CA . TRP A 1 371 ? -14.613 -12.755 9.569 1.00 96.38 371 TRP A CA 1
ATOM 2713 C C . TRP A 1 371 ? -15.753 -12.054 10.293 1.00 96.38 371 TRP A C 1
ATOM 2715 O O . TRP A 1 371 ? -15.905 -10.839 10.218 1.00 96.38 371 TRP A O 1
ATOM 2725 N N . PHE A 1 372 ? -16.523 -12.803 11.077 1.00 96.88 372 PHE A N 1
ATOM 2726 C CA . PHE A 1 372 ? -17.666 -12.264 11.802 1.00 96.88 372 PHE A CA 1
ATOM 2727 C C . PHE A 1 372 ? -17.804 -12.856 13.202 1.00 96.88 372 PHE A C 1
ATOM 2729 O O . PHE A 1 372 ? -17.795 -14.077 13.366 1.00 96.88 372 PHE A O 1
ATOM 2736 N N . ALA A 1 373 ? -18.019 -12.007 14.202 1.00 96.75 373 ALA A N 1
ATOM 2737 C CA . ALA A 1 373 ? -18.495 -12.394 15.527 1.00 96.75 373 ALA A CA 1
ATOM 2738 C C . ALA A 1 373 ? -19.918 -11.860 15.729 1.00 96.75 373 ALA A C 1
ATOM 2740 O O . ALA A 1 373 ? -20.198 -10.698 15.451 1.00 96.75 373 ALA A O 1
ATOM 2741 N N . ALA A 1 374 ? -20.841 -12.713 16.180 1.00 95.38 374 ALA A N 1
ATOM 2742 C CA . ALA A 1 374 ? -22.234 -12.316 16.385 1.00 95.38 374 ALA A CA 1
ATOM 2743 C C . ALA A 1 374 ? -22.386 -11.532 17.689 1.00 95.38 374 ALA A C 1
ATOM 2745 O O . ALA A 1 374 ? -21.769 -11.898 18.686 1.00 95.38 374 ALA A O 1
ATOM 2746 N N . ASP A 1 375 ? -23.228 -10.504 17.710 1.00 94.44 375 ASP A N 1
ATOM 2747 C CA . ASP A 1 375 ? -23.670 -9.896 18.970 1.00 94.44 375 ASP A CA 1
ATOM 2748 C C . ASP A 1 375 ? -24.720 -10.808 19.610 1.00 94.44 375 ASP A C 1
ATOM 2750 O O . ASP A 1 375 ? -25.691 -11.190 18.947 1.00 94.44 375 ASP A O 1
ATOM 2754 N N . ILE A 1 376 ? -24.513 -11.227 20.860 1.00 93.06 376 ILE A N 1
ATOM 2755 C CA . ILE A 1 376 ? -25.395 -12.201 21.518 1.00 93.06 376 ILE A CA 1
ATOM 2756 C C . ILE A 1 376 ? -25.854 -11.720 22.890 1.00 93.06 376 ILE A C 1
ATOM 2758 O O . ILE A 1 376 ? -25.175 -10.948 23.544 1.00 93.06 376 ILE A O 1
ATOM 2762 N N . ILE A 1 377 ? -26.988 -12.253 23.351 1.00 91.12 377 ILE A N 1
ATOM 2763 C CA . ILE A 1 377 ? -27.677 -11.821 24.581 1.00 91.12 377 ILE A CA 1
ATOM 2764 C C . ILE A 1 377 ? -27.032 -12.281 25.897 1.00 91.12 377 ILE A C 1
ATOM 2766 O O . ILE A 1 377 ? -27.616 -12.077 26.956 1.00 91.12 377 ILE A O 1
ATOM 2770 N N . THR A 1 378 ? -25.918 -13.011 25.847 1.00 92.44 378 THR A N 1
ATOM 2771 C CA . THR A 1 378 ? -25.265 -13.551 27.046 1.00 92.44 378 THR A CA 1
ATOM 2772 C C . THR A 1 378 ? -23.809 -13.151 27.076 1.00 92.44 378 THR A C 1
ATOM 2774 O O . THR A 1 378 ? -23.150 -13.196 26.034 1.00 92.44 378 THR A O 1
ATOM 2777 N N . VAL A 1 379 ? -23.285 -12.972 28.289 1.00 95.06 379 VAL A N 1
ATOM 2778 C CA . VAL A 1 379 ? -21.876 -12.654 28.515 1.00 95.06 379 VAL A CA 1
ATOM 2779 C C . VAL A 1 379 ? -20.965 -13.612 27.746 1.00 95.06 379 VAL A C 1
ATOM 2781 O O . VAL A 1 379 ? -20.985 -14.830 27.968 1.00 95.06 379 VAL A O 1
ATOM 2784 N N . SER A 1 380 ? -20.145 -13.065 26.849 1.00 96.00 380 SER A N 1
ATOM 2785 C CA . SER A 1 380 ? -19.216 -13.852 26.036 1.00 96.00 380 SER A CA 1
ATOM 2786 C C . SER A 1 380 ? -17.930 -13.098 25.736 1.00 96.00 380 SER A C 1
ATOM 2788 O O . SER A 1 380 ? -17.908 -11.871 25.740 1.00 96.00 380 SER A O 1
ATOM 2790 N N . ASP A 1 381 ? -16.850 -13.844 25.506 1.00 97.19 381 ASP A N 1
ATOM 2791 C CA . ASP A 1 381 ? -15.537 -13.292 25.182 1.00 97.19 381 ASP A CA 1
ATOM 2792 C C . ASP A 1 381 ? -14.895 -14.118 24.065 1.00 97.19 381 ASP A C 1
ATOM 2794 O O . ASP A 1 381 ? -14.495 -15.272 24.278 1.00 97.19 381 ASP A O 1
ATOM 2798 N N . SER A 1 382 ? -14.835 -13.551 22.864 1.00 97.56 382 SER A N 1
ATOM 2799 C CA . SER A 1 382 ? -14.472 -14.257 21.633 1.00 97.56 382 SER A CA 1
ATOM 2800 C C . SER A 1 382 ? -13.249 -13.639 20.966 1.00 97.56 382 SER A C 1
ATOM 2802 O O . SER A 1 382 ? -13.096 -12.417 20.918 1.00 97.56 382 SER A O 1
ATOM 2804 N N . TYR A 1 383 ? -12.357 -14.483 20.449 1.00 97.88 383 TYR A N 1
ATOM 2805 C CA . TYR A 1 383 ? -11.048 -14.081 19.945 1.00 97.88 383 TYR A CA 1
ATOM 2806 C C . TYR A 1 383 ? -10.790 -14.616 18.539 1.00 97.88 383 TYR A C 1
ATOM 2808 O O . TYR A 1 383 ? -10.887 -15.824 18.314 1.00 97.88 383 TYR A O 1
ATOM 2816 N N . LEU A 1 384 ? -10.348 -13.731 17.653 1.00 98.19 384 LEU A N 1
ATOM 2817 C CA . LEU A 1 384 ? -9.740 -14.049 16.367 1.00 98.19 384 LEU A CA 1
ATOM 2818 C C . LEU A 1 384 ? -8.277 -13.614 16.426 1.00 98.19 384 LEU A C 1
ATOM 2820 O O . LEU A 1 384 ? -8.002 -12.426 16.592 1.00 98.19 384 LEU A O 1
ATOM 2824 N N . ARG A 1 385 ? -7.339 -14.564 16.383 1.00 97.31 385 ARG A N 1
ATOM 2825 C CA . ARG A 1 385 ? -5.904 -14.307 16.601 1.00 97.31 385 ARG A CA 1
ATOM 2826 C C . ARG A 1 385 ? -5.100 -14.675 15.369 1.00 97.31 385 ARG A C 1
ATOM 2828 O O . ARG A 1 385 ? -5.185 -15.820 14.941 1.00 97.31 385 ARG A O 1
ATOM 2835 N N . SER A 1 386 ? -4.267 -13.771 14.875 1.00 97.25 386 SER A N 1
ATOM 2836 C CA . SER A 1 386 ? -3.376 -14.070 13.753 1.00 97.25 386 SER A CA 1
ATOM 2837 C C . SER A 1 386 ? -2.342 -15.139 14.127 1.00 97.25 386 SER A C 1
ATOM 2839 O O . SER A 1 386 ? -2.078 -15.391 15.315 1.00 97.25 386 SER A O 1
ATOM 2841 N N . SER A 1 387 ? -1.694 -15.727 13.129 1.00 94.56 387 SER A N 1
ATOM 2842 C CA . SER A 1 387 ? -0.410 -16.410 13.248 1.00 94.56 387 SER A CA 1
ATOM 2843 C C . SER A 1 387 ? 0.678 -15.412 13.687 1.00 94.56 387 SER A C 1
ATOM 2845 O O . SER A 1 387 ? 0.437 -14.205 13.811 1.00 94.56 387 SER A O 1
ATOM 2847 N N . THR A 1 388 ? 1.867 -15.909 14.040 1.00 96.00 388 THR A N 1
ATOM 2848 C CA . THR A 1 388 ? 2.980 -15.030 14.434 1.00 96.00 388 THR A CA 1
ATOM 2849 C C . THR A 1 388 ? 3.542 -14.319 13.208 1.00 96.00 388 THR A C 1
ATOM 2851 O O . THR A 1 388 ? 4.063 -14.964 12.301 1.00 96.00 388 THR A O 1
ATOM 2854 N N . ILE A 1 389 ? 3.501 -12.992 13.236 1.00 92.44 389 ILE A N 1
ATOM 2855 C CA . ILE A 1 389 ? 4.041 -12.087 12.224 1.00 92.44 389 ILE A CA 1
ATOM 2856 C C . ILE A 1 389 ? 5.398 -11.582 12.720 1.00 92.44 389 ILE A C 1
ATOM 2858 O O . ILE A 1 389 ? 5.550 -11.241 13.892 1.00 92.44 389 ILE A O 1
ATOM 2862 N N . ASN A 1 390 ? 6.403 -11.534 11.848 1.00 88.12 390 ASN A N 1
ATOM 2863 C CA . ASN A 1 390 ? 7.728 -11.026 12.210 1.00 88.12 390 ASN A CA 1
ATOM 2864 C C . ASN A 1 390 ? 7.853 -9.556 11.806 1.00 88.12 390 ASN A C 1
ATOM 2866 O O . ASN A 1 390 ? 7.711 -9.222 10.630 1.00 88.12 390 ASN A O 1
ATOM 2870 N N . ALA A 1 391 ? 8.161 -8.682 12.762 1.00 77.94 391 ALA A N 1
ATOM 2871 C CA . ALA A 1 391 ? 8.458 -7.281 12.501 1.00 77.94 391 ALA A CA 1
ATOM 2872 C C . ALA A 1 391 ? 9.849 -7.168 11.861 1.00 77.94 391 ALA A C 1
ATOM 2874 O O . ALA A 1 391 ? 10.864 -7.096 12.549 1.00 77.94 391 ALA A O 1
ATOM 2875 N N . THR A 1 392 ? 9.925 -7.192 10.534 1.00 71.19 392 THR A N 1
ATOM 2876 C CA . THR A 1 392 ? 11.198 -7.069 9.800 1.00 71.19 392 THR A CA 1
ATOM 2877 C C . THR A 1 392 ? 11.611 -5.617 9.561 1.00 71.19 392 THR A C 1
ATOM 2879 O O . THR A 1 392 ? 12.786 -5.350 9.319 1.00 71.19 392 THR A O 1
ATOM 2882 N N . LEU A 1 393 ? 10.664 -4.678 9.662 1.00 60.09 393 LEU A N 1
ATOM 2883 C CA . LEU A 1 393 ? 10.834 -3.255 9.369 1.00 60.09 393 LEU A CA 1
ATOM 2884 C C . LEU A 1 393 ? 10.315 -2.385 10.528 1.00 60.09 393 LEU A C 1
ATOM 2886 O O . LEU A 1 393 ? 9.430 -2.824 11.265 1.00 60.09 393 LEU A O 1
ATOM 2890 N N . PRO A 1 394 ? 10.851 -1.164 10.722 1.00 59.78 394 PRO A N 1
ATOM 2891 C CA . PRO A 1 394 ? 10.305 -0.208 11.681 1.00 59.78 394 PRO A CA 1
ATOM 2892 C C . PRO A 1 394 ? 9.048 0.484 11.127 1.00 59.78 394 PRO A C 1
ATOM 2894 O O . PRO A 1 394 ? 8.727 0.372 9.943 1.00 59.78 394 PRO A O 1
ATOM 2897 N N . GLY A 1 395 ? 8.355 1.247 11.981 1.00 62.28 395 GLY A N 1
ATOM 2898 C CA . GLY A 1 395 ? 7.253 2.116 1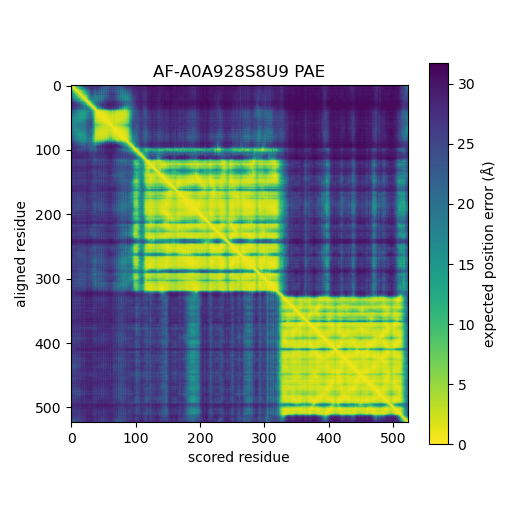1.545 1.00 62.28 395 GLY A CA 1
ATOM 2899 C C . GLY A 1 395 ? 6.037 1.352 11.022 1.00 62.28 395 GLY A C 1
ATOM 2900 O O . GLY A 1 395 ? 5.389 1.793 10.074 1.00 62.28 395 GLY A O 1
ATOM 2901 N N . LEU A 1 396 ? 5.774 0.172 11.587 1.00 73.88 396 LEU A N 1
ATOM 2902 C CA . LEU A 1 396 ? 4.648 -0.656 11.181 1.00 73.88 396 LEU A CA 1
ATOM 2903 C C . LEU A 1 396 ? 3.330 -0.078 11.689 1.00 73.88 396 LEU A C 1
ATOM 2905 O O . LEU A 1 396 ? 3.254 0.455 12.796 1.00 73.88 396 LEU A O 1
ATOM 2909 N N . PHE A 1 397 ? 2.283 -0.246 10.896 1.00 80.06 397 PHE A N 1
ATOM 2910 C CA . PHE A 1 397 ? 0.915 0.060 11.271 1.00 80.06 397 PHE A CA 1
ATOM 2911 C C . PHE A 1 397 ? -0.009 -1.081 10.850 1.00 80.06 397 PHE A C 1
ATOM 2913 O O . PHE A 1 397 ? 0.232 -1.766 9.859 1.00 80.06 397 PHE A O 1
ATOM 2920 N N . LEU A 1 398 ? -1.067 -1.298 11.620 1.00 89.88 398 LEU A N 1
ATOM 2921 C CA . LEU A 1 398 ? -2.150 -2.210 11.276 1.00 89.88 398 LEU A CA 1
ATOM 2922 C C . LEU A 1 398 ? -3.234 -1.417 10.542 1.00 89.88 398 LEU A C 1
ATOM 2924 O O . LEU A 1 398 ? -3.681 -0.387 11.044 1.00 89.88 398 LEU A O 1
ATOM 2928 N N . GLN A 1 399 ? -3.665 -1.911 9.390 1.00 86.31 399 GLN A N 1
ATOM 2929 C CA . GLN A 1 399 ? -4.834 -1.451 8.645 1.00 86.31 399 GLN A CA 1
ATOM 2930 C C . GLN A 1 399 ? -5.842 -2.598 8.590 1.00 86.31 399 GLN A C 1
ATOM 2932 O O . GLN A 1 399 ? -5.459 -3.748 8.396 1.00 86.31 399 GLN A O 1
ATOM 2937 N N . PHE A 1 400 ? -7.119 -2.303 8.794 1.00 92.62 400 PHE A N 1
ATOM 2938 C CA . PHE A 1 400 ? -8.187 -3.284 8.617 1.00 92.62 400 PHE A CA 1
ATOM 2939 C C . PHE A 1 400 ? -9.502 -2.588 8.299 1.00 92.62 400 PHE A C 1
ATOM 2941 O O . PHE A 1 400 ? -9.725 -1.435 8.697 1.00 92.62 400 PHE A O 1
ATOM 2948 N N . PHE A 1 401 ? -10.383 -3.307 7.616 1.00 90.81 401 PHE A N 1
ATOM 2949 C CA . PHE A 1 401 ? -11.718 -2.843 7.288 1.00 90.81 401 PHE A CA 1
ATOM 2950 C C . PHE A 1 401 ? -12.721 -3.605 8.132 1.00 90.81 401 PHE A C 1
ATOM 2952 O O . PHE A 1 401 ? -12.637 -4.814 8.323 1.00 90.81 401 PHE A O 1
ATOM 2959 N N . HIS A 1 402 ? -13.663 -2.888 8.725 1.00 96.62 402 HIS A N 1
ATOM 2960 C CA . HIS A 1 402 ? -14.616 -3.521 9.619 1.00 96.62 402 HIS A CA 1
ATOM 2961 C C . HIS A 1 402 ? -15.947 -2.792 9.656 1.00 96.62 402 HIS A C 1
ATOM 2963 O O . HIS A 1 402 ? -16.012 -1.573 9.503 1.00 96.62 402 HIS A O 1
ATOM 2969 N N . ALA A 1 403 ? -17.012 -3.547 9.894 1.00 95.50 403 ALA A N 1
ATOM 2970 C CA . ALA A 1 403 ? -18.346 -3.032 10.152 1.00 95.50 403 ALA A CA 1
ATOM 2971 C C . ALA A 1 403 ? -18.834 -3.604 11.477 1.00 95.50 403 ALA A C 1
ATOM 2973 O O . ALA A 1 403 ? -18.667 -4.793 11.739 1.00 95.50 403 ALA A O 1
ATOM 2974 N N . TYR A 1 404 ? -19.446 -2.786 12.321 1.00 97.00 404 TYR A N 1
ATOM 2975 C CA . TYR A 1 404 ? -19.958 -3.252 13.602 1.00 97.00 404 TYR A CA 1
ATOM 2976 C C . TYR A 1 404 ? -21.323 -2.647 13.889 1.00 97.00 404 TYR A C 1
ATOM 2978 O O . TYR A 1 404 ? -21.572 -1.474 13.623 1.00 97.00 404 TYR A O 1
ATOM 2986 N N . ASN A 1 405 ? -22.209 -3.469 14.432 1.00 96.00 405 ASN A N 1
ATOM 2987 C CA . ASN A 1 405 ? -23.494 -3.073 14.984 1.00 96.00 405 ASN A CA 1
ATOM 2988 C C . ASN A 1 405 ? -23.674 -3.874 16.271 1.00 96.00 405 ASN A C 1
ATOM 2990 O O . ASN A 1 405 ? -24.162 -5.005 16.230 1.00 96.00 405 ASN A O 1
ATOM 2994 N N . LEU A 1 406 ? -23.174 -3.282 17.354 1.00 96.25 406 LEU A N 1
ATOM 2995 C CA . LEU A 1 406 ? -23.036 -3.840 18.697 1.00 96.25 406 LEU A CA 1
ATOM 2996 C C . LEU A 1 406 ? -23.905 -3.052 19.678 1.00 96.25 406 LEU A C 1
ATOM 2998 O O . LEU A 1 406 ? -24.155 -1.856 19.464 1.00 96.25 406 LEU A O 1
ATOM 3002 N N . GLU A 1 407 ? -24.331 -3.687 20.766 1.00 95.56 407 GLU A N 1
ATOM 3003 C CA . GLU A 1 407 ? -25.169 -3.032 21.766 1.00 95.56 407 GLU A CA 1
ATOM 3004 C C . GLU A 1 407 ? -24.498 -1.808 22.403 1.00 95.56 407 GLU A C 1
ATOM 3006 O O . GLU A 1 407 ? -23.403 -1.862 22.967 1.00 95.56 407 GLU A O 1
ATOM 3011 N N . ALA A 1 408 ? -25.188 -0.671 22.336 1.00 93.81 408 ALA A N 1
ATOM 3012 C CA . ALA A 1 408 ? -24.737 0.571 22.937 1.00 93.81 408 ALA A CA 1
ATOM 3013 C C . ALA A 1 408 ? -25.901 1.504 23.257 1.00 93.81 408 ALA A C 1
ATOM 3015 O O . ALA A 1 408 ? -26.947 1.485 22.604 1.00 93.81 408 ALA A O 1
ATOM 3016 N N . GLU A 1 409 ? -25.665 2.427 24.186 1.00 88.50 409 GLU A N 1
ATOM 3017 C CA . GLU A 1 409 ? -26.523 3.597 24.326 1.00 88.50 409 GLU A CA 1
ATOM 3018 C C . GLU A 1 409 ? -26.219 4.644 23.247 1.00 88.50 409 GLU A C 1
ATOM 3020 O O . GLU A 1 409 ? -25.147 4.691 22.629 1.00 88.50 409 GLU A O 1
ATOM 3025 N N . SER A 1 410 ? -27.155 5.577 23.069 1.00 72.00 410 SER A N 1
ATOM 3026 C CA . SER A 1 410 ? -27.026 6.710 22.146 1.00 72.00 410 SER A CA 1
ATOM 3027 C C . SER A 1 410 ? -25.906 7.706 22.505 1.00 72.00 410 SER A C 1
ATOM 3029 O O . SER A 1 410 ? -25.638 8.614 21.725 1.00 72.00 410 SER A O 1
ATOM 3031 N N . ASN A 1 411 ? -25.253 7.571 23.666 1.00 75.88 411 ASN A N 1
ATOM 3032 C CA . ASN A 1 411 ? -24.195 8.462 24.169 1.00 75.88 411 ASN A CA 1
ATOM 3033 C C . ASN A 1 411 ? -22.786 7.831 24.013 1.00 75.88 411 ASN A C 1
ATOM 3035 O O . ASN A 1 411 ? -22.571 6.997 23.143 1.00 75.88 411 ASN A O 1
ATOM 3039 N N . SER A 1 412 ? -21.799 8.226 24.821 1.00 87.69 412 SER A N 1
ATOM 3040 C CA . SER A 1 412 ? -20.426 7.683 24.804 1.00 87.69 412 SER A CA 1
ATOM 3041 C C . SER A 1 412 ? -20.269 6.279 25.422 1.00 87.69 412 SER A C 1
ATOM 3043 O O . SER A 1 412 ? -19.138 5.840 25.635 1.00 87.69 412 SER A O 1
ATOM 3045 N N . THR A 1 413 ? -21.369 5.591 25.743 1.00 94.94 413 THR A N 1
ATOM 3046 C CA . THR A 1 413 ? -21.379 4.313 26.474 1.00 94.94 413 THR A CA 1
ATOM 3047 C C . THR A 1 413 ? -21.781 3.158 25.565 1.00 94.94 413 THR A C 1
ATOM 3049 O O . THR A 1 413 ? -22.813 3.221 24.893 1.00 94.94 413 THR A O 1
ATOM 3052 N N . GLY A 1 414 ? -20.958 2.111 25.550 1.00 95.69 414 GLY A N 1
ATOM 3053 C CA . GLY A 1 414 ? -21.257 0.816 24.937 1.00 95.69 414 GLY A CA 1
ATOM 3054 C C . GLY A 1 414 ? -21.595 -0.239 25.989 1.00 95.69 414 GLY A C 1
ATOM 3055 O O . GLY A 1 414 ? -21.188 -0.099 27.143 1.00 95.69 414 GLY A O 1
ATOM 3056 N N . TYR A 1 415 ? -22.315 -1.280 25.596 1.00 95.94 415 TYR A N 1
ATOM 3057 C CA . TYR A 1 415 ? -22.617 -2.456 26.420 1.00 95.94 415 TYR A CA 1
ATOM 3058 C C . TYR A 1 415 ? -21.795 -3.646 25.923 1.00 95.94 415 TYR A C 1
ATOM 3060 O O . TYR A 1 415 ? -20.940 -4.175 26.643 1.00 95.94 415 TYR A O 1
ATOM 3068 N N . ASP A 1 416 ? -21.896 -3.876 24.618 1.00 96.62 416 ASP A N 1
ATOM 3069 C CA . ASP A 1 416 ? -21.067 -4.799 23.859 1.00 96.62 416 ASP A CA 1
ATOM 3070 C C . ASP A 1 416 ? -19.961 -4.047 23.127 1.00 96.62 416 ASP A C 1
ATOM 3072 O O . ASP A 1 416 ? -20.105 -2.868 22.774 1.00 96.62 416 ASP A O 1
ATOM 3076 N N . GLY A 1 417 ? -18.823 -4.705 22.908 1.00 97.12 417 GLY A N 1
ATOM 3077 C CA . GLY A 1 417 ? -17.680 -4.019 22.327 1.00 97.12 417 GLY A CA 1
ATOM 3078 C C . GLY A 1 417 ? -16.625 -4.886 21.669 1.00 97.12 417 GLY A C 1
ATOM 3079 O O . GLY A 1 417 ? -16.394 -6.040 22.030 1.00 97.12 417 GLY A O 1
ATOM 3080 N N . GLY A 1 418 ? -15.943 -4.259 20.717 1.00 98.19 418 GLY A N 1
ATOM 3081 C CA . GLY A 1 418 ? -14.798 -4.793 20.005 1.00 98.19 418 GLY A CA 1
ATOM 3082 C C . GLY A 1 418 ? -13.499 -4.069 20.349 1.00 98.19 418 GLY A C 1
ATOM 3083 O O . GLY A 1 418 ? -13.441 -2.841 20.285 1.00 98.19 418 GLY A O 1
ATOM 3084 N N . VAL A 1 419 ? -12.444 -4.814 20.678 1.00 98.62 419 VAL A N 1
ATOM 3085 C CA . VAL A 1 419 ? -11.087 -4.278 20.880 1.00 98.62 419 VAL A CA 1
ATOM 3086 C C . VAL A 1 419 ? -10.064 -5.005 20.011 1.00 98.62 419 VAL A C 1
ATOM 3088 O O . VAL A 1 419 ? -10.243 -6.171 19.649 1.00 98.62 419 VAL A O 1
ATOM 3091 N N . VAL A 1 420 ? -8.981 -4.304 19.691 1.00 98.69 420 VAL A N 1
ATOM 3092 C CA . VAL A 1 420 ? -7.792 -4.834 19.027 1.00 98.69 420 VAL A CA 1
ATOM 3093 C C . VAL A 1 420 ? -6.678 -4.953 20.063 1.00 98.69 420 VAL A C 1
ATOM 3095 O O . VAL A 1 420 ? -6.377 -4.020 20.809 1.00 98.69 420 VAL A O 1
ATOM 3098 N N . GLU A 1 421 ? -6.058 -6.121 20.127 1.00 98.56 421 GLU A N 1
ATOM 3099 C CA . GLU A 1 421 ? -4.997 -6.436 21.077 1.00 98.56 421 GLU A CA 1
ATOM 3100 C C . GLU A 1 421 ? -3.772 -6.990 20.340 1.00 98.56 421 GLU A C 1
ATOM 3102 O O . GLU A 1 421 ? -3.880 -7.578 19.264 1.00 98.56 421 GLU A O 1
ATOM 3107 N N . ILE A 1 422 ? -2.595 -6.826 20.938 1.00 98.31 422 ILE A N 1
ATOM 3108 C CA . ILE A 1 422 ? -1.311 -7.291 20.415 1.00 98.31 422 ILE A CA 1
ATOM 3109 C C . ILE A 1 422 ? -0.589 -8.146 21.460 1.00 98.31 422 ILE A C 1
ATOM 3111 O O . ILE A 1 422 ? -0.649 -7.870 22.658 1.00 98.31 422 ILE A O 1
ATOM 3115 N N . SER A 1 423 ? 0.082 -9.205 21.013 1.00 98.38 423 SER A N 1
ATOM 3116 C CA . SER A 1 423 ? 1.012 -10.014 21.812 1.00 98.38 423 SER A CA 1
ATOM 3117 C C . SER A 1 423 ? 2.389 -9.942 21.166 1.00 98.38 423 SER A C 1
ATOM 3119 O O . SER A 1 423 ? 2.497 -10.117 19.957 1.00 98.38 423 SER A O 1
ATOM 3121 N N . ILE A 1 424 ? 3.431 -9.689 21.959 1.00 97.31 424 ILE A N 1
ATOM 3122 C CA . ILE A 1 424 ? 4.805 -9.493 21.480 1.00 97.31 424 ILE A CA 1
ATOM 3123 C C . ILE A 1 424 ? 5.696 -10.570 22.094 1.00 97.31 424 ILE A C 1
ATOM 3125 O O . ILE A 1 424 ? 5.638 -10.822 23.299 1.00 97.31 424 ILE A O 1
ATOM 3129 N N . ASN A 1 425 ? 6.502 -11.224 21.262 1.00 96.00 425 ASN A N 1
ATOM 3130 C CA . ASN A 1 425 ? 7.447 -12.289 21.598 1.00 96.00 425 ASN A CA 1
ATOM 3131 C C . ASN A 1 425 ? 6.830 -13.416 22.448 1.00 96.00 425 ASN A C 1
ATOM 3133 O O . ASN A 1 425 ? 7.446 -13.930 23.381 1.00 96.00 425 ASN A O 1
ATOM 3137 N N . GLY A 1 426 ? 5.581 -13.786 22.138 1.00 93.94 426 GLY A N 1
ATOM 3138 C CA . GLY A 1 426 ? 4.826 -14.813 22.865 1.00 93.94 426 GLY A CA 1
ATOM 3139 C C . GLY A 1 426 ? 4.299 -14.373 24.239 1.00 93.94 426 GLY A C 1
ATOM 3140 O O . GLY A 1 426 ? 3.853 -15.217 25.017 1.00 93.94 426 GLY A O 1
ATOM 3141 N N . GLY A 1 427 ? 4.350 -13.076 24.554 1.00 96.81 427 GLY A N 1
ATOM 3142 C CA . GLY A 1 427 ? 3.797 -12.499 25.778 1.00 96.81 427 GLY A CA 1
ATOM 3143 C C . GLY A 1 427 ? 2.264 -12.512 25.838 1.00 96.81 427 GLY A C 1
ATOM 3144 O O . GLY A 1 427 ? 1.572 -12.918 24.903 1.00 96.81 427 GLY A O 1
ATOM 3145 N N . ALA A 1 428 ? 1.704 -12.039 26.953 1.00 97.00 428 ALA A N 1
ATOM 3146 C CA . ALA A 1 428 ? 0.257 -11.876 27.083 1.00 97.00 428 ALA A CA 1
ATOM 3147 C C . ALA A 1 428 ? -0.272 -10.814 26.101 1.00 97.00 428 ALA A C 1
ATOM 3149 O O . ALA A 1 428 ? 0.410 -9.832 25.822 1.00 97.00 428 ALA A O 1
ATOM 3150 N N . PHE A 1 429 ? -1.498 -10.999 25.607 1.00 97.69 429 PHE A N 1
ATOM 3151 C CA . PHE A 1 429 ? -2.171 -9.987 24.793 1.00 97.69 429 PHE A CA 1
ATOM 3152 C C . PHE A 1 429 ? -2.525 -8.757 25.635 1.00 97.69 429 PHE A C 1
ATOM 3154 O O . PHE A 1 429 ? -3.138 -8.888 26.700 1.00 97.69 429 PHE A O 1
ATOM 3161 N N . SER A 1 430 ? -2.190 -7.577 25.124 1.00 97.19 430 SER A N 1
ATOM 3162 C CA . SER A 1 430 ? -2.571 -6.271 25.668 1.00 97.19 430 SER A CA 1
ATOM 3163 C C . SER A 1 430 ? -3.291 -5.438 24.611 1.00 97.19 430 SER A C 1
ATOM 3165 O O . SER A 1 430 ? -3.052 -5.621 23.423 1.00 97.19 430 SER A O 1
ATOM 3167 N N . ASP A 1 431 ? -4.158 -4.518 25.032 1.00 97.75 431 ASP A N 1
ATOM 3168 C CA . ASP A 1 431 ? -4.838 -3.585 24.122 1.00 97.75 431 ASP A CA 1
ATOM 3169 C C . ASP A 1 431 ? -3.820 -2.746 23.340 1.00 97.75 431 ASP A C 1
ATOM 3171 O O . ASP A 1 431 ? -2.805 -2.334 23.909 1.00 97.75 431 ASP A O 1
ATOM 3175 N N . VAL A 1 432 ? -4.081 -2.500 22.051 1.00 95.50 432 VAL A N 1
ATOM 3176 C CA . VAL A 1 432 ? -3.193 -1.666 21.220 1.00 95.50 432 VAL A CA 1
ATOM 3177 C C . VAL A 1 432 ? -3.175 -0.202 21.661 1.00 95.50 432 VAL A C 1
ATOM 3179 O O . VAL A 1 432 ? -2.270 0.532 21.289 1.00 95.50 432 VAL A O 1
ATOM 3182 N N . GLY A 1 433 ? -4.127 0.225 22.486 1.00 90.94 433 GLY A N 1
ATOM 3183 C CA . GLY A 1 433 ? -4.239 1.564 23.040 1.00 90.94 433 GLY A CA 1
ATOM 3184 C C . GLY A 1 433 ? -5.030 2.496 22.128 1.00 90.94 433 GLY A C 1
ATOM 3185 O O . GLY A 1 433 ? -4.663 2.730 20.981 1.00 90.94 433 GLY A O 1
ATOM 3186 N N . ALA A 1 434 ? -6.080 3.121 22.670 1.00 87.31 434 ALA A N 1
ATOM 3187 C CA . ALA A 1 434 ? -6.931 4.065 21.935 1.00 87.31 434 ALA A CA 1
ATOM 3188 C C . ALA A 1 434 ? -6.146 5.212 21.261 1.00 87.31 434 ALA A C 1
ATOM 3190 O O . ALA A 1 434 ? -6.524 5.672 20.190 1.00 87.31 434 ALA A O 1
ATOM 3191 N N . ALA A 1 435 ? -5.047 5.661 21.879 1.00 80.31 435 ALA A N 1
ATOM 3192 C CA . ALA A 1 435 ? -4.207 6.748 21.374 1.00 80.31 435 ALA A CA 1
ATOM 3193 C C . ALA A 1 435 ? -3.366 6.368 20.142 1.00 80.31 435 ALA A C 1
ATOM 3195 O O . ALA A 1 435 ? -2.889 7.261 19.449 1.00 80.31 435 ALA A O 1
ATOM 3196 N N . ASN A 1 436 ? -3.191 5.071 19.876 1.00 76.31 436 ASN A N 1
ATOM 3197 C CA . ASN A 1 436 ? -2.433 4.582 18.727 1.00 76.31 436 ASN A CA 1
ATOM 3198 C C . ASN A 1 436 ? -3.293 4.479 17.458 1.00 76.31 436 ASN A C 1
ATOM 3200 O O . ASN A 1 436 ? -2.756 4.284 16.373 1.00 76.31 436 ASN A O 1
ATOM 3204 N N . PHE A 1 437 ? -4.617 4.642 17.550 1.00 81.06 437 PHE A N 1
ATOM 3205 C CA . PHE A 1 437 ? -5.460 4.738 16.361 1.00 81.06 437 PHE A CA 1
ATOM 3206 C C . PHE A 1 437 ? -5.269 6.094 15.678 1.00 81.06 437 PHE A C 1
ATOM 3208 O O . PHE A 1 437 ? -5.628 7.137 16.225 1.00 81.06 437 PHE A O 1
ATOM 3215 N N . THR A 1 438 ? -4.752 6.079 14.452 1.00 73.00 438 THR A N 1
ATOM 3216 C CA . THR A 1 438 ? -4.578 7.278 13.615 1.00 73.00 438 THR A CA 1
ATOM 3217 C C . THR A 1 438 ? -5.771 7.516 12.689 1.00 73.00 438 THR A C 1
ATOM 3219 O O . THR A 1 438 ? -5.956 8.629 12.194 1.00 73.00 438 THR A O 1
ATOM 3222 N N . LYS A 1 439 ? -6.621 6.497 12.493 1.00 75.06 439 LYS A N 1
ATOM 3223 C CA . LYS A 1 439 ? -7.884 6.580 11.749 1.00 75.06 439 LYS A CA 1
ATOM 3224 C C . LYS A 1 439 ? -8.944 5.696 12.401 1.00 75.06 439 LYS A C 1
ATOM 3226 O O . LYS A 1 439 ? -8.658 4.547 12.719 1.00 75.06 439 LYS A O 1
ATOM 3231 N N . ASN A 1 440 ? -10.150 6.248 12.577 1.00 79.50 440 ASN A N 1
ATOM 3232 C CA . ASN A 1 440 ? -11.348 5.561 13.079 1.00 79.50 440 ASN A CA 1
ATOM 3233 C C . ASN A 1 440 ? -11.068 4.630 14.276 1.00 79.50 440 ASN A C 1
ATOM 3235 O O . ASN A 1 440 ? -11.219 3.417 14.179 1.00 79.50 440 ASN A O 1
ATOM 3239 N N . GLY A 1 441 ? -10.612 5.199 15.395 1.00 90.25 441 GLY A N 1
ATOM 3240 C CA . GLY A 1 441 ? -10.363 4.451 16.630 1.00 90.25 441 GLY A CA 1
ATOM 3241 C C . GLY A 1 441 ? -11.616 4.169 17.456 1.00 90.25 441 GLY A C 1
ATOM 3242 O O . GLY A 1 441 ? -12.740 4.461 17.045 1.00 90.25 441 GLY A O 1
ATOM 3243 N N . TYR A 1 442 ? -11.405 3.619 18.652 1.00 97.00 442 TYR A N 1
ATOM 3244 C CA . TYR A 1 442 ? -12.471 3.338 19.613 1.00 97.00 442 TYR A CA 1
ATOM 3245 C C . TYR A 1 442 ? -13.365 4.557 19.861 1.00 97.00 442 TYR A C 1
ATOM 3247 O O . TYR A 1 442 ? -12.883 5.662 20.118 1.00 97.00 442 TYR A O 1
ATOM 3255 N N . ASN A 1 443 ? -14.677 4.343 19.806 1.00 94.44 443 ASN A N 1
ATOM 3256 C CA . ASN A 1 443 ? -15.671 5.414 19.795 1.00 94.44 443 ASN A CA 1
ATOM 3257 C C . ASN A 1 443 ? -16.479 5.515 21.098 1.00 94.44 443 ASN A C 1
ATOM 3259 O O . ASN A 1 443 ? -17.142 6.531 21.322 1.00 94.44 443 ASN A O 1
ATOM 3263 N N . LYS A 1 444 ? -16.448 4.486 21.954 1.00 96.06 444 LYS A N 1
ATOM 3264 C CA . LYS A 1 444 ? -17.203 4.436 23.215 1.00 96.06 444 LYS A CA 1
ATOM 3265 C C . LYS A 1 444 ? -16.403 3.751 24.317 1.00 96.06 444 LYS A C 1
ATOM 3267 O O . LYS A 1 444 ? -15.440 3.037 24.053 1.00 96.06 444 LYS A O 1
ATOM 3272 N N . THR A 1 445 ? -16.837 3.947 25.557 1.00 97.00 445 THR A N 1
ATOM 3273 C CA . THR A 1 445 ? -16.352 3.187 26.715 1.00 97.00 445 THR A CA 1
ATOM 3274 C C . THR A 1 445 ? -17.397 2.158 27.111 1.00 97.00 445 THR A C 1
ATOM 3276 O O . THR A 1 445 ? -18.577 2.492 27.224 1.00 97.00 445 THR A O 1
ATOM 3279 N N . ILE A 1 446 ? -16.969 0.921 27.345 1.00 97.62 446 ILE A N 1
ATOM 3280 C CA . ILE A 1 446 ? -17.873 -0.153 27.749 1.00 97.62 446 ILE A CA 1
ATOM 3281 C C . ILE A 1 446 ? -18.321 0.034 29.193 1.00 97.62 446 ILE A C 1
ATOM 3283 O O . ILE A 1 446 ? -17.516 0.333 30.081 1.00 97.62 446 ILE A O 1
ATOM 3287 N N . SER A 1 447 ? -19.619 -0.133 29.424 1.00 95.44 447 SER A N 1
ATOM 3288 C CA . SER A 1 447 ? -20.244 -0.010 30.731 1.00 95.44 447 SER A CA 1
ATOM 3289 C C . SER A 1 447 ? -19.558 -0.933 31.745 1.00 95.44 447 SER A C 1
ATOM 3291 O O . SER A 1 447 ? -19.266 -2.089 31.442 1.00 95.44 447 SER A O 1
ATOM 3293 N N . PRO A 1 448 ? -19.299 -0.462 32.977 1.00 94.81 448 PRO A N 1
ATOM 3294 C CA . PRO A 1 448 ? -18.823 -1.329 34.051 1.00 94.81 448 PRO A CA 1
ATOM 3295 C C . PRO A 1 448 ? -19.930 -2.228 34.625 1.00 94.81 448 PRO A C 1
ATOM 3297 O O . PRO A 1 448 ? -19.664 -3.057 35.494 1.00 94.81 448 PRO A O 1
ATOM 3300 N N . SER A 1 449 ? -21.174 -2.021 34.194 1.00 89.69 449 SER A N 1
ATOM 3301 C CA . SER A 1 449 ? -22.334 -2.817 34.595 1.00 89.69 449 SER A CA 1
ATOM 3302 C C . SER A 1 449 ? -22.555 -3.970 33.605 1.00 89.69 449 SER A C 1
ATOM 3304 O O . SER A 1 449 ? -21.886 -4.033 32.582 1.00 89.69 449 SER A O 1
ATOM 3306 N N . PHE A 1 450 ? -23.466 -4.895 33.919 1.00 92.12 450 PHE A N 1
ATOM 3307 C CA . PHE A 1 450 ? -23.944 -5.958 33.006 1.00 92.12 450 PHE A CA 1
ATOM 3308 C C . PHE A 1 450 ? -22.940 -7.066 32.637 1.00 92.12 450 PHE A C 1
ATOM 3310 O O . PHE A 1 450 ? -23.316 -8.072 32.052 1.00 92.12 450 PHE A O 1
ATOM 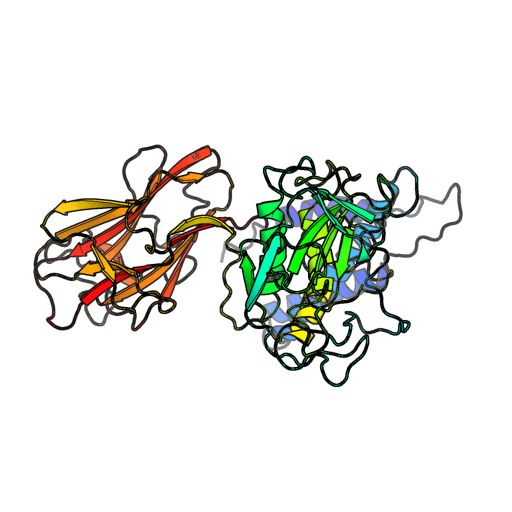3317 N N . GLY A 1 451 ? -21.691 -6.977 33.104 1.00 93.94 451 GLY A N 1
ATOM 3318 C CA . GLY A 1 451 ? -20.772 -8.120 33.135 1.00 93.94 451 GLY A CA 1
ATOM 3319 C C . GLY A 1 451 ? -19.909 -8.308 31.888 1.00 93.94 451 GLY A C 1
ATOM 3320 O O . GLY A 1 451 ? -19.268 -9.353 31.777 1.00 93.94 451 GLY A O 1
ATOM 3321 N N . SER A 1 452 ? -19.835 -7.309 31.000 1.00 95.81 452 SER A N 1
ATOM 3322 C CA . SER A 1 452 ? -18.941 -7.338 29.838 1.00 95.81 452 SER A CA 1
ATOM 3323 C C . SER A 1 452 ? -17.484 -7.661 30.237 1.00 95.81 452 SER A C 1
ATOM 3325 O O . SER A 1 452 ? -16.916 -6.987 31.107 1.00 95.81 452 SER A O 1
ATOM 3327 N N . PRO A 1 453 ? -16.814 -8.631 29.585 1.00 97.06 453 PRO A N 1
ATOM 3328 C CA . PRO A 1 453 ? -15.404 -8.973 29.827 1.00 97.06 453 PRO A CA 1
ATOM 3329 C C . PRO A 1 453 ? -14.390 -7.845 29.567 1.00 97.06 453 PRO A C 1
ATOM 3331 O O . PRO A 1 453 ? -13.214 -7.971 29.933 1.00 97.06 453 PRO A O 1
ATOM 3334 N N . ILE A 1 454 ? -14.821 -6.755 28.927 1.00 97.12 454 ILE A N 1
ATOM 3335 C CA . ILE A 1 454 ? -14.029 -5.542 28.666 1.00 97.12 454 ILE A CA 1
ATOM 3336 C C . ILE A 1 454 ? -14.631 -4.293 29.336 1.00 97.12 454 ILE A C 1
ATOM 3338 O O . ILE A 1 454 ? -14.328 -3.170 28.936 1.00 97.12 454 ILE A O 1
ATOM 3342 N N . ALA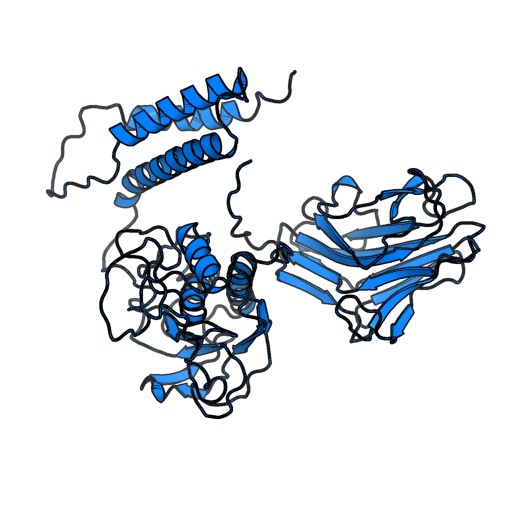 A 1 455 ? -15.447 -4.486 30.376 1.00 97.00 455 ALA A N 1
ATOM 3343 C CA . ALA A 1 455 ? -16.013 -3.436 31.218 1.00 97.00 455 ALA A CA 1
ATOM 3344 C C . ALA A 1 455 ? -15.007 -2.316 31.555 1.00 97.00 455 ALA A C 1
ATOM 3346 O O . ALA A 1 455 ? -13.901 -2.563 32.046 1.00 97.00 455 ALA A O 1
ATOM 3347 N N . GLY A 1 456 ? -15.404 -1.068 31.301 1.00 96.00 456 GLY A N 1
ATOM 3348 C CA . GLY A 1 456 ? -14.610 0.135 31.553 1.00 96.00 456 GLY A CA 1
ATOM 3349 C C . GLY A 1 456 ? -13.527 0.442 30.514 1.00 96.00 456 GLY A C 1
ATOM 3350 O O . GLY A 1 456 ? -12.855 1.468 30.647 1.00 96.00 456 GLY A O 1
ATOM 3351 N N . LYS A 1 457 ? -13.334 -0.399 29.489 1.00 96.44 457 LYS A N 1
ATOM 3352 C CA . LYS A 1 457 ? -12.359 -0.142 28.421 1.00 96.44 457 LYS A CA 1
ATOM 3353 C C . LYS A 1 457 ? -12.963 0.695 27.287 1.00 96.44 457 LYS A C 1
ATOM 3355 O O . LYS A 1 457 ? -14.140 0.519 26.969 1.00 96.44 457 LYS A O 1
ATOM 3360 N N . PRO A 1 458 ? -12.172 1.569 26.643 1.00 97.38 458 PRO A N 1
ATOM 3361 C CA . PRO A 1 458 ? -12.500 2.083 25.318 1.00 97.38 458 PRO A CA 1
ATOM 3362 C C . PRO A 1 458 ? -12.601 0.931 24.309 1.00 97.38 458 PRO A C 1
ATOM 3364 O O . PRO A 1 458 ? -11.768 0.027 24.340 1.00 97.38 458 PRO A O 1
ATOM 3367 N N . ALA A 1 459 ? -13.609 0.959 23.443 1.00 98.25 459 ALA A N 1
ATOM 3368 C CA . ALA A 1 459 ? -13.858 -0.066 22.434 1.00 98.25 459 ALA A CA 1
ATOM 3369 C C . ALA A 1 459 ? -14.633 0.499 21.232 1.00 98.25 459 ALA A C 1
ATOM 3371 O O . ALA A 1 459 ? -15.191 1.602 21.283 1.00 98.25 459 ALA A O 1
ATOM 3372 N N . PHE A 1 460 ? -14.695 -0.283 20.158 1.00 98.31 460 PHE A N 1
ATOM 3373 C CA . PHE A 1 460 ? -15.704 -0.127 19.114 1.00 98.31 460 PHE A CA 1
ATOM 3374 C C . PHE A 1 460 ? -17.051 -0.608 19.637 1.00 98.31 460 PHE A C 1
ATOM 3376 O O . PHE A 1 460 ? -17.146 -1.731 20.122 1.00 98.31 460 PHE A O 1
ATOM 3383 N N . SER A 1 461 ? -18.083 0.227 19.561 1.00 97.31 461 SER A N 1
ATOM 3384 C CA . SER A 1 461 ? -19.432 -0.135 20.002 1.00 97.31 461 SER A CA 1
ATOM 3385 C C . SER A 1 461 ? -20.496 0.743 19.326 1.00 97.31 461 SER A C 1
ATOM 3387 O O . SER A 1 461 ? -20.199 1.828 18.810 1.00 97.31 461 SER A O 1
ATOM 3389 N N . GLY A 1 462 ? -21.752 0.300 19.313 1.00 95.38 462 GLY A N 1
ATOM 3390 C CA . GLY A 1 462 ? -22.826 0.914 18.529 1.00 95.38 462 GLY A CA 1
ATOM 3391 C C . GLY A 1 462 ? -22.791 0.477 17.066 1.00 95.38 462 GLY A C 1
ATOM 3392 O O . GLY A 1 462 ? -22.335 -0.618 16.762 1.00 95.38 462 GLY A O 1
ATOM 3393 N N . ASN A 1 463 ? -23.276 1.331 16.159 1.00 93.94 463 ASN A N 1
ATOM 3394 C CA . ASN A 1 463 ? -23.410 1.013 14.736 1.00 93.94 463 ASN A CA 1
ATOM 3395 C C . ASN A 1 463 ? -22.513 1.910 13.866 1.00 93.94 463 ASN A C 1
ATOM 3397 O O . ASN A 1 463 ? -22.668 3.134 13.889 1.00 93.94 463 ASN A O 1
ATOM 3401 N N . SER A 1 464 ? -21.604 1.308 13.094 1.00 93.19 464 SER A N 1
ATOM 3402 C CA . SER A 1 464 ? -20.729 1.999 12.135 1.00 93.19 464 SER A CA 1
ATOM 3403 C C . SER A 1 464 ? -21.442 2.398 10.834 1.00 93.19 464 SER A C 1
ATOM 3405 O O . SER A 1 464 ? -20.922 3.206 10.068 1.00 93.19 464 SER A O 1
ATOM 3407 N N . GLY A 1 465 ? -22.634 1.854 10.573 1.00 90.31 465 GLY A N 1
ATOM 3408 C CA . GLY A 1 465 ? -23.454 2.083 9.380 1.00 90.31 465 GLY A CA 1
ATOM 3409 C C . GLY A 1 465 ? -23.021 1.246 8.175 1.00 90.31 465 GLY A C 1
ATOM 3410 O O . GLY A 1 465 ? -23.849 0.577 7.561 1.00 90.31 465 GLY A O 1
ATOM 3411 N N . SER A 1 466 ? -21.729 1.258 7.863 1.00 88.12 466 SER A N 1
ATOM 3412 C CA . SER A 1 466 ? -21.089 0.435 6.831 1.00 88.12 466 SER A CA 1
ATOM 3413 C C . SER A 1 466 ? -19.708 -0.016 7.301 1.00 88.12 466 SER A C 1
ATOM 3415 O O . SER A 1 466 ? -19.297 0.289 8.427 1.00 88.12 466 SER A O 1
ATOM 3417 N N . TYR A 1 467 ? -18.974 -0.710 6.429 1.00 87.06 467 TYR A N 1
ATOM 3418 C CA . TYR A 1 467 ? -17.541 -0.879 6.619 1.00 87.06 467 TYR A CA 1
ATOM 3419 C C . TYR A 1 467 ? -16.848 0.480 6.708 1.00 87.06 467 TYR A C 1
ATOM 3421 O O . TYR A 1 467 ? -17.155 1.408 5.951 1.00 87.06 467 TYR A O 1
ATOM 3429 N N . ILE A 1 468 ? -15.919 0.574 7.649 1.00 82.19 468 ILE A N 1
ATOM 3430 C CA . ILE A 1 468 ? -14.994 1.684 7.831 1.00 82.19 468 ILE A CA 1
ATOM 3431 C C . ILE A 1 468 ? -13.570 1.134 7.862 1.00 82.19 468 ILE A C 1
ATOM 3433 O O . ILE A 1 468 ? -13.349 -0.032 8.172 1.00 82.19 468 ILE A O 1
ATOM 3437 N N . GLU A 1 469 ? -12.605 1.991 7.558 1.00 85.19 469 GLU A N 1
ATOM 3438 C CA . GLU A 1 469 ? -11.182 1.669 7.651 1.00 85.19 469 GLU A CA 1
ATOM 3439 C C . GLU A 1 469 ? -10.613 2.169 8.974 1.00 85.19 469 GLU A C 1
ATOM 3441 O O . GLU A 1 469 ? -10.718 3.367 9.259 1.00 85.19 469 GLU A O 1
ATOM 3446 N N . SER A 1 470 ? -9.938 1.305 9.723 1.00 83.81 470 SER A N 1
ATOM 3447 C CA . SER A 1 470 ? -9.199 1.690 10.924 1.00 83.81 470 SER A CA 1
ATOM 3448 C C . SER A 1 470 ? -7.704 1.481 10.734 1.00 83.81 470 SER A C 1
ATOM 3450 O O . SER A 1 470 ? -7.268 0.485 10.159 1.00 83.81 470 SER A O 1
ATOM 3452 N N . ILE A 1 471 ? -6.916 2.436 11.238 1.00 81.81 471 ILE A N 1
ATOM 3453 C CA . ILE A 1 471 ? -5.451 2.394 11.190 1.00 81.81 471 ILE A CA 1
ATOM 3454 C C . ILE A 1 471 ? -4.900 2.547 12.606 1.00 81.81 471 ILE A C 1
ATOM 3456 O O . ILE A 1 471 ? -5.264 3.492 13.311 1.00 81.81 471 ILE A O 1
ATOM 3460 N N . VAL A 1 472 ? -4.005 1.639 12.996 1.00 85.12 472 VAL A N 1
ATOM 3461 C CA . VAL A 1 472 ? -3.301 1.632 14.285 1.00 85.12 472 VAL A CA 1
ATOM 3462 C C . VAL A 1 472 ? -1.804 1.754 14.048 1.00 85.12 472 VAL A C 1
ATOM 3464 O O . VAL A 1 472 ? -1.209 0.881 13.423 1.00 85.12 472 VAL A O 1
ATOM 3467 N N . ASP A 1 473 ? -1.182 2.800 14.578 1.00 78.62 473 ASP A N 1
ATOM 3468 C CA . ASP A 1 473 ? 0.272 2.927 14.618 1.00 78.62 473 ASP A CA 1
ATOM 3469 C C . ASP A 1 473 ? 0.856 1.940 15.642 1.00 78.62 473 ASP A C 1
ATOM 3471 O O . ASP A 1 473 ? 0.577 2.019 16.841 1.00 78.62 473 ASP A O 1
ATOM 3475 N N . LEU A 1 474 ? 1.665 0.992 15.170 1.00 83.88 474 LEU A N 1
ATOM 3476 C CA . LEU A 1 474 ? 2.319 -0.009 16.012 1.00 83.88 474 LEU A CA 1
ATOM 3477 C C . LEU A 1 474 ? 3.770 0.372 16.334 1.00 83.88 474 LEU A C 1
ATOM 3479 O O . LEU A 1 474 ? 4.425 -0.345 17.089 1.00 83.88 474 LEU A O 1
ATOM 3483 N N . SER A 1 475 ? 4.284 1.487 15.808 1.00 76.31 475 SER A N 1
ATOM 3484 C CA . SER A 1 475 ? 5.699 1.872 15.910 1.00 76.31 475 SER A CA 1
ATOM 3485 C C . SER A 1 475 ? 6.197 2.047 17.347 1.00 76.31 475 SER A C 1
ATOM 3487 O O . SER A 1 475 ? 7.375 1.833 17.624 1.00 76.31 475 SER A O 1
ATOM 3489 N N . SER A 1 476 ? 5.303 2.407 18.271 1.00 78.94 476 SER A N 1
ATOM 3490 C CA . SER A 1 476 ? 5.608 2.521 19.701 1.00 78.94 476 SER A CA 1
ATOM 3491 C C . SER A 1 476 ? 5.483 1.198 20.465 1.00 78.94 476 SER A C 1
ATOM 3493 O O . SER A 1 476 ? 5.940 1.107 21.606 1.00 78.94 476 SER A O 1
ATOM 3495 N N . LEU A 1 477 ? 4.857 0.186 19.857 1.00 82.62 477 LEU A N 1
ATOM 3496 C CA . LEU A 1 477 ? 4.542 -1.098 20.481 1.00 82.62 477 LEU A CA 1
ATOM 3497 C C . LEU A 1 477 ? 5.551 -2.181 20.101 1.00 82.62 477 LEU A C 1
ATOM 3499 O O . LEU A 1 477 ? 5.922 -2.968 20.964 1.00 82.62 477 LEU A O 1
ATOM 3503 N N . ILE A 1 478 ? 5.996 -2.223 18.842 1.00 84.31 478 ILE A N 1
ATOM 3504 C CA . ILE A 1 478 ? 6.878 -3.272 18.309 1.00 84.31 478 ILE A CA 1
ATOM 3505 C C . ILE A 1 478 ? 8.154 -2.691 17.703 1.00 84.31 478 ILE A C 1
ATOM 3507 O O . ILE A 1 478 ? 8.150 -1.604 17.127 1.00 84.31 478 ILE A O 1
ATOM 3511 N N . SER A 1 479 ? 9.253 -3.433 17.816 1.00 81.12 479 SER A N 1
ATOM 3512 C CA . SER A 1 479 ? 10.551 -3.096 17.227 1.00 81.12 479 SER A CA 1
ATOM 3513 C C . SER A 1 479 ? 10.968 -4.123 16.167 1.00 81.12 479 SER A C 1
ATOM 3515 O O . SER A 1 479 ? 10.550 -5.281 16.232 1.00 81.12 479 SER A O 1
ATOM 3517 N N . PRO A 1 480 ? 11.826 -3.745 15.199 1.00 79.25 480 PRO A N 1
ATOM 3518 C CA . PRO A 1 480 ? 12.406 -4.709 14.271 1.00 79.25 480 PRO A CA 1
ATOM 3519 C C . PRO A 1 480 ? 13.077 -5.877 15.008 1.00 79.25 480 PRO A C 1
ATOM 3521 O O . PRO A 1 480 ? 13.895 -5.665 15.905 1.00 79.25 480 PRO A O 1
ATOM 3524 N N . GLY A 1 481 ? 12.741 -7.104 14.615 1.00 75.38 481 GLY A N 1
ATOM 3525 C CA . GLY A 1 481 ? 13.182 -8.349 15.246 1.00 75.38 481 GLY A CA 1
ATOM 3526 C C . GLY A 1 481 ? 12.155 -8.988 16.186 1.00 75.38 481 GLY A C 1
ATOM 3527 O O . GLY A 1 481 ? 12.314 -10.161 16.521 1.00 75.38 481 GLY A O 1
ATOM 3528 N N . ASP A 1 482 ? 11.097 -8.271 16.572 1.00 89.81 482 ASP A N 1
ATOM 3529 C CA . ASP A 1 482 ? 10.015 -8.841 17.375 1.00 89.81 482 ASP A CA 1
ATOM 3530 C C . ASP A 1 482 ? 9.125 -9.777 16.541 1.00 89.81 482 ASP A C 1
ATOM 3532 O O . ASP A 1 482 ? 8.750 -9.470 15.408 1.00 89.81 482 ASP A O 1
ATOM 3536 N N . GLY A 1 483 ? 8.721 -10.905 17.125 1.00 94.31 483 GLY A N 1
ATOM 3537 C CA . GLY A 1 483 ? 7.600 -11.702 16.622 1.00 94.31 483 GLY A CA 1
ATOM 3538 C C . GLY A 1 483 ? 6.322 -11.302 17.352 1.00 94.31 483 GLY A C 1
ATOM 3539 O O . GLY A 1 483 ? 6.286 -11.372 18.578 1.00 94.31 483 GLY A O 1
ATOM 3540 N N . PHE A 1 484 ? 5.264 -10.904 16.653 1.00 97.38 484 PHE A N 1
ATOM 3541 C CA . PHE A 1 484 ? 4.022 -10.433 17.273 1.00 97.38 484 PHE A CA 1
ATOM 3542 C C . PHE A 1 484 ? 2.769 -11.082 16.668 1.00 97.38 484 PHE A C 1
ATOM 3544 O O . PHE A 1 484 ? 2.809 -11.686 15.601 1.00 97.38 484 PHE A O 1
ATOM 3551 N N . ARG A 1 485 ? 1.644 -10.995 17.381 1.00 98.00 485 ARG A N 1
ATOM 3552 C CA . ARG A 1 485 ? 0.320 -11.472 16.941 1.00 98.00 485 ARG A CA 1
ATOM 3553 C C . ARG A 1 485 ? -0.717 -10.383 17.171 1.00 98.00 485 ARG A C 1
ATOM 3555 O O . ARG A 1 485 ? -0.680 -9.739 18.222 1.00 98.00 485 ARG A O 1
ATOM 3562 N N . ILE A 1 486 ? -1.665 -10.237 16.252 1.00 98.31 486 ILE A N 1
ATOM 3563 C CA . ILE A 1 486 ? -2.839 -9.369 16.408 1.00 98.31 486 ILE A CA 1
ATOM 3564 C C . ILE A 1 486 ? -4.040 -10.205 16.843 1.00 98.31 486 ILE A C 1
ATOM 3566 O O . ILE A 1 486 ? -4.180 -11.370 16.463 1.00 98.31 486 ILE A O 1
ATOM 3570 N N . ARG A 1 487 ? -4.906 -9.620 17.670 1.00 98.19 487 ARG A N 1
ATOM 3571 C CA . ARG A 1 487 ? -6.171 -10.216 18.089 1.00 98.19 487 ARG A CA 1
ATOM 3572 C C . ARG A 1 487 ? -7.314 -9.224 17.960 1.00 98.19 487 ARG A C 1
ATOM 3574 O O . ARG A 1 487 ? -7.281 -8.179 18.602 1.00 98.19 487 ARG A O 1
ATOM 3581 N N . PHE A 1 488 ? -8.359 -9.617 17.242 1.00 98.69 488 PHE A N 1
ATOM 3582 C CA . PHE A 1 488 ? -9.673 -8.991 17.346 1.00 98.69 488 PHE A CA 1
ATOM 3583 C C . PHE A 1 488 ? -10.465 -9.709 18.435 1.00 98.69 488 PHE A C 1
ATOM 3585 O O . PHE A 1 488 ? -10.569 -10.942 18.449 1.00 98.69 488 PHE A O 1
ATOM 3592 N N . ARG A 1 489 ? -10.972 -8.944 19.398 1.00 98.12 489 ARG A N 1
ATOM 3593 C CA . ARG A 1 489 ? -11.698 -9.459 20.557 1.00 98.12 489 ARG A CA 1
ATOM 3594 C C . ARG A 1 489 ? -13.061 -8.796 20.641 1.00 98.12 489 ARG A C 1
ATOM 3596 O O . ARG A 1 489 ? -13.126 -7.600 20.912 1.00 98.12 489 ARG A O 1
ATOM 3603 N N . GLN A 1 490 ? -14.123 -9.577 20.458 1.00 98.25 490 GLN A N 1
ATOM 3604 C CA . GLN A 1 490 ? -15.485 -9.124 20.726 1.00 98.25 490 GLN A CA 1
ATOM 3605 C C . GLN A 1 490 ? -15.946 -9.674 22.071 1.00 98.25 490 GLN A C 1
ATOM 3607 O O . GLN A 1 490 ? -15.824 -10.876 22.334 1.00 98.25 490 GLN A O 1
ATOM 3612 N N . ALA A 1 491 ? -16.488 -8.789 22.894 1.00 97.19 491 ALA A N 1
ATOM 3613 C CA . ALA A 1 491 ? -17.019 -9.102 24.202 1.00 97.19 491 ALA A CA 1
ATOM 3614 C C . ALA A 1 491 ? -18.467 -8.618 24.309 1.00 97.19 491 ALA A C 1
ATOM 3616 O O . ALA A 1 491 ? -18.761 -7.468 23.980 1.00 97.19 491 ALA A O 1
ATOM 3617 N N . ASN A 1 492 ? -19.328 -9.512 24.791 1.00 96.12 492 ASN A N 1
ATOM 3618 C CA . ASN A 1 492 ? -20.746 -9.261 25.017 1.00 96.12 492 ASN A CA 1
ATOM 3619 C C . ASN A 1 492 ? -21.060 -9.231 26.514 1.00 96.12 492 ASN A C 1
ATOM 3621 O O . ASN A 1 492 ? -20.402 -9.937 27.293 1.00 96.12 492 ASN A O 1
ATOM 3625 N N . ASP A 1 493 ? -22.049 -8.443 26.909 1.00 93.88 493 ASP A N 1
ATOM 3626 C CA . ASP A 1 493 ? -22.600 -8.375 28.254 1.00 93.88 493 ASP A CA 1
ATOM 3627 C C . ASP A 1 493 ? -23.873 -9.241 28.407 1.00 93.88 493 ASP A C 1
ATOM 3629 O O . ASP A 1 493 ? -24.106 -10.175 27.634 1.00 93.88 493 ASP A O 1
ATOM 3633 N N . ASP A 1 494 ? -24.598 -9.072 29.516 1.00 91.00 494 ASP A N 1
ATOM 3634 C CA . ASP A 1 494 ? -25.860 -9.771 29.775 1.00 91.00 494 ASP A CA 1
ATOM 3635 C C . ASP A 1 494 ? -27.054 -8.923 29.321 1.00 91.00 494 ASP A C 1
ATOM 3637 O O . ASP A 1 494 ? -27.444 -7.961 29.990 1.00 91.00 494 ASP A O 1
ATOM 3641 N N . GLY A 1 495 ? -27.677 -9.340 28.223 1.00 83.44 495 GLY A N 1
ATOM 3642 C CA . GLY A 1 495 ? -28.709 -8.573 27.535 1.00 83.44 495 GLY A CA 1
ATOM 3643 C C . GLY A 1 495 ? -28.312 -8.282 26.093 1.00 83.44 495 GLY A C 1
ATOM 3644 O O . GLY A 1 495 ? -27.161 -8.429 25.721 1.00 83.44 495 GLY A O 1
ATOM 3645 N N . ASN A 1 496 ? -29.305 -8.006 25.245 1.00 76.56 496 ASN A N 1
ATOM 3646 C CA . ASN A 1 496 ? -29.072 -7.309 23.986 1.00 76.56 496 ASN A CA 1
ATOM 3647 C C . ASN A 1 496 ? -30.379 -6.741 23.410 1.00 76.56 496 ASN A C 1
ATOM 3649 O O . ASN A 1 496 ? -31.472 -7.280 23.641 1.00 76.56 496 ASN A O 1
ATOM 3653 N N . SER A 1 497 ? -30.274 -5.713 22.574 1.00 71.88 497 SER A N 1
ATOM 3654 C CA . SER A 1 497 ? -31.306 -5.329 21.614 1.00 71.88 497 SER A CA 1
ATOM 3655 C C . SER A 1 497 ? -31.503 -6.407 20.538 1.00 71.88 497 SER A C 1
ATOM 3657 O O . SER A 1 497 ? -30.582 -7.092 20.115 1.00 71.88 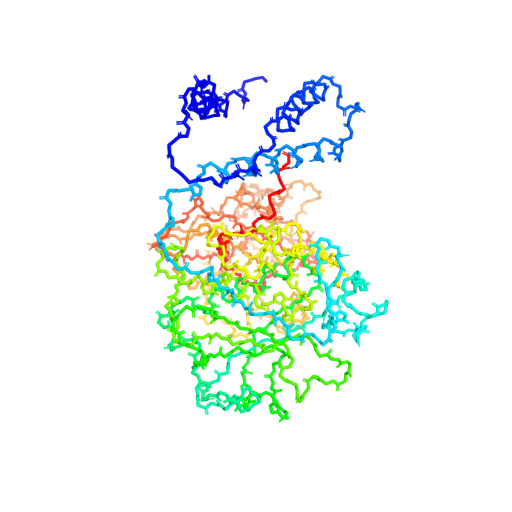497 SER A O 1
ATOM 3659 N N . THR A 1 498 ? -32.714 -6.540 19.995 1.00 69.12 498 THR A N 1
ATOM 3660 C CA . THR A 1 498 ? -32.994 -7.494 18.903 1.00 69.12 498 THR A CA 1
ATOM 3661 C C . THR A 1 498 ? -32.544 -7.003 17.519 1.00 69.12 498 THR A C 1
ATOM 3663 O O . THR A 1 498 ? -32.829 -7.664 16.523 1.00 69.12 498 THR A O 1
ATOM 3666 N N . THR A 1 499 ? -31.942 -5.813 17.420 1.00 79.81 499 THR A N 1
ATOM 3667 C CA . THR A 1 499 ? -31.614 -5.141 16.143 1.00 79.81 499 THR A CA 1
ATOM 3668 C C . THR A 1 499 ? -30.118 -5.028 15.855 1.00 79.81 499 THR A C 1
ATOM 3670 O O . THR A 1 499 ? -29.733 -4.457 14.832 1.00 79.81 499 THR A O 1
ATOM 3673 N N . VAL A 1 500 ? -29.275 -5.498 16.765 1.00 87.25 500 VAL A N 1
ATOM 3674 C CA . VAL A 1 500 ? -27.825 -5.563 16.567 1.00 87.25 500 VAL A CA 1
ATOM 3675 C C . VAL A 1 500 ? -27.454 -6.850 15.839 1.00 87.25 500 VAL A C 1
ATOM 3677 O O . VAL A 1 500 ? -28.242 -7.797 15.791 1.00 87.25 500 VAL A O 1
ATOM 3680 N N . THR A 1 501 ? -26.274 -6.874 15.229 1.00 92.25 501 THR A N 1
ATOM 3681 C CA . THR A 1 501 ? -25.838 -8.020 14.421 1.00 92.25 501 THR A CA 1
ATOM 3682 C C . THR A 1 501 ? -24.521 -8.594 14.909 1.00 92.25 501 THR A C 1
ATOM 3684 O O . THR A 1 501 ? -24.413 -9.812 15.029 1.00 92.25 501 THR A O 1
ATOM 3687 N N . GLY A 1 502 ? -23.528 -7.753 15.197 1.00 95.75 502 GLY A N 1
ATOM 3688 C CA . GLY A 1 502 ? -22.181 -8.194 15.549 1.00 95.75 502 GLY A CA 1
ATOM 3689 C C . GLY A 1 502 ? -21.095 -7.356 14.896 1.00 95.75 502 GLY A C 1
ATOM 3690 O O . GLY A 1 502 ? -21.347 -6.231 14.453 1.00 95.75 502 GLY A O 1
ATOM 3691 N N . TRP A 1 503 ? -19.899 -7.929 14.819 1.00 97.75 503 TRP A N 1
ATOM 3692 C CA . TRP A 1 503 ? -18.707 -7.304 14.265 1.00 97.75 503 TRP A CA 1
ATOM 3693 C C . TRP A 1 503 ? -18.149 -8.126 13.100 1.00 97.75 503 TRP A C 1
ATOM 3695 O O . TRP A 1 503 ? -17.739 -9.274 13.274 1.00 97.75 503 TRP A O 1
ATOM 3705 N N . SER A 1 504 ? -18.124 -7.517 11.917 1.00 96.81 504 SER A N 1
ATOM 3706 C CA . SER A 1 504 ? -17.436 -8.010 10.726 1.00 96.81 504 SER A CA 1
ATOM 3707 C C . SER A 1 504 ? -16.050 -7.377 10.613 1.00 96.81 504 SER A C 1
ATOM 3709 O O . SER A 1 504 ? -15.931 -6.161 10.765 1.00 96.81 504 SER A O 1
ATOM 3711 N N . VAL A 1 505 ? -15.026 -8.168 10.308 1.00 96.81 505 VAL A N 1
ATOM 3712 C CA . VAL A 1 505 ? -13.655 -7.727 10.009 1.00 96.81 505 VAL A CA 1
ATOM 3713 C C . VAL A 1 505 ? -13.229 -8.347 8.685 1.00 96.81 505 VAL A C 1
ATOM 3715 O O . VAL A 1 505 ? -13.570 -9.496 8.410 1.00 96.81 505 VAL A O 1
ATOM 3718 N N . ASP A 1 506 ? -12.508 -7.574 7.888 1.00 88.44 506 ASP A N 1
ATOM 3719 C CA . ASP A 1 506 ? -12.072 -7.914 6.542 1.00 88.44 506 ASP A CA 1
ATOM 3720 C C . ASP A 1 506 ? -10.785 -7.141 6.185 1.00 88.44 506 ASP A C 1
ATOM 3722 O O . ASP A 1 506 ? -10.448 -6.153 6.859 1.00 88.44 506 ASP A O 1
ATOM 3726 N N . ASP A 1 507 ? -10.074 -7.583 5.146 1.00 85.19 507 ASP A N 1
ATOM 3727 C CA . ASP A 1 507 ? -8.895 -6.913 4.580 1.00 85.19 507 ASP A CA 1
ATOM 3728 C C . ASP A 1 507 ? -7.867 -6.476 5.652 1.00 85.19 507 ASP A C 1
ATOM 3730 O O . ASP A 1 507 ? -7.541 -5.292 5.821 1.00 85.19 507 ASP A O 1
ATOM 3734 N N . VAL A 1 508 ? -7.360 -7.431 6.437 1.00 90.88 508 VAL A N 1
ATOM 3735 C CA . VAL A 1 508 ? -6.425 -7.157 7.538 1.00 90.88 508 VAL A CA 1
ATOM 3736 C C . VAL A 1 508 ? -4.992 -7.120 7.023 1.00 90.88 508 VAL A C 1
ATOM 3738 O O . VAL A 1 508 ? -4.485 -8.097 6.479 1.00 90.88 508 VAL A O 1
ATOM 3741 N N . ARG A 1 509 ? -4.290 -6.010 7.262 1.00 86.12 509 ARG A N 1
ATOM 3742 C CA . ARG A 1 509 ? -2.936 -5.772 6.748 1.00 86.12 509 ARG A CA 1
ATOM 3743 C C . ARG A 1 509 ? -2.016 -5.237 7.838 1.00 86.12 509 ARG A C 1
ATOM 3745 O O . ARG A 1 509 ? -2.348 -4.268 8.519 1.00 86.12 509 ARG A O 1
ATOM 3752 N N . ILE A 1 510 ? -0.827 -5.824 7.981 1.00 84.81 510 ILE A N 1
ATOM 3753 C CA . ILE A 1 510 ? 0.288 -5.144 8.650 1.00 84.81 510 ILE A CA 1
ATOM 3754 C C . ILE A 1 510 ? 1.135 -4.505 7.583 1.00 84.81 510 ILE A C 1
ATOM 3756 O O . ILE A 1 510 ? 1.780 -5.180 6.786 1.00 84.81 510 ILE A O 1
ATOM 3760 N N . CYS A 1 511 ? 1.170 -3.194 7.635 1.00 71.62 511 CYS A N 1
ATOM 3761 C CA . CYS A 1 511 ? 1.817 -2.362 6.665 1.00 71.62 511 CYS A CA 1
ATOM 3762 C C . CYS A 1 511 ? 3.071 -1.750 7.271 1.00 71.62 511 CYS A C 1
ATOM 3764 O O . CYS A 1 511 ? 3.113 -1.440 8.461 1.00 71.62 511 CYS A O 1
ATOM 3766 N N . THR A 1 512 ? 4.079 -1.503 6.449 1.00 57.31 512 THR A N 1
ATOM 3767 C CA . THR A 1 512 ? 5.080 -0.482 6.752 1.00 57.31 512 THR A CA 1
ATOM 3768 C C . THR A 1 512 ? 4.774 0.765 5.933 1.00 57.31 512 THR A C 1
ATOM 3770 O O . THR A 1 512 ? 4.298 0.668 4.800 1.00 57.31 512 THR A O 1
ATOM 3773 N N . VAL A 1 513 ? 5.083 1.934 6.491 1.00 45.62 513 VAL A N 1
ATOM 3774 C CA . VAL A 1 513 ? 5.463 3.080 5.666 1.00 45.62 513 VAL A CA 1
ATOM 3775 C C . VAL A 1 513 ? 6.956 2.942 5.376 1.00 45.62 513 VAL A C 1
ATOM 3777 O O . VAL A 1 513 ? 7.801 3.460 6.104 1.00 45.62 513 VAL A O 1
ATOM 3780 N N . LEU A 1 514 ? 7.317 2.204 4.330 1.00 35.88 514 LEU A N 1
ATOM 3781 C CA . LEU A 1 514 ? 8.703 2.176 3.867 1.00 35.88 514 LEU A CA 1
ATOM 3782 C C . LEU A 1 514 ? 8.984 3.579 3.350 1.00 35.88 514 LEU A C 1
ATOM 3784 O O . LEU A 1 514 ? 8.372 3.918 2.346 1.00 35.88 514 LEU A O 1
ATOM 3788 N N . LYS A 1 515 ? 9.735 4.397 4.125 1.00 32.56 515 LYS A N 1
ATOM 3789 C CA . LYS A 1 515 ? 9.921 5.852 3.938 1.00 32.56 515 LYS A CA 1
ATOM 3790 C C . LYS A 1 515 ? 8.780 6.383 3.090 1.00 32.56 515 LYS A C 1
ATOM 3792 O O . LYS A 1 515 ? 8.947 6.490 1.881 1.00 32.56 515 LYS A O 1
ATOM 3797 N N . ALA A 1 516 ? 7.610 6.627 3.689 1.00 31.19 516 ALA A N 1
ATOM 3798 C CA . ALA A 1 516 ? 6.597 7.355 2.952 1.00 31.19 516 ALA A CA 1
ATOM 3799 C C . ALA A 1 516 ? 7.333 8.540 2.333 1.00 31.19 516 ALA A C 1
ATOM 3801 O O . ALA A 1 516 ? 7.935 9.357 3.040 1.00 31.19 516 ALA A O 1
ATOM 3802 N N . TYR A 1 517 ? 7.340 8.536 1.008 1.00 33.88 517 TYR A N 1
ATOM 3803 C CA . TYR A 1 517 ? 7.491 9.677 0.150 1.00 33.88 517 TYR A CA 1
ATOM 3804 C C . TYR A 1 517 ? 6.349 10.609 0.588 1.00 33.88 517 TYR A C 1
ATOM 3806 O O . TYR A 1 517 ? 5.315 10.705 -0.064 1.00 33.88 517 TYR A O 1
ATOM 3814 N N . MET A 1 518 ? 6.443 11.146 1.814 1.00 26.53 518 MET A N 1
ATOM 3815 C CA . MET A 1 518 ? 5.413 11.963 2.413 1.00 26.53 518 MET A CA 1
ATOM 3816 C C . MET A 1 518 ? 5.405 13.196 1.531 1.00 26.53 518 MET A C 1
ATOM 3818 O O . MET A 1 518 ? 6.459 13.829 1.394 1.00 26.53 518 MET A O 1
ATOM 3822 N N . PRO A 1 519 ? 4.256 13.602 0.972 1.00 27.77 519 PRO A N 1
ATOM 3823 C CA . PRO A 1 519 ? 4.120 15.003 0.665 1.00 27.77 519 PRO A CA 1
ATOM 3824 C C . PRO A 1 519 ? 4.362 15.689 2.005 1.00 27.77 519 PRO A C 1
ATOM 3826 O O . PRO A 1 519 ? 3.623 15.477 2.970 1.00 27.77 519 PRO A O 1
ATOM 3829 N N . VAL A 1 520 ? 5.465 16.422 2.103 1.00 24.72 520 VAL A N 1
ATOM 3830 C CA . VAL A 1 520 ? 5.740 17.318 3.215 1.00 24.72 520 VAL A CA 1
ATOM 3831 C C . VAL A 1 520 ? 4.644 18.381 3.154 1.00 24.72 520 VAL A C 1
ATOM 3833 O O . VAL A 1 520 ? 4.806 19.468 2.614 1.00 24.72 520 VAL A O 1
ATOM 3836 N N . ILE A 1 521 ? 3.458 18.035 3.648 1.00 26.91 521 ILE A N 1
ATOM 3837 C CA . ILE A 1 521 ? 2.428 18.984 4.019 1.00 26.91 521 ILE A CA 1
ATOM 3838 C C . ILE A 1 521 ? 2.773 19.332 5.458 1.00 26.91 521 ILE A C 1
ATOM 3840 O O . ILE A 1 521 ? 2.205 18.793 6.407 1.00 26.91 521 ILE A O 1
ATOM 3844 N N . LEU A 1 522 ? 3.771 20.202 5.607 1.00 24.80 522 LEU A N 1
ATOM 3845 C CA . LEU A 1 522 ? 3.959 20.931 6.853 1.00 24.80 522 LEU A CA 1
ATOM 3846 C C . LEU A 1 522 ? 2.667 21.726 7.073 1.00 24.80 522 LEU A C 1
ATOM 3848 O O . LEU A 1 522 ? 2.281 22.536 6.226 1.00 24.80 522 LEU A O 1
ATOM 3852 N N . LYS A 1 523 ? 1.948 21.388 8.146 1.00 29.69 523 LYS A N 1
ATOM 3853 C CA . LYS A 1 523 ? 0.820 22.175 8.645 1.00 29.69 523 LYS A CA 1
ATOM 3854 C C . LYS A 1 523 ? 1.320 23.408 9.373 1.00 29.69 523 LYS A C 1
ATOM 3856 O O . LYS A 1 523 ? 2.316 23.263 10.116 1.00 29.69 523 LYS A O 1
#

Nearest PDB structures (foldseek):
  8h78-assembly1_A  TM=8.129E-01  e=2.663E-11  Homo sapiens
  7wxx-assembly1_A  TM=8.204E-01  e=1.434E-10  Homo sapiens
  8jug-assembly1_A  TM=8.083E-01  e=5.140E-10  Homo sapiens
  2y6d-assembly1_A  TM=7.954E-01  e=3.845E-10  Homo sapiens
  2y6c-assembly1_A  TM=8.188E-01  e=1.461E-09  Homo sapiens

Solvent-accessible surface area (backbone atoms only — not comparable to full-atom values): 28099 Å² total; per-residue (Å²): 140,91,87,80,72,79,69,58,66,65,56,57,63,55,50,64,61,53,53,63,69,76,68,60,91,75,88,70,88,81,85,79,96,69,87,86,82,65,53,62,63,68,59,38,53,49,37,48,53,52,41,54,52,51,52,56,47,38,76,79,38,58,84,80,48,53,74,67,57,52,50,51,44,51,52,56,33,51,54,42,50,51,44,39,52,53,63,70,57,60,89,79,76,79,82,84,80,79,86,47,27,36,31,99,60,72,93,63,100,69,88,92,73,81,54,81,39,25,26,56,25,30,28,50,55,74,68,27,54,21,86,71,63,34,70,44,38,74,43,78,38,44,53,25,49,82,41,37,27,22,58,42,52,59,72,29,43,32,63,86,78,73,41,62,54,25,36,26,53,58,72,63,42,83,36,49,94,43,45,65,58,30,43,52,49,28,52,43,52,51,34,60,44,9,22,35,42,76,42,86,47,81,46,60,75,51,38,64,43,33,76,70,33,45,47,51,26,38,36,33,15,33,63,79,89,46,70,64,53,58,49,35,49,31,27,44,25,37,59,69,93,44,81,41,49,48,46,31,18,21,35,38,35,30,53,50,42,62,48,19,91,44,87,87,75,41,48,40,50,31,62,52,41,37,29,33,46,38,23,26,58,16,39,41,58,30,62,84,87,64,81,66,43,49,42,30,40,56,66,57,88,85,64,72,47,78,25,73,47,47,36,51,41,44,20,27,41,17,12,68,32,62,87,73,68,66,64,67,59,51,60,84,39,75,51,47,38,82,81,58,55,83,57,45,48,71,46,66,83,39,68,85,58,54,53,42,81,46,76,79,46,79,22,86,89,58,40,46,30,23,40,34,33,69,55,48,56,49,49,21,24,19,28,41,27,46,49,82,42,73,33,83,55,61,56,31,28,41,39,34,34,36,29,36,25,27,43,45,56,98,64,62,40,11,48,18,36,37,42,54,27,38,21,55,72,84,46,74,75,40,70,63,50,70,86,30,34,81,32,73,50,58,70,19,34,21,36,77,59,64,64,20,79,53,44,65,34,73,16,40,42,26,69,63,89,45,69,43,66,30,31,32,55,34,46,90,78,55,52,60,77,39,39,30,30,50,30,47,35,46,24,20,13,58,49,66,68,95,83,50,58,18,41,38,40,30,55,38,28,40,17,26,47,75,73,63,55,60,78,84,74,80,125

Radius of gyration: 27.27 Å; Cα contacts (8 Å, |Δi|>4): 1160; chains: 1; bounding box: 76×60×67 Å

pLDDT: mean 72.94, std 20.86, range [24.64, 98.69]

Sequence (523 aa):
MDYFIRPLTFILSLEITFFLVCSTPGLTQAATGVTVATCNAEKFAQLEADFQQMTQIRAEHPEVFSAEEYKAAALAYISSAEECFHATVQPSLQSDTDPVIIDEGGLSPYGEITPLYNTVGLKWGADSPFNPSGQNVSGPGTPGGMVTYSYIAAGKSHAIEGLGGNVDVRTSLGVNSCVKSEIATAFAAWSAAANIQFVEVADSGAASGASGAAGHIRIGAHTFDGPSNVLAHAFFPPVTGDTVNSIAGDMHFDSAETWSCTPGSGFDIGLVALHELGHSIGLNHEPSSGNLAVMNPIYNPSLAALRPDDINGAVSIYGTGSGIAVSPCIPIFSDDHEDGFADWEVTNGSGTNSWQGKNDGNGYDGSSQYWFAADIITVSDSYLRSSTINATLPGLFLQFFHAYNLEAESNSTGYDGGVVEISINGGAFSDVGAANFTKNGYNKTISPSFGSPIAGKPAFSGNSGSYIESIVDLSSLISPGDGFRIRFRQANDDGNSTTVTGWSVDDVRICTVLKAYMPVILK

Secondary structure (DSSP, 8-state):
--SSSSSHHHHHHHHHHHHHHHS-TT----S---------HHHHHHHHHHHHHHHHHHHH-TTSS-HHHHHHHHHHHHHHHHHHHHHHHGGGS--SS-PPBS-S----SS-----SSEE-S--SSTTSSPSS-STT--------EEEEEEEPPTT-B-GGGT--BPB-HHHHSS-TTTHHHHHHHHHHHHHHHBSEEEEE-----PPTT-TT---SEEEEEE-SSSSSSB-EEEPPPPPTT-SSS--TT-EEEETTS-EESSTTSSEEHHHHHHHHHHHHTTEEPPPTT--SSTT-SB--TT--S--HHHHHHHHHHH-B--S------EEEEEE-STTTTTTEEEEEEESS---EEEESS-STTS-SEEEEEE--SS-EEEEEEEPPEE--SSSEEEEEEEEEE--B-SSSEESSEEEEEEEETT---EE--GGGEEES---EEEPSSTT-TTTTSEEB-SB-SS-EEEEEE-TTT--TT-EEEEEEEEEE-S---TT--EEEEEEEEEEE-SS--------

Mean predicted aligned error: 18.9 Å

Foldseek 3Di:
DPDPDPVVVVVVVVVVVVCVVPPDPDPDDDDDDDPLDFQPVVQLVVLVVVLVVVVVCCVVPVPVADPVRNVVSVVSNVVNVVRVVCSVPPVPPDDDDDFFFQAPWADDPDDDDDDQWWFQCAAADPQVSPPVGGIHDQAPLAANEEFEEEWADWQADPVVVVFGTWHTQCPQQVANVPLVVLLLLLQLLLLQLFRYHYDYDYWPNHHQLAFQTDGQEYETEEADPAETRHFKAAAAGDGPPPSGRDSQLYIYGHSRFNEDCDQPRGQNSSLSSNLRNLRSRGTIAGPCVVVQASSHRGDDSVDPAHDPRSSSRSCSHRNGHPPPPPPSFPFLDKDFCPVPQPFKDKDWPDDDWIKDWAQCQQGDVSHRIWIWTWADQAWTKIKIKGHWRAQQDAFKKKKWKKWFAYAADPDQEGAKFKFKWKDKQNHDTDGLDQVQKPPDGQRHAYDLPQNWPRHRDRGHHHGPPGIDMIMGGCNVPDDHGITMMMMMMITHGNGGDPPTTGMIIGTIGIGHCPVVSDPPPPD